Protein AF-A0A067PLL5-F1 (afdb_monomer)

Organism: NCBI:txid933084

Nearest PDB structures (foldseek):
  6jk1-assembly1_A  TM=4.654E-01  e=4.427E-05  Mus musculus
  5dws-assembly1_C  TM=9.209E-01  e=2.562E-02  Homo sapiens
  6jk0-assembly1_A  TM=4.316E-01  e=2.003E-04  Mus musculus
  1o6w-assembly1_A  TM=4.089E-01  e=2.034E-03  Saccharomyces cerevisiae
  8pxx-assembly1_A  TM=3.459E-01  e=2.146E-03  Homo sapiens

Radius of gyration: 30.71 Å; Cα contacts (8 Å, |Δi|>4): 1045; chains: 1; bounding box: 67×106×79 Å

Secondary structure (DSSP, 8-state):
---------------------------------SS--PPPTTEEEEE-TTS-EEEEETTTTEEESS-TTT-GGGGGPPPPPTTEEEEE-TT--EEEEETTT--EESS-TTT-GGGGGPPPPPTTEEEEE-TTS-EEEEETTTTEEESS-TTT-GGGGSPPPTTEEEEE-TTS-EEEEETTTTEEESS-TTT-GGGTTPPPPPTTEEEEE-TTS-EEEEETTTTEEESS-GGG-HHHHTPPPPPTTEEEEE-TTS-EEEEETTT--EESS-TTT-GGGGGPPPPPTTEEEEE-TT--EEEEETTTTEEESS-TTT-GGGGGPPPPPTTEEEEE-TTS-EEEEETTTTEEESS-TTT-GGGTTPPPPPTTEEEEE-TTS-EEEEETTTTEEESS-TTT-GGGGGPPPPPTTEEEEE-TTS-EEEEETTT--EESS-TTT-GGGGGPPPPPTTEEEEE-TTS-EEEEETTT--EESS-TTT-GGGTTPPPPPTTEEEEE-TTS-EEEEETTT--EESS-TTT--S-S--SPPPTT-EEEE-TTS-EEEEETTTTEEESS-TTT-GGGSSPPPPPTTEEEEE-TTS-EEEEETTTTEEESS-TTS-------------

Foldseek 3Di:
DDDDDDDDDDDDDDDDDDDDDDDDDDDDPDDDDPPFDPAPPQKDWDADPVRQIWIARNVQRDIGSDRCRVVVVVVVDHRQPPQKDWDADPVRQIWIARNFQLEIGSDRCSVVVVVVPDHRAPPQKHWDADPVGQIWIARNVLRAIGRDRCVVVVLSVDHAPPQKDWDAFPVRQIWIARNQQLDIDSDRCSVVVVVVPDDHADPQKHWHAALVRQIWIARFQARQIDSDRCVVPVVSVPHDGAPPQKHWDADNVRQIWIAGRPLLDIGSDRCVVVVVVVPDHRADPQWHWDAANVRQIWIARNVQLDIDSDRCVVVVVVVPDHHADPQWHWDAALVGQTWIARNVQQDIDSDGCVVVVVVVPDDHADPQKHWHADNVRLIWIAGNVLLDIGSDRCVVVVVVVPDHRADPQKHWDAALVRQIWIAGNPLLDIGSDRCVVVVVVVPDHRAPPQWHWDAANVRQIKIAGNPLLDIDSDRCVVVVVSVPDHRAPPQWHWDAANQRQIWIARNVQLDIGNDRCVVPVDDDCSPRQPPQWHWDAALVRQIWIAGPVLLDIGSDRCVVPVVPVDDDRQPPQWHWDADNVRQIWIARNVPRDIDSDRPVDDPDDPDDDDDDDD

Mean predicted aligned error: 19.71 Å

InterPro domains:
  IPR001202 WW domain [PF00397] (160-189)
  IPR001202 WW domain [PF00397] (488-517)
  IPR001202 WW domain [PS01159] (492-517)
  IPR001202 WW domain [PS50020] (37-70)
  IPR001202 WW domain [PS50020] (78-111)
  IPR001202 WW domain [PS50020] (119-152)
  IPR001202 WW domain [PS50020] (158-191)
  IPR001202 WW domain [PS50020] (199-232)
  IPR001202 WW domain [PS50020] (240-273)
  IPR001202 WW domain [PS50020] (281-314)
  IPR001202 WW domain [PS50020] (322-355)
  IPR001202 WW domain [PS50020] (363-396)
  IPR001202 WW domain [PS50020] (404-437)
  IPR001202 WW domain [PS50020] (445-478)
  IPR001202 WW domain [PS50020] (486-519)
  IPR001202 WW domain [PS50020] (527-560)
  IPR001202 WW domain [PS50020] (568-601)
  IPR001202 WW domain [SM00456] (38-70)
  IPR001202 WW domain [SM00456] (79-111)
  IPR001202 WW domain [SM00456] (120-152)

Solvent-accessible surface area (backbone atoms only — not comparable to full-atom values): 37943 Å² total; per-residue (Å²): 141,86,80,88,82,87,86,81,90,83,86,87,82,94,79,82,91,76,90,79,94,82,90,81,90,82,86,92,82,72,76,93,77,89,81,72,74,79,70,59,92,54,47,43,81,47,64,48,101,81,70,50,68,30,35,36,28,73,79,53,66,34,78,44,71,65,56,60,87,85,36,65,72,56,77,74,53,73,49,66,57,93,50,47,44,83,49,66,44,101,82,66,50,65,30,36,34,26,76,76,32,32,44,58,38,75,63,56,62,84,84,35,65,72,61,76,71,56,76,56,47,52,95,52,43,34,47,47,63,48,96,81,66,45,72,32,32,36,25,76,79,72,74,33,70,42,76,63,57,59,77,82,42,58,81,69,69,56,65,68,61,96,52,49,46,75,50,65,44,96,80,56,48,68,31,35,35,28,72,75,33,50,42,68,38,77,66,56,61,86,85,35,62,76,64,72,76,55,72,56,55,59,91,59,47,44,52,47,69,39,75,74,60,44,69,29,35,38,21,82,63,33,52,41,76,39,76,55,66,62,88,83,34,67,77,66,72,73,51,66,59,51,60,92,59,47,47,62,46,69,35,68,73,54,47,67,31,36,36,30,72,85,36,53,47,72,39,75,65,56,63,88,82,36,67,72,65,79,72,59,76,54,56,61,93,50,48,44,70,47,65,44,86,76,58,48,67,30,34,34,28,75,78,34,58,44,75,37,78,62,57,59,87,84,38,62,74,62,76,74,58,76,56,60,61,92,58,48,46,65,46,72,44,83,75,59,47,74,27,38,34,30,70,81,41,50,40,74,37,80,64,56,61,88,85,36,63,75,62,78,72,57,76,55,56,60,91,57,48,42,54,50,64,41,78,78,53,50,65,29,33,34,26,77,79,36,32,45,57,41,77,63,57,61,88,82,37,67,73,65,78,73,55,84,55,54,60,89,58,39,37,41,48,62,39,74,76,70,47,67,32,32,35,25,75,77,36,52,46,72,42,74,64,58,63,90,84,35,65,75,63,77,75,53,75,54,61,61,89,56,48,48,66,46,68,41,81,74,67,45,65,32,35,35,26,77,78,40,37,46,62,42,74,64,60,58,88,86,36,60,76,61,71,74,55,75,59,53,60,92,52,44,36,50,47,67,48,89,74,74,48,69,32,36,35,26,76,79,46,58,48,69,41,78,66,60,65,86,83,54,83,69,90,75,78,83,66,56,55,60,100,59,53,42,72,47,65,40,70,77,66,51,63,30,35,33,20,83,86,52,36,46,65,40,71,65,61,56,90,81,36,69,90,58,72,76,65,82,62,58,56,94,58,39,37,48,46,72,39,75,86,74,42,72,31,37,36,27,74,86,74,77,45,74,38,78,62,63,87,84,59,74,84,73,82,84,74,87,80,94,79,84,89,133

Sequence (614 aa):
MVGNAVFAYGCPGILRFEDSSLHIQGSSHTPQLLDLQPLPVGWEMQFSPKDIPYFFNSEARVRTFEDPRTHPELLDMQPLPIGWEMHFSPKDSPHFFNSTTRVRTFKDPRAHRELLNTTPLPTGWEMKFSPKDSPYFFNSKARVLTFEDPCTHPEQSEPLPAGWEMQFSPKDSPYFFNHKTRVCTFEDPRTHPELLDMEPLPAGWEMEFSPRDSPCFFDYRTGAYTFEDPRTHPDLLDMQPLPAGWQMLLSPRDTPAFFESKTRVRTFEDPRTHPELLNMQPLPAGWEMRYSLTDVLVFFDSKTGVYAFEDPRTHPELLDVQPLPTGWEIQFSPTDALVFFDSATRVYTFEDPRTHPELLDRQPLPAGWEMDFSSRDTPYFFDFRSRVCTFEDPRTHPELLNGPPLPSGWEMDFSSRDTPYFFDSRSRVCTFEDPRTHPELLDVQPLPAGWGMRFSPNDVLVFYNSETRVQTLEDPRTHPEILDVRALPAGWEMRISDNDVLYFFNSKTRVSTFEDPRIDPAPLKTEPLPTMWEMCFSAKGTPYFIDPKTRFAIFEDPRTHPDVLDPVPPPAGWEMRVSPDDTLYFFNIATNVSTSQDPRVRPEVLDSQSTPAE

pLDDT: mean 71.4, std 14.82, range [20.95, 89.31]

Structure (mmCIF, N/CA/C/O backbone):
data_AF-A0A067PLL5-F1
#
_entry.id   AF-A0A067PLL5-F1
#
loop_
_atom_site.group_PDB
_atom_site.id
_atom_site.type_symbol
_atom_site.label_atom_id
_atom_site.label_alt_id
_atom_site.label_comp_id
_atom_site.label_asym_id
_atom_site.label_entity_id
_atom_site.label_seq_id
_atom_site.pdbx_PDB_ins_code
_atom_site.Cartn_x
_atom_site.Cartn_y
_atom_site.Cartn_z
_atom_site.occupancy
_atom_site.B_iso_or_equiv
_atom_site.auth_seq_id
_atom_site.auth_comp_id
_atom_site.auth_asym_id
_atom_site.auth_atom_id
_atom_site.pdbx_PDB_model_num
ATOM 1 N N . MET A 1 1 ? -34.688 9.498 -16.458 1.00 28.92 1 MET A N 1
ATOM 2 C CA . MET A 1 1 ? -34.452 10.522 -17.498 1.00 28.92 1 MET A CA 1
ATOM 3 C C . MET A 1 1 ? -33.468 11.524 -16.928 1.00 28.92 1 MET A C 1
ATOM 5 O O . MET A 1 1 ? -33.866 12.446 -16.232 1.00 28.92 1 MET A O 1
ATOM 9 N N . VAL A 1 2 ? -32.183 11.234 -17.115 1.00 22.11 2 VAL A N 1
ATOM 10 C CA . VAL A 1 2 ? -31.056 12.047 -16.648 1.00 22.11 2 VAL A CA 1
ATOM 11 C C . VAL A 1 2 ? -30.727 13.021 -17.775 1.00 22.11 2 VAL A C 1
ATOM 13 O O . VAL A 1 2 ? -30.507 12.593 -18.907 1.00 22.11 2 VAL A O 1
ATOM 16 N N . GLY A 1 3 ? -30.809 14.317 -17.485 1.00 21.47 3 GLY A N 1
ATOM 17 C CA . GLY A 1 3 ? -30.566 15.400 -18.431 1.00 21.47 3 GLY A CA 1
ATOM 18 C C . GLY A 1 3 ? -29.207 16.042 -18.186 1.00 21.47 3 GLY A C 1
ATOM 19 O O . GLY A 1 3 ? -28.975 16.611 -17.125 1.00 21.47 3 GLY A O 1
ATOM 20 N N . ASN A 1 4 ? -28.349 15.939 -19.199 1.00 23.92 4 ASN A N 1
ATOM 21 C CA . ASN A 1 4 ? -27.120 16.701 -19.397 1.00 23.92 4 ASN A CA 1
ATOM 22 C C . ASN A 1 4 ? -27.354 18.218 -19.322 1.00 23.92 4 ASN A C 1
ATOM 24 O O . ASN A 1 4 ? -28.342 18.709 -19.869 1.00 23.92 4 ASN A O 1
ATOM 28 N N . ALA A 1 5 ? -26.375 18.966 -18.808 1.00 22.61 5 ALA A N 1
ATOM 29 C CA . ALA A 1 5 ? -26.185 20.365 -19.184 1.00 22.61 5 ALA A CA 1
ATOM 30 C C . ALA A 1 5 ? -24.695 20.747 -19.168 1.00 22.61 5 ALA A C 1
ATOM 32 O O . ALA A 1 5 ? -24.062 20.890 -18.128 1.00 22.61 5 ALA A O 1
ATOM 33 N N . VAL A 1 6 ? -24.181 20.890 -20.386 1.00 23.20 6 VAL A N 1
ATOM 34 C CA . VAL A 1 6 ? -22.951 21.567 -20.809 1.00 23.20 6 VAL A CA 1
ATOM 35 C C . VAL A 1 6 ? -23.078 23.066 -20.539 1.00 23.20 6 VAL A C 1
ATOM 37 O O . VAL A 1 6 ? -24.123 23.608 -20.875 1.00 23.20 6 VAL A O 1
ATOM 40 N N . PHE A 1 7 ? -22.017 23.755 -20.103 1.00 22.14 7 PHE A N 1
ATOM 41 C CA . PHE A 1 7 ? -21.807 25.157 -20.494 1.00 22.14 7 PHE A CA 1
ATOM 42 C C . PHE A 1 7 ? -20.329 25.487 -20.717 1.00 22.14 7 PHE A C 1
ATOM 44 O O . PHE A 1 7 ? -19.462 25.222 -19.889 1.00 22.14 7 PHE A O 1
ATOM 51 N N . ALA A 1 8 ? -20.092 26.062 -21.892 1.00 20.95 8 ALA A N 1
ATOM 52 C CA . ALA A 1 8 ? -18.836 26.535 -22.439 1.00 20.95 8 ALA A CA 1
ATOM 53 C C . ALA A 1 8 ? -18.747 28.071 -22.332 1.00 20.95 8 ALA A C 1
ATOM 55 O O . ALA A 1 8 ? -19.758 28.753 -22.468 1.00 20.95 8 ALA A O 1
ATOM 56 N N . TYR A 1 9 ? -17.516 28.549 -22.123 1.00 23.75 9 TYR A N 1
ATOM 57 C CA . TYR A 1 9 ? -16.878 29.831 -22.474 1.00 23.75 9 TYR A CA 1
ATOM 58 C C . TYR A 1 9 ? -17.688 31.137 -22.621 1.00 23.75 9 TYR A C 1
ATOM 60 O O . TYR A 1 9 ? -18.574 31.270 -23.461 1.00 23.75 9 TYR A O 1
ATOM 68 N N . GLY A 1 10 ? -17.171 32.185 -21.964 1.00 20.98 10 GLY A N 1
ATOM 69 C CA . GLY A 1 10 ? -17.375 33.584 -22.345 1.00 20.98 10 GLY A CA 1
ATOM 70 C C . GLY A 1 10 ? -16.384 34.542 -21.666 1.00 20.98 10 GLY A C 1
ATOM 71 O O . GLY A 1 10 ? -16.587 34.926 -20.522 1.00 20.98 10 GLY A O 1
ATOM 72 N N . CYS A 1 11 ? -15.334 34.961 -22.381 1.00 23.22 11 CYS A N 1
ATOM 73 C CA . CYS A 1 11 ? -14.667 36.263 -22.181 1.00 23.22 11 CYS A CA 1
ATOM 74 C C . CYS A 1 11 ? -15.438 37.312 -23.015 1.00 23.22 11 CYS A C 1
ATOM 76 O O . CYS A 1 11 ? -15.954 36.923 -24.068 1.00 23.22 11 CYS A O 1
ATOM 78 N N . PRO A 1 12 ? -15.532 38.609 -22.631 1.00 30.09 12 PRO A N 1
ATOM 79 C CA . PRO A 1 12 ? -14.391 39.542 -22.730 1.00 30.09 12 PRO A CA 1
ATOM 80 C C . PRO A 1 12 ? -14.381 40.708 -21.707 1.00 30.09 12 PRO A C 1
ATOM 82 O O . PRO A 1 12 ? -15.409 41.075 -21.147 1.00 30.09 12 PRO A O 1
ATOM 85 N N . GLY A 1 13 ? -13.233 41.376 -21.532 1.00 22.42 13 GLY A N 1
ATOM 86 C CA . GLY A 1 13 ? -13.194 42.680 -20.854 1.00 22.42 13 GLY A CA 1
ATOM 87 C C . GLY A 1 13 ? -11.801 43.170 -20.466 1.00 22.42 13 GLY A C 1
ATOM 88 O O . GLY A 1 13 ? -11.324 42.891 -19.376 1.00 22.42 13 GLY A O 1
ATOM 89 N N . ILE A 1 14 ? -11.167 43.930 -21.359 1.00 30.00 14 ILE A N 1
ATOM 90 C CA . ILE A 1 14 ? -9.974 44.746 -21.095 1.00 30.00 14 ILE A CA 1
ATOM 91 C C . ILE A 1 14 ? -10.364 45.896 -20.157 1.00 30.00 14 ILE A C 1
ATOM 93 O O . ILE A 1 14 ? -11.217 46.693 -20.543 1.00 30.00 14 ILE A O 1
ATOM 97 N N . LEU A 1 15 ? -9.696 46.059 -19.009 1.00 22.27 15 LEU A N 1
ATOM 98 C CA . LEU A 1 15 ? -9.624 47.344 -18.303 1.00 22.27 15 LEU A CA 1
ATOM 99 C C . LEU A 1 15 ? -8.213 47.590 -17.757 1.00 22.27 15 LEU A C 1
ATOM 101 O O . LEU A 1 15 ? -7.611 46.750 -17.096 1.00 22.27 15 LEU A O 1
ATOM 105 N N . ARG A 1 16 ? -7.697 48.765 -18.123 1.00 23.09 16 ARG A N 1
ATOM 106 C CA . ARG A 1 16 ? -6.432 49.356 -17.686 1.00 23.09 16 ARG A CA 1
ATOM 107 C C . ARG A 1 16 ? -6.515 49.730 -16.206 1.00 23.09 16 ARG A C 1
ATOM 109 O O . ARG A 1 16 ? -7.548 50.223 -15.764 1.00 23.09 16 ARG A O 1
ATOM 116 N N . PHE A 1 17 ? -5.405 49.561 -15.496 1.00 23.39 17 PHE A N 1
ATOM 117 C CA . PHE A 1 17 ? -5.206 50.107 -14.159 1.00 23.39 17 PHE A CA 1
ATOM 118 C C . PHE A 1 17 ? -5.090 51.633 -14.229 1.00 23.39 17 PHE A C 1
ATOM 120 O O . PHE A 1 17 ? -4.200 52.152 -14.904 1.00 23.39 17 PHE A O 1
ATOM 127 N N . GLU A 1 18 ? -5.961 52.333 -13.508 1.00 23.05 18 GLU A N 1
ATOM 128 C CA . GLU A 1 18 ? -5.620 53.621 -12.913 1.00 23.05 18 GLU A CA 1
ATOM 129 C C . GLU A 1 18 ? -5.701 53.503 -11.391 1.00 23.05 18 GLU A C 1
ATOM 131 O O . GLU A 1 18 ? -6.513 52.773 -10.825 1.00 23.05 18 GLU A O 1
ATOM 136 N N . ASP A 1 19 ? -4.745 54.201 -10.800 1.00 31.09 19 ASP A N 1
ATOM 137 C CA . ASP A 1 19 ? -4.314 54.296 -9.416 1.00 31.09 19 ASP A CA 1
ATOM 138 C C . ASP A 1 19 ? -5.454 54.559 -8.416 1.00 31.09 19 ASP A C 1
ATOM 140 O O . ASP A 1 19 ? -6.342 55.360 -8.712 1.00 31.09 19 ASP A O 1
ATOM 144 N N . SER A 1 20 ? -5.402 53.927 -7.233 1.00 25.72 20 SER A N 1
ATOM 145 C CA . SER A 1 20 ? -5.813 54.459 -5.913 1.00 25.72 20 SER A CA 1
ATOM 146 C C . SER A 1 20 ? -6.083 53.339 -4.901 1.00 25.72 20 SER A C 1
ATOM 148 O O . SER A 1 20 ? -7.004 52.537 -5.041 1.00 25.72 20 SER A O 1
ATOM 150 N N . SER A 1 21 ? -5.293 53.354 -3.832 1.00 34.84 21 SER A N 1
ATOM 151 C CA . SER A 1 21 ? -5.393 52.578 -2.596 1.00 34.84 21 SER A CA 1
ATOM 152 C C . SER A 1 21 ? -6.818 52.333 -2.084 1.00 34.84 21 SER A C 1
ATOM 154 O O . SER A 1 21 ? -7.544 53.291 -1.837 1.00 34.84 21 SER A O 1
ATOM 156 N N . LEU A 1 22 ? -7.153 51.076 -1.762 1.00 24.78 22 LEU A N 1
ATOM 157 C CA . LEU A 1 22 ? -8.165 50.728 -0.757 1.00 24.78 22 LEU A CA 1
ATOM 158 C C . LEU A 1 22 ? -7.856 49.361 -0.121 1.00 24.78 22 LEU A C 1
ATOM 160 O O . LEU A 1 22 ? -7.631 48.361 -0.793 1.00 24.78 22 LEU A O 1
ATOM 164 N N . HIS A 1 23 ? -7.827 49.370 1.207 1.00 35.62 23 HIS A N 1
ATOM 165 C CA . HIS A 1 23 ? -7.572 48.259 2.118 1.00 35.62 23 HIS A CA 1
ATOM 166 C C . HIS A 1 23 ? -8.883 47.490 2.360 1.00 35.62 23 HIS A C 1
ATOM 168 O O . HIS A 1 23 ? -9.831 48.120 2.826 1.00 35.62 23 HIS A O 1
ATOM 174 N N . ILE A 1 24 ? -8.944 46.171 2.118 1.00 25.80 24 ILE A N 1
ATOM 175 C CA . ILE A 1 24 ? -9.959 45.269 2.705 1.00 25.80 24 ILE A CA 1
ATOM 176 C C . ILE A 1 24 ? -9.326 43.899 3.018 1.00 25.80 24 ILE A C 1
ATOM 178 O O . ILE A 1 24 ? -8.632 43.315 2.193 1.00 25.80 24 ILE A O 1
ATOM 182 N N . GLN A 1 25 ? -9.582 43.426 4.242 1.00 33.75 25 GLN A N 1
ATOM 183 C CA . GLN A 1 25 ? -9.213 42.133 4.826 1.00 33.75 25 GLN A CA 1
ATOM 184 C C . GLN A 1 25 ? -9.933 40.943 4.160 1.00 33.75 25 GLN A C 1
ATOM 186 O O . GLN A 1 25 ? -11.130 41.030 3.892 1.00 33.75 25 GLN A O 1
ATOM 191 N N . GLY A 1 26 ? -9.251 39.795 4.030 1.00 25.58 26 GLY A N 1
ATOM 192 C CA . GLY A 1 26 ? -9.896 38.493 3.807 1.00 25.58 26 GLY A CA 1
ATOM 193 C C . GLY A 1 26 ? -8.966 37.385 3.293 1.00 25.58 26 GLY A C 1
ATOM 194 O O . GLY A 1 26 ? -8.416 37.511 2.209 1.00 25.58 26 GLY A O 1
ATOM 195 N N . SER A 1 27 ? -8.891 36.280 4.049 1.00 25.14 27 SER A N 1
ATOM 196 C CA . SER A 1 27 ? -8.262 34.976 3.746 1.00 25.14 27 SER A CA 1
ATOM 197 C C . SER A 1 27 ? -6.726 34.891 3.780 1.00 25.14 27 SER A C 1
ATOM 199 O O . SER A 1 27 ? -6.021 35.205 2.826 1.00 25.14 27 SER A O 1
ATOM 201 N N . SER A 1 28 ? -6.209 34.398 4.907 1.00 33.03 28 SER A N 1
ATOM 202 C CA . SER A 1 28 ? -4.801 34.084 5.144 1.00 33.03 28 SER A CA 1
ATOM 203 C C . SER A 1 28 ? -4.491 32.625 4.789 1.00 33.03 28 SER A C 1
ATOM 205 O O . SER A 1 28 ? -4.515 31.754 5.654 1.00 33.03 28 SER A O 1
ATOM 207 N N . HIS A 1 29 ? -4.141 32.378 3.530 1.00 31.94 29 HIS A N 1
ATOM 208 C CA . HIS A 1 29 ? -3.253 31.276 3.144 1.00 31.94 29 HIS A CA 1
ATOM 209 C C . HIS A 1 29 ? -2.156 31.836 2.237 1.00 31.94 29 HIS A C 1
ATOM 211 O O . HIS A 1 29 ? -2.025 31.496 1.069 1.00 31.94 29 HIS A O 1
ATOM 217 N N . THR A 1 30 ? -1.375 32.759 2.789 1.00 29.19 30 THR A N 1
ATOM 218 C CA . THR A 1 30 ? -0.052 33.100 2.269 1.00 29.19 30 THR A CA 1
ATOM 219 C C . THR A 1 30 ? 0.954 32.158 2.929 1.00 29.19 30 THR A C 1
ATOM 221 O O . THR A 1 30 ? 1.076 32.216 4.159 1.00 29.19 30 THR A O 1
ATOM 224 N N . PRO A 1 31 ? 1.668 31.293 2.188 1.00 33.75 31 PRO A N 1
ATOM 225 C CA . PRO A 1 31 ? 2.820 30.604 2.753 1.00 33.75 31 PRO A CA 1
ATOM 226 C C . PRO A 1 31 ? 3.842 31.656 3.208 1.00 33.75 31 PRO A C 1
ATOM 228 O O . PRO A 1 31 ? 3.947 32.731 2.616 1.00 33.75 31 PRO A O 1
ATOM 231 N N . GLN A 1 32 ? 4.525 31.370 4.316 1.00 38.69 32 GLN A N 1
ATOM 232 C CA . GLN A 1 32 ? 5.515 32.232 4.963 1.00 38.69 32 GLN A CA 1
ATOM 233 C C . GLN A 1 32 ? 6.484 32.852 3.942 1.00 38.69 32 GLN A C 1
ATOM 235 O O . GLN A 1 32 ? 7.368 32.180 3.428 1.00 38.69 32 GLN A O 1
ATOM 240 N N . LEU A 1 33 ? 6.330 34.146 3.659 1.00 40.75 33 LEU A N 1
ATOM 241 C CA . LEU A 1 33 ? 7.215 34.891 2.757 1.00 40.75 33 LEU A CA 1
ATOM 242 C C . LEU A 1 33 ? 7.581 36.246 3.377 1.00 40.75 33 LEU A C 1
ATOM 244 O O . LEU A 1 33 ? 7.526 37.296 2.746 1.00 40.75 33 LEU A O 1
ATOM 248 N N . LEU A 1 34 ? 7.929 36.210 4.663 1.00 35.62 34 LEU A N 1
ATOM 249 C CA . LEU A 1 34 ? 8.436 37.339 5.442 1.00 35.62 34 LEU A CA 1
ATOM 250 C C . LEU A 1 34 ? 9.905 37.078 5.799 1.00 35.62 34 LEU A C 1
ATOM 252 O O . LEU A 1 34 ? 10.196 36.832 6.959 1.00 35.62 34 LEU A O 1
ATOM 256 N N . ASP A 1 35 ? 10.782 37.050 4.783 1.00 43.38 35 ASP A N 1
ATOM 257 C CA . ASP A 1 35 ? 12.156 37.614 4.854 1.00 43.38 35 ASP A CA 1
ATOM 258 C C . ASP A 1 35 ? 12.991 37.503 3.556 1.00 43.38 35 ASP A C 1
ATOM 260 O O . ASP A 1 35 ? 14.214 37.648 3.562 1.00 43.38 35 ASP A O 1
ATOM 264 N N . LEU A 1 36 ? 12.377 37.254 2.397 1.00 45.31 36 LEU A N 1
ATOM 265 C CA . LEU A 1 36 ? 13.142 37.124 1.158 1.00 45.31 36 LEU A CA 1
ATOM 266 C C . LEU A 1 36 ? 13.369 38.498 0.512 1.00 45.31 36 LEU A C 1
ATOM 268 O O . LEU A 1 36 ? 12.428 39.265 0.301 1.00 45.31 36 LEU A O 1
ATOM 272 N N . GLN A 1 37 ? 14.628 38.788 0.170 1.00 58.62 37 GLN A N 1
ATOM 273 C CA . GLN A 1 37 ? 15.018 39.902 -0.700 1.00 58.62 37 GLN A CA 1
ATOM 274 C C . GLN A 1 37 ? 14.112 39.976 -1.952 1.00 58.62 37 GLN A C 1
ATOM 276 O O . GLN A 1 37 ? 13.529 38.956 -2.349 1.00 58.62 37 GLN A O 1
ATOM 281 N N . PRO A 1 38 ? 13.949 41.162 -2.580 1.00 67.25 38 PRO A N 1
ATOM 282 C CA . PRO A 1 38 ? 13.160 41.280 -3.806 1.00 67.25 38 PRO A CA 1
ATOM 283 C C . PRO A 1 38 ? 13.634 40.264 -4.851 1.00 67.25 38 PRO A C 1
ATOM 285 O O . PRO A 1 38 ? 14.827 39.961 -4.923 1.00 67.25 38 PRO A O 1
ATOM 288 N N . LEU A 1 39 ? 12.693 39.725 -5.638 1.00 72.25 39 LEU A N 1
ATOM 289 C CA . LEU A 1 39 ? 13.031 38.773 -6.696 1.00 72.25 39 LEU A CA 1
ATOM 290 C C . LEU A 1 39 ? 14.112 39.368 -7.615 1.00 72.25 39 LEU A C 1
ATOM 292 O O . LEU A 1 39 ? 14.071 40.572 -7.899 1.00 72.25 39 LEU A O 1
ATOM 296 N N . PRO A 1 40 ? 15.077 38.550 -8.070 1.00 77.75 40 PRO A N 1
ATOM 297 C CA . PRO A 1 40 ? 16.110 39.001 -8.990 1.00 77.75 40 PRO A CA 1
ATOM 298 C C . PRO A 1 40 ? 15.501 39.641 -10.244 1.00 77.75 40 PRO A C 1
ATOM 300 O O . PRO A 1 40 ? 14.412 39.272 -10.685 1.00 77.75 40 PRO A O 1
ATOM 303 N N . VAL A 1 41 ? 16.201 40.614 -10.829 1.00 73.81 41 VAL A N 1
ATOM 304 C CA . VAL A 1 41 ? 15.717 41.339 -12.014 1.00 73.81 41 VAL A CA 1
ATOM 305 C C . VAL A 1 41 ? 15.359 40.349 -13.130 1.00 73.81 41 VAL A C 1
ATOM 307 O O . VAL A 1 41 ? 16.090 39.394 -13.384 1.00 73.81 41 VAL A O 1
ATOM 310 N N . GLY A 1 42 ? 14.197 40.554 -13.751 1.00 73.44 42 GLY A N 1
ATOM 311 C CA . GLY A 1 42 ? 13.665 39.681 -14.797 1.00 73.44 42 GLY A CA 1
ATOM 312 C C . GLY A 1 42 ? 12.788 38.534 -14.287 1.00 73.44 42 GLY A C 1
ATOM 313 O O . GLY A 1 42 ? 12.039 37.987 -15.096 1.00 73.44 42 GLY A O 1
ATOM 314 N N . TRP A 1 43 ? 12.809 38.213 -12.986 1.00 75.88 43 TRP A N 1
ATOM 315 C CA . TRP A 1 43 ? 11.989 37.166 -12.369 1.00 75.88 43 TRP A CA 1
ATOM 316 C C . TRP A 1 43 ? 10.679 37.698 -11.781 1.00 75.88 43 TRP A C 1
ATOM 318 O O . TRP A 1 43 ? 10.658 38.674 -11.035 1.00 75.88 43 TRP A O 1
ATOM 328 N N . GLU A 1 44 ? 9.584 37.001 -12.061 1.00 79.75 44 GLU A N 1
ATOM 329 C CA . GLU A 1 44 ? 8.261 37.237 -11.495 1.00 79.75 44 GLU A CA 1
ATOM 330 C C . GLU A 1 44 ? 7.679 35.944 -10.923 1.00 79.75 44 GLU A C 1
ATOM 332 O O . GLU A 1 44 ? 7.887 34.859 -11.458 1.00 79.75 44 GLU A O 1
ATOM 337 N N . MET A 1 45 ? 6.946 36.057 -9.819 1.00 77.69 45 MET A N 1
ATOM 338 C CA . MET A 1 45 ? 6.181 34.951 -9.251 1.00 77.69 45 MET A CA 1
ATOM 339 C C . MET A 1 45 ? 4.779 34.970 -9.861 1.00 77.69 45 MET A C 1
ATOM 341 O O . MET A 1 45 ? 4.092 35.991 -9.826 1.00 77.69 45 MET A O 1
ATOM 345 N N . GLN A 1 46 ? 4.365 33.845 -10.425 1.00 76.56 46 GLN A N 1
ATOM 346 C CA . GLN A 1 46 ? 3.045 33.616 -10.994 1.00 76.56 46 GLN A CA 1
ATOM 347 C C . GLN A 1 46 ? 2.367 32.443 -10.278 1.00 76.56 46 GLN A C 1
ATOM 349 O O . GLN A 1 46 ? 3.004 31.685 -9.549 1.00 76.56 46 GLN A O 1
ATOM 354 N N . PHE A 1 47 ? 1.063 32.289 -10.493 1.00 64.56 47 PHE A N 1
ATOM 355 C CA . PHE A 1 47 ? 0.273 31.204 -9.917 1.00 64.56 47 PHE A CA 1
ATOM 356 C C . PHE A 1 47 ? -0.342 30.353 -11.025 1.00 64.56 47 PHE A C 1
ATOM 358 O O . PHE A 1 47 ? -0.756 30.862 -12.072 1.00 64.56 47 PHE A O 1
ATOM 365 N N . SER A 1 48 ? -0.351 29.039 -10.815 1.00 64.12 48 SER A N 1
ATOM 366 C CA . SER A 1 48 ? -1.081 28.094 -11.665 1.00 64.12 48 SER A CA 1
ATOM 367 C C . SER A 1 48 ? -2.602 28.244 -11.467 1.00 64.12 48 SER A C 1
ATOM 369 O O . SER A 1 48 ? -3.036 28.900 -10.520 1.00 64.12 48 SER A O 1
ATOM 371 N N . PRO A 1 49 ? -3.447 27.624 -12.316 1.00 58.09 49 PRO A N 1
ATOM 372 C CA . PRO A 1 49 ? -4.904 27.643 -12.148 1.00 58.09 49 PRO A CA 1
ATOM 373 C C . PRO A 1 49 ? -5.430 27.069 -10.818 1.00 58.09 49 PRO A C 1
ATOM 375 O O . PRO A 1 49 ? -6.593 27.305 -10.498 1.00 58.09 49 PRO A O 1
ATOM 378 N N . LYS A 1 50 ? -4.612 26.321 -10.062 1.00 56.91 50 LYS A N 1
ATOM 379 C CA . LYS A 1 50 ? -4.916 25.837 -8.701 1.00 56.91 50 LYS A CA 1
ATOM 380 C C . LYS A 1 50 ? -4.051 26.501 -7.620 1.00 56.91 50 LYS A C 1
ATOM 382 O O . LYS A 1 50 ? -3.725 25.873 -6.618 1.00 56.91 50 LYS A O 1
ATOM 387 N N . ASP A 1 51 ? -3.649 27.752 -7.838 1.00 63.56 51 ASP A N 1
ATOM 388 C CA . ASP A 1 51 ? -2.931 28.597 -6.872 1.00 63.56 51 ASP A CA 1
ATOM 389 C C . ASP A 1 51 ? -1.555 28.069 -6.412 1.00 63.56 51 ASP A C 1
ATOM 391 O O . ASP A 1 51 ? -0.995 28.544 -5.425 1.00 63.56 51 ASP A O 1
ATOM 395 N N . ILE A 1 52 ? -0.947 27.132 -7.151 1.00 61.59 52 ILE A N 1
ATOM 396 C CA . ILE A 1 52 ? 0.444 26.712 -6.901 1.00 61.59 52 ILE A CA 1
ATOM 397 C C . ILE A 1 52 ? 1.394 27.798 -7.430 1.00 61.59 52 ILE A C 1
ATOM 399 O O . ILE A 1 52 ? 1.300 28.126 -8.622 1.00 61.59 52 ILE A O 1
ATOM 403 N N . PRO A 1 53 ? 2.296 28.346 -6.595 1.00 61.66 53 PRO A N 1
ATOM 404 C CA . PRO A 1 53 ? 3.243 29.365 -7.019 1.00 61.66 53 PRO A CA 1
ATOM 405 C C . PRO A 1 53 ? 4.366 28.785 -7.883 1.00 61.66 53 PRO A C 1
ATOM 407 O O . PRO A 1 53 ? 4.897 27.715 -7.599 1.00 61.66 53 PRO A O 1
ATOM 410 N N . TYR A 1 54 ? 4.758 29.523 -8.916 1.00 71.19 54 TYR A N 1
ATOM 411 C CA . TYR A 1 54 ? 5.936 29.246 -9.734 1.00 71.19 54 TYR A CA 1
ATOM 412 C C . TYR A 1 54 ? 6.606 30.555 -10.158 1.00 71.19 54 TYR A C 1
ATOM 414 O O . TYR A 1 54 ? 6.002 31.625 -10.122 1.00 71.19 54 TYR A O 1
ATOM 422 N N . PHE A 1 55 ? 7.862 30.486 -10.577 1.00 77.31 55 PHE A N 1
ATOM 423 C CA . PHE A 1 55 ? 8.671 31.633 -10.960 1.00 77.31 55 PHE A CA 1
ATOM 424 C C . PHE A 1 55 ? 8.922 31.631 -12.469 1.00 77.31 55 PHE A C 1
ATOM 426 O O . PHE A 1 55 ? 9.300 30.621 -13.070 1.00 77.31 55 PHE A O 1
ATOM 433 N N . PHE A 1 56 ? 8.701 32.779 -13.100 1.00 79.38 56 PHE A N 1
ATOM 434 C CA . PHE A 1 56 ? 8.937 33.017 -14.515 1.00 79.38 56 PHE A CA 1
ATOM 435 C C . PHE A 1 56 ? 10.001 34.092 -14.695 1.00 79.38 56 PHE A C 1
ATOM 437 O O . PHE A 1 56 ? 9.900 35.174 -14.130 1.00 79.38 56 PHE A O 1
ATOM 444 N N . ASN A 1 57 ? 11.003 33.819 -15.521 1.00 78.62 57 ASN A N 1
ATOM 445 C CA . ASN A 1 57 ? 11.949 34.824 -15.966 1.00 78.62 57 ASN A CA 1
ATOM 446 C C . ASN A 1 57 ? 11.524 35.358 -17.341 1.00 78.62 57 ASN A C 1
ATOM 448 O O . ASN A 1 57 ? 11.507 34.618 -18.325 1.00 78.62 57 ASN A O 1
ATOM 452 N N . SER A 1 58 ? 11.204 36.648 -17.411 1.00 71.81 58 SER A N 1
ATOM 453 C CA . SER A 1 58 ? 10.766 37.346 -18.624 1.00 71.81 58 SER A CA 1
ATOM 454 C C . SER A 1 58 ? 11.884 37.584 -19.648 1.00 71.81 58 SER A C 1
ATOM 456 O O . SER A 1 58 ? 11.611 37.589 -20.850 1.00 71.81 58 SER A O 1
ATOM 458 N N . GLU A 1 59 ? 13.135 37.709 -19.196 1.00 70.44 59 GLU A N 1
ATOM 459 C CA . GLU A 1 59 ? 14.317 37.933 -20.037 1.00 70.44 59 GLU A CA 1
ATOM 460 C C . GLU A 1 59 ? 14.820 36.621 -20.662 1.00 70.44 59 GLU A C 1
ATOM 462 O O . GLU A 1 59 ? 15.032 36.542 -21.872 1.00 70.44 59 GLU A O 1
ATOM 467 N N . ALA A 1 60 ? 14.926 35.561 -19.857 1.00 66.50 60 ALA A N 1
ATOM 468 C CA . ALA A 1 60 ? 15.333 34.220 -20.279 1.00 66.50 60 ALA A CA 1
ATOM 469 C C . ALA A 1 60 ? 14.167 33.370 -20.825 1.00 66.50 60 ALA A C 1
ATOM 471 O O . ALA A 1 60 ? 14.389 32.299 -21.388 1.00 66.50 60 ALA A O 1
ATOM 472 N N . ARG A 1 61 ? 12.916 33.832 -20.674 1.00 67.44 61 ARG A N 1
ATOM 473 C CA . ARG A 1 61 ? 11.671 33.103 -21.007 1.00 67.44 61 ARG A CA 1
ATOM 474 C C . ARG A 1 61 ? 11.607 31.707 -20.371 1.00 67.44 61 ARG A C 1
ATOM 476 O O . ARG A 1 61 ? 11.152 30.748 -20.994 1.00 67.44 61 ARG A O 1
ATOM 483 N N . VAL A 1 62 ? 12.064 31.601 -19.126 1.00 65.94 62 VAL A N 1
ATOM 484 C CA . VAL A 1 62 ? 12.145 30.354 -18.348 1.00 65.94 62 VAL A CA 1
ATOM 485 C C . VAL A 1 62 ? 11.020 30.296 -17.318 1.00 65.94 62 VAL A C 1
ATOM 487 O O . VAL A 1 62 ? 10.680 31.314 -16.733 1.00 65.94 62 VAL A O 1
ATOM 490 N N . ARG A 1 63 ? 10.464 29.104 -17.068 1.00 71.62 63 ARG A N 1
ATOM 491 C CA . ARG A 1 63 ? 9.545 28.806 -15.953 1.00 71.62 63 ARG A CA 1
ATOM 492 C C . ARG A 1 63 ? 10.179 27.754 -15.033 1.00 71.62 63 ARG A C 1
ATOM 494 O O . ARG A 1 63 ? 10.881 26.874 -15.537 1.00 71.62 63 ARG A O 1
ATOM 501 N N . THR A 1 64 ? 9.963 27.852 -13.723 1.00 64.25 64 THR A N 1
ATOM 502 C CA . THR A 1 64 ? 10.426 26.895 -12.694 1.00 64.25 64 THR A CA 1
ATOM 503 C C . THR A 1 64 ? 9.585 27.029 -11.418 1.00 64.25 64 THR A C 1
ATOM 505 O O . THR A 1 64 ? 8.953 28.058 -11.219 1.00 64.25 64 THR A O 1
ATOM 508 N N . PHE A 1 65 ? 9.564 26.008 -10.563 1.00 67.75 65 PHE A N 1
ATOM 509 C CA . PHE A 1 65 ? 8.904 26.039 -9.244 1.00 67.75 65 PHE A CA 1
ATOM 510 C C . PHE A 1 65 ? 9.878 26.375 -8.120 1.00 67.75 65 PHE A C 1
ATOM 512 O O . PHE A 1 65 ? 9.460 26.753 -7.031 1.00 67.75 65 PHE A O 1
ATOM 519 N N . GLU A 1 66 ? 11.167 26.278 -8.420 1.00 65.75 66 GLU A N 1
ATOM 520 C CA . GLU A 1 66 ? 12.243 26.606 -7.506 1.00 65.75 66 GLU A CA 1
ATOM 521 C C . GLU A 1 66 ? 12.398 28.126 -7.403 1.00 65.75 66 GLU A C 1
ATOM 523 O O . GLU A 1 66 ? 12.388 28.837 -8.414 1.00 65.75 66 GLU A O 1
ATOM 528 N N . ASP A 1 67 ? 12.529 28.629 -6.177 1.00 72.06 67 ASP A N 1
ATOM 529 C CA . ASP A 1 67 ? 12.664 30.060 -5.927 1.00 72.06 67 ASP A CA 1
ATOM 530 C C . ASP A 1 67 ? 14.074 30.543 -6.318 1.00 72.06 67 ASP A C 1
ATOM 532 O O . ASP A 1 67 ? 15.059 30.106 -5.718 1.00 72.06 67 ASP A O 1
ATOM 536 N N . PRO A 1 68 ? 14.216 31.486 -7.272 1.00 68.19 68 PRO A N 1
ATOM 537 C CA . PRO A 1 68 ? 15.516 32.019 -7.707 1.00 68.19 68 PRO A CA 1
ATOM 538 C C . PRO A 1 68 ? 16.304 32.721 -6.596 1.00 68.19 68 PRO A C 1
ATOM 540 O O . PRO A 1 68 ? 17.474 33.049 -6.787 1.00 68.19 68 PRO A O 1
ATOM 543 N N . ARG A 1 69 ? 15.687 32.969 -5.436 1.00 70.75 69 ARG A N 1
ATOM 544 C CA . ARG A 1 69 ? 16.345 33.541 -4.256 1.00 70.75 69 ARG A CA 1
ATOM 545 C C . ARG A 1 69 ? 17.017 32.485 -3.387 1.00 70.75 69 ARG A C 1
ATOM 547 O O . ARG A 1 69 ? 18.020 32.796 -2.753 1.00 70.75 69 ARG A O 1
ATOM 554 N N . THR A 1 70 ? 16.476 31.270 -3.343 1.00 63.53 70 THR A N 1
ATOM 555 C CA . THR A 1 70 ? 17.058 30.144 -2.594 1.00 63.53 70 THR A CA 1
ATOM 556 C C . THR A 1 70 ? 17.912 29.241 -3.483 1.00 63.53 70 THR A C 1
ATOM 558 O O . THR A 1 70 ? 18.719 28.476 -2.966 1.00 63.53 70 THR A O 1
ATOM 561 N N . HIS A 1 71 ? 17.786 29.401 -4.803 1.00 59.56 71 HIS A N 1
ATOM 562 C CA . HIS A 1 71 ? 18.483 28.641 -5.836 1.00 59.56 71 HIS A CA 1
ATOM 563 C C . HIS A 1 71 ? 19.206 29.587 -6.815 1.00 59.56 71 HIS A C 1
ATOM 565 O O . HIS A 1 71 ? 18.699 29.863 -7.908 1.00 59.56 71 HIS A O 1
ATOM 571 N N . PRO A 1 72 ? 20.372 30.148 -6.436 1.00 64.44 72 PRO A N 1
ATOM 572 C CA . PRO A 1 72 ? 21.126 31.087 -7.271 1.00 64.44 72 PRO A CA 1
ATOM 573 C C . PRO A 1 72 ? 21.603 30.488 -8.606 1.00 64.44 72 PRO A C 1
ATOM 575 O O . PRO A 1 72 ? 21.836 31.234 -9.553 1.00 64.44 72 PRO A O 1
ATOM 578 N N . GLU A 1 73 ? 21.671 29.161 -8.732 1.00 60.66 73 GLU A N 1
ATOM 579 C CA . GLU A 1 73 ? 21.875 28.441 -9.995 1.00 60.66 73 GLU A CA 1
ATOM 580 C C . GLU A 1 73 ? 20.788 28.734 -11.042 1.00 60.66 73 GLU A C 1
ATOM 582 O O . GLU A 1 73 ? 21.024 28.598 -12.243 1.00 60.66 73 GLU A O 1
ATOM 587 N N . LEU A 1 74 ? 19.606 29.189 -10.612 1.00 62.28 74 LEU A N 1
ATOM 588 C CA . LEU A 1 74 ? 18.528 29.569 -11.519 1.00 62.28 74 LEU A CA 1
ATOM 589 C C . LEU A 1 74 ? 18.840 30.859 -12.278 1.00 62.28 74 LEU A C 1
ATOM 591 O O . LEU A 1 74 ? 18.309 31.059 -13.367 1.00 62.28 74 LEU A O 1
ATOM 595 N N . LEU A 1 75 ? 19.723 31.714 -11.753 1.00 65.88 75 LEU A N 1
ATOM 596 C CA . LEU A 1 75 ? 20.104 32.977 -12.393 1.00 65.88 75 LEU A CA 1
ATOM 597 C C . LEU A 1 75 ? 20.855 32.768 -13.717 1.00 65.88 75 LEU A C 1
ATOM 599 O O . LEU A 1 75 ? 20.734 33.605 -14.609 1.00 65.88 75 LEU A O 1
ATOM 603 N N . ASP A 1 76 ? 21.544 31.633 -13.868 1.00 63.12 76 ASP A N 1
ATOM 604 C CA . ASP A 1 76 ? 22.303 31.254 -15.069 1.00 63.12 76 ASP A CA 1
ATOM 605 C C . ASP A 1 76 ? 21.540 30.267 -15.981 1.00 63.12 76 ASP A C 1
ATOM 607 O O . ASP A 1 76 ? 22.099 29.707 -16.932 1.00 63.12 76 ASP A O 1
ATOM 611 N N . MET A 1 77 ? 20.247 30.037 -15.718 1.00 59.62 77 MET A N 1
ATOM 612 C CA . MET A 1 77 ? 19.430 29.098 -16.489 1.00 59.62 77 MET A CA 1
ATOM 613 C C . MET A 1 77 ? 19.297 29.522 -17.951 1.00 59.62 77 MET A C 1
ATOM 615 O O . MET A 1 77 ? 18.743 30.571 -18.285 1.00 59.62 77 MET A O 1
ATOM 619 N N . GLN A 1 78 ? 19.727 28.636 -18.849 1.00 66.00 78 GLN A N 1
ATOM 620 C CA . GLN A 1 78 ? 19.483 28.803 -20.276 1.00 66.00 78 GLN A CA 1
ATOM 621 C C . GLN A 1 78 ? 17.985 28.638 -20.603 1.00 66.00 78 GLN A C 1
ATOM 623 O O . GLN A 1 78 ? 17.275 27.885 -19.916 1.00 66.00 78 GLN A O 1
ATOM 628 N N . PRO A 1 79 ? 17.485 29.327 -21.651 1.00 68.44 79 PRO A N 1
ATOM 629 C CA . PRO A 1 79 ? 16.129 29.119 -22.151 1.00 68.44 79 PRO A CA 1
ATOM 630 C C . PRO A 1 79 ? 15.894 27.642 -22.474 1.00 68.44 79 PRO A C 1
ATOM 632 O O . PRO A 1 79 ? 16.835 26.902 -22.777 1.00 68.44 79 PRO A O 1
ATOM 635 N N . LEU A 1 80 ? 14.626 27.216 -22.439 1.00 71.62 80 LEU A N 1
ATOM 636 C CA . LEU A 1 80 ? 14.287 25.862 -22.865 1.00 71.62 80 LEU A CA 1
ATOM 637 C C . LEU A 1 80 ? 14.828 25.606 -24.285 1.00 71.62 80 LEU A C 1
ATOM 639 O O . LEU A 1 80 ? 14.730 26.490 -25.145 1.00 71.62 80 LEU A O 1
ATOM 643 N N . PRO A 1 81 ? 15.408 24.419 -24.540 1.00 78.44 81 PRO A N 1
ATOM 644 C CA . PRO A 1 81 ? 15.936 24.075 -25.853 1.00 78.44 81 PRO A CA 1
ATOM 645 C C . PRO A 1 81 ? 14.863 24.216 -26.940 1.00 78.44 81 PRO A C 1
ATOM 647 O O . PRO A 1 81 ? 13.674 24.024 -26.686 1.00 78.44 81 PRO A O 1
ATOM 650 N N . ILE A 1 82 ? 15.271 24.538 -28.170 1.00 76.44 82 ILE A N 1
ATOM 651 C CA . ILE A 1 82 ? 14.336 24.796 -29.277 1.00 76.44 82 ILE A CA 1
ATOM 652 C C . ILE A 1 82 ? 13.373 23.613 -29.451 1.00 76.44 82 ILE A C 1
ATOM 654 O O . ILE A 1 82 ? 13.793 22.467 -29.595 1.00 76.44 82 ILE A O 1
ATOM 658 N N . GLY A 1 83 ? 12.075 23.916 -29.457 1.00 76.56 83 GLY A N 1
ATOM 659 C CA . GLY A 1 83 ? 11.002 22.931 -29.569 1.00 76.56 83 GLY A CA 1
ATOM 660 C C . GLY A 1 83 ? 10.432 22.469 -28.227 1.00 76.56 83 GLY A C 1
ATOM 661 O O . GLY A 1 83 ? 9.328 21.936 -28.237 1.00 76.56 83 GLY A O 1
ATOM 662 N N . TRP A 1 84 ? 11.100 22.711 -27.096 1.00 77.75 84 TRP A N 1
ATOM 663 C CA . TRP A 1 84 ? 10.600 22.367 -25.763 1.00 77.75 84 TRP A CA 1
ATOM 664 C C . TRP A 1 84 ? 9.772 23.489 -25.132 1.00 77.75 84 TRP A C 1
ATOM 666 O O . TRP A 1 84 ? 10.144 24.659 -25.149 1.00 77.75 84 TRP A O 1
ATOM 676 N N . GLU A 1 85 ? 8.661 23.108 -24.514 1.00 78.12 85 GLU A N 1
ATOM 677 C CA . GLU A 1 85 ? 7.714 23.983 -23.831 1.00 78.12 85 GLU A CA 1
ATOM 678 C C . GLU A 1 85 ? 7.351 23.390 -22.468 1.00 78.12 85 GLU A C 1
ATOM 680 O O . GLU A 1 85 ? 7.211 22.179 -22.343 1.00 78.12 85 GLU A O 1
ATOM 685 N N . MET A 1 86 ? 7.141 24.224 -21.450 1.00 72.56 86 MET A N 1
ATOM 686 C CA . MET A 1 86 ? 6.599 23.777 -20.162 1.00 72.56 86 MET A CA 1
ATOM 687 C C . MET A 1 86 ? 5.076 23.935 -20.142 1.00 72.56 86 MET A C 1
ATOM 689 O O . MET A 1 86 ? 4.549 25.000 -20.478 1.00 72.56 86 MET A O 1
ATOM 693 N N . HIS A 1 87 ? 4.398 22.875 -19.716 1.00 73.44 87 HIS A N 1
ATOM 694 C CA . HIS A 1 87 ? 2.952 22.737 -19.574 1.00 73.44 87 HIS A CA 1
ATOM 695 C C . HIS A 1 87 ? 2.627 22.185 -18.175 1.00 73.44 87 HIS A C 1
ATOM 697 O O . HIS A 1 87 ? 3.523 21.774 -17.442 1.00 73.44 87 HIS A O 1
ATOM 703 N N . PHE A 1 88 ? 1.345 22.171 -17.815 1.00 64.12 88 PHE A N 1
ATOM 704 C CA . PHE A 1 88 ? 0.859 21.640 -16.538 1.00 64.12 88 PHE A CA 1
ATOM 705 C C . PHE A 1 88 ? -0.054 20.441 -16.788 1.00 64.12 88 PHE A C 1
ATOM 707 O O . PHE A 1 88 ? -0.861 20.456 -17.728 1.00 64.12 88 PHE A O 1
ATOM 714 N N . SER A 1 89 ? 0.090 19.394 -15.979 1.00 66.50 89 SER A N 1
ATOM 715 C CA . SER A 1 89 ? -0.789 18.228 -16.006 1.00 66.50 89 SER A CA 1
ATOM 716 C C . SER A 1 89 ? -2.159 18.557 -15.387 1.00 66.50 89 SER A C 1
ATOM 718 O O . SER A 1 89 ? -2.321 19.598 -14.748 1.00 66.50 89 SER A O 1
ATOM 720 N N . PRO A 1 90 ? -3.175 17.683 -15.519 1.00 60.56 90 PRO A N 1
ATOM 721 C CA . PRO A 1 90 ? -4.458 17.850 -14.828 1.00 60.56 90 PRO A CA 1
ATOM 722 C C . PRO A 1 90 ? -4.349 17.933 -13.292 1.00 60.56 90 PRO A C 1
ATOM 724 O O . PRO A 1 90 ? -5.261 18.454 -12.643 1.00 60.56 90 PRO A O 1
ATOM 727 N N . LYS A 1 91 ? -3.248 17.447 -12.701 1.00 62.59 91 LYS A N 1
ATOM 728 C CA . LYS A 1 91 ? -2.913 17.582 -11.273 1.00 62.59 91 LYS A CA 1
ATOM 729 C C . LYS A 1 91 ? -2.063 18.824 -10.952 1.00 62.59 91 LYS A C 1
ATOM 731 O O . LYS A 1 91 ? -1.681 18.994 -9.805 1.00 62.59 91 LYS A O 1
ATOM 736 N N . ASP A 1 92 ? -1.829 19.695 -11.935 1.00 64.62 92 ASP A N 1
ATOM 737 C CA . ASP A 1 92 ? -0.893 20.831 -11.894 1.00 64.62 92 ASP A CA 1
ATOM 738 C C . ASP A 1 92 ? 0.574 20.434 -11.673 1.00 64.62 92 ASP A C 1
ATOM 740 O O . ASP A 1 92 ? 1.407 21.275 -11.338 1.00 64.62 92 ASP A O 1
ATOM 744 N N . SER A 1 93 ? 0.914 19.171 -11.950 1.00 63.91 93 SER A N 1
ATOM 745 C CA . SER A 1 93 ? 2.300 18.711 -12.021 1.00 63.91 93 SER A CA 1
ATOM 746 C C . SER A 1 93 ? 2.955 19.308 -13.274 1.00 63.91 93 SER A C 1
ATOM 748 O O . SER A 1 93 ? 2.409 19.158 -14.374 1.00 63.91 93 SER A O 1
ATOM 750 N N . PRO A 1 94 ? 4.101 19.995 -13.169 1.00 66.06 94 PRO A N 1
ATOM 751 C CA . PRO A 1 94 ? 4.747 20.580 -14.334 1.00 66.06 94 PRO A CA 1
ATOM 752 C C . PRO A 1 94 ? 5.432 19.535 -15.197 1.00 66.06 94 PRO A C 1
ATOM 754 O O . PRO A 1 94 ? 6.216 18.726 -14.713 1.00 66.06 94 PRO A O 1
ATOM 757 N N . HIS A 1 95 ? 5.201 19.601 -16.503 1.00 74.81 95 HIS A N 1
ATOM 758 C CA . HIS A 1 95 ? 5.852 18.724 -17.465 1.00 74.81 95 HIS A CA 1
ATOM 759 C C . HIS A 1 95 ? 6.346 19.498 -18.681 1.00 74.81 95 HIS A C 1
ATOM 761 O O . HIS A 1 95 ? 5.803 20.526 -19.085 1.00 74.81 95 HIS A O 1
ATOM 767 N N . PHE A 1 96 ? 7.377 18.965 -19.313 1.00 81.25 96 PHE A N 1
ATOM 768 C CA . PHE A 1 96 ? 7.978 19.494 -20.521 1.00 81.25 96 PHE A CA 1
ATOM 769 C C . PHE A 1 96 ? 7.433 18.740 -21.729 1.00 81.25 96 PHE A C 1
ATOM 771 O O . PHE A 1 96 ? 7.343 17.516 -21.729 1.00 81.25 96 PHE A O 1
ATOM 778 N N . PHE A 1 97 ? 7.047 19.473 -22.763 1.00 82.12 97 PHE A N 1
ATOM 779 C CA . PHE A 1 97 ? 6.544 18.961 -24.027 1.00 82.12 97 PHE A CA 1
ATOM 780 C C . PHE A 1 97 ? 7.444 19.434 -25.158 1.00 82.12 97 PHE A C 1
ATOM 782 O O . PHE A 1 97 ? 7.691 20.628 -25.304 1.00 82.12 97 PHE A O 1
ATOM 789 N N . ASN A 1 98 ? 7.897 18.509 -25.992 1.00 83.19 98 ASN A N 1
ATOM 790 C CA . ASN A 1 98 ? 8.627 18.837 -27.202 1.00 83.19 98 ASN A CA 1
ATOM 791 C C . ASN A 1 98 ? 7.660 18.894 -28.395 1.00 83.19 98 ASN A C 1
ATOM 793 O O . ASN A 1 98 ? 7.115 17.883 -28.829 1.00 83.19 98 ASN A O 1
ATOM 797 N N . SER A 1 99 ? 7.458 20.083 -28.957 1.00 79.38 99 SER A N 1
ATOM 798 C CA . SER A 1 99 ? 6.610 20.340 -30.128 1.00 79.38 99 SER A CA 1
ATOM 799 C C . SER A 1 99 ? 7.115 19.682 -31.421 1.00 79.38 99 SER A C 1
ATOM 801 O O . SER A 1 99 ? 6.302 19.375 -32.300 1.00 79.38 99 SER A O 1
ATOM 803 N N . THR A 1 100 ? 8.422 19.416 -31.520 1.00 79.44 100 THR A N 1
ATOM 804 C CA . THR A 1 100 ? 9.073 18.769 -32.669 1.00 79.44 100 THR A CA 1
ATOM 805 C C . THR A 1 100 ? 8.984 17.246 -32.581 1.00 79.44 100 THR A C 1
ATOM 807 O O . THR A 1 100 ? 8.589 16.609 -33.554 1.00 79.44 100 THR A O 1
ATOM 810 N N . THR A 1 101 ? 9.316 16.654 -31.427 1.00 76.38 101 THR A N 1
ATOM 811 C CA . THR A 1 101 ? 9.325 15.187 -31.240 1.00 76.38 101 THR A CA 1
ATOM 812 C C . THR A 1 101 ? 8.013 14.626 -30.694 1.00 76.38 101 THR A C 1
ATOM 814 O O . THR A 1 101 ? 7.823 13.416 -30.709 1.00 76.38 101 THR A O 1
ATOM 817 N N . ARG A 1 102 ? 7.088 15.489 -30.248 1.00 78.31 102 ARG A N 1
ATOM 818 C CA . ARG A 1 102 ? 5.799 15.157 -29.603 1.00 78.31 102 ARG A CA 1
ATOM 819 C C . ARG A 1 102 ? 5.917 14.376 -28.285 1.00 78.31 102 ARG A C 1
ATOM 821 O O . ARG A 1 102 ? 4.911 13.864 -27.790 1.00 78.31 102 ARG A O 1
ATOM 828 N N . VAL A 1 103 ? 7.113 14.333 -27.701 1.00 76.69 103 VAL A N 1
ATOM 829 C CA . VAL A 1 103 ? 7.407 13.707 -26.404 1.00 76.69 103 VAL A CA 1
ATOM 830 C C . VAL A 1 103 ? 6.975 14.623 -25.253 1.00 76.69 103 VAL A C 1
ATOM 832 O O . VAL A 1 103 ? 7.078 15.847 -25.357 1.00 76.69 103 VAL A O 1
ATOM 835 N N . ARG A 1 104 ? 6.504 14.034 -24.147 1.00 78.31 104 ARG A N 1
ATOM 836 C CA . ARG A 1 104 ? 6.249 14.715 -22.869 1.00 78.31 104 ARG A CA 1
ATOM 837 C C . ARG A 1 104 ? 7.123 14.104 -21.774 1.00 78.31 104 ARG A C 1
ATOM 839 O O . ARG A 1 104 ? 7.496 12.948 -21.868 1.00 78.31 104 ARG A O 1
ATOM 846 N N . THR A 1 105 ? 7.488 14.850 -20.741 1.00 73.19 105 THR A N 1
ATOM 847 C CA . THR A 1 105 ? 8.274 14.303 -19.622 1.00 73.19 105 THR A CA 1
ATOM 848 C C . THR A 1 105 ? 8.210 15.220 -18.409 1.00 73.19 105 THR A C 1
ATOM 850 O O . THR A 1 105 ? 8.101 16.432 -18.561 1.00 73.19 105 THR A O 1
ATOM 853 N N . PHE A 1 106 ? 8.301 14.659 -17.206 1.00 70.94 106 PHE A N 1
ATOM 854 C CA . PHE A 1 106 ? 8.475 15.439 -15.974 1.00 70.94 106 PHE A CA 1
ATOM 855 C C . PHE A 1 106 ? 9.928 15.881 -15.757 1.00 70.94 106 PHE A C 1
ATOM 857 O O . PHE A 1 106 ? 10.204 16.718 -14.905 1.00 70.94 106 PHE A O 1
ATOM 864 N N . LYS A 1 107 ? 10.868 15.345 -16.544 1.00 71.00 107 LYS A N 1
ATOM 865 C CA . LYS A 1 107 ? 12.291 15.680 -16.468 1.00 71.00 107 LYS A CA 1
ATOM 866 C C . LYS A 1 107 ? 12.601 16.946 -17.259 1.00 71.00 107 LYS A C 1
ATOM 868 O O . LYS A 1 107 ? 12.199 17.073 -18.415 1.00 71.00 107 LYS A O 1
ATOM 873 N N . ASP A 1 108 ? 13.369 17.851 -16.662 1.00 70.25 108 ASP A N 1
ATOM 874 C CA . ASP A 1 108 ? 13.779 19.087 -17.325 1.00 70.25 108 ASP A CA 1
ATOM 875 C C . ASP A 1 108 ? 14.808 18.810 -18.441 1.00 70.25 108 ASP A C 1
ATOM 877 O O . ASP A 1 108 ? 15.909 18.337 -18.145 1.00 70.25 108 ASP A O 1
ATOM 881 N N . PRO A 1 109 ? 14.521 19.141 -19.716 1.00 70.88 109 PRO A N 1
ATOM 882 C CA . PRO A 1 109 ? 15.433 18.911 -20.842 1.00 70.88 109 PRO A CA 1
ATOM 883 C C . PRO A 1 109 ? 16.753 19.693 -20.756 1.00 70.88 109 PRO A C 1
ATOM 885 O O . PRO A 1 109 ? 17.669 19.437 -21.538 1.00 70.88 109 PRO A O 1
ATOM 888 N N . ARG A 1 110 ? 16.874 20.646 -19.826 1.00 71.19 110 ARG A N 1
ATOM 889 C CA . ARG A 1 110 ? 18.118 21.378 -19.549 1.00 71.19 110 ARG A CA 1
ATOM 890 C C . ARG A 1 110 ? 19.053 20.597 -18.631 1.00 71.19 110 ARG A C 1
ATOM 892 O O . ARG A 1 110 ? 20.262 20.627 -18.842 1.00 71.19 110 ARG A O 1
ATOM 899 N N . ALA A 1 111 ? 18.492 19.889 -17.652 1.00 62.97 111 ALA A N 1
ATOM 900 C CA . ALA A 1 111 ? 19.232 19.020 -16.738 1.00 62.97 111 ALA A CA 1
ATOM 901 C C . ALA A 1 111 ? 19.498 17.633 -17.352 1.00 62.97 111 ALA A C 1
ATOM 903 O O . ALA A 1 111 ? 20.481 16.978 -17.020 1.00 62.97 111 ALA A O 1
ATOM 904 N N . HIS A 1 112 ? 18.651 17.222 -18.297 1.00 62.66 112 HIS A N 1
ATOM 905 C CA . HIS A 1 112 ? 18.637 15.894 -18.901 1.00 62.66 112 HIS A CA 1
ATOM 906 C C . HIS A 1 112 ? 18.957 15.969 -20.398 1.00 62.66 112 HIS A C 1
ATOM 908 O O . HIS A 1 112 ? 18.069 15.997 -21.256 1.00 62.66 112 HIS A O 1
ATOM 914 N N . ARG A 1 113 ? 20.256 16.035 -20.724 1.00 66.19 113 ARG A N 1
ATOM 915 C CA . ARG A 1 113 ? 20.754 16.202 -22.106 1.00 66.19 113 ARG A CA 1
ATOM 916 C C . ARG A 1 113 ? 20.363 15.047 -23.031 1.00 66.19 113 ARG A C 1
ATOM 918 O O . ARG A 1 113 ? 20.292 15.245 -24.241 1.00 66.19 113 ARG A O 1
ATOM 925 N N . GLU A 1 114 ? 20.083 13.870 -22.485 1.00 67.50 114 GLU A N 1
ATOM 926 C CA . GLU A 1 114 ? 19.559 12.706 -23.199 1.00 67.50 114 GLU A CA 1
ATOM 927 C C . GLU A 1 114 ? 18.221 12.994 -23.901 1.00 67.50 114 GLU A C 1
ATOM 929 O O . GLU A 1 114 ? 17.965 12.470 -24.984 1.00 67.50 114 GLU A O 1
ATOM 934 N N . LEU A 1 115 ? 17.407 13.910 -23.362 1.00 68.06 115 LEU A N 1
ATOM 935 C CA . LEU A 1 115 ? 16.111 14.278 -23.938 1.00 68.06 115 LEU A CA 1
ATOM 936 C C . LEU A 1 115 ? 16.244 15.069 -25.249 1.00 68.06 115 LEU A C 1
ATOM 938 O O . LEU A 1 115 ? 15.329 15.076 -26.077 1.00 68.06 115 LEU A O 1
ATOM 942 N N . LEU A 1 116 ? 17.394 15.711 -25.472 1.00 68.75 116 LEU A N 1
ATOM 943 C CA . LEU A 1 116 ? 17.681 16.489 -26.681 1.00 68.75 116 LEU A CA 1
ATOM 944 C C . LEU A 1 116 ? 17.881 15.608 -27.919 1.00 68.75 116 LEU A C 1
ATOM 946 O O . LEU A 1 116 ? 17.697 16.085 -29.035 1.00 68.75 116 LEU A O 1
ATOM 950 N N . ASN A 1 117 ? 18.223 14.335 -27.714 1.00 66.19 117 ASN A N 1
ATOM 951 C CA . ASN A 1 117 ? 18.480 13.360 -28.773 1.00 66.19 117 ASN A CA 1
ATOM 952 C C . ASN A 1 117 ? 17.302 12.394 -28.980 1.00 66.19 117 ASN A C 1
ATOM 954 O O . ASN A 1 117 ? 17.477 11.328 -29.566 1.00 66.19 117 ASN A O 1
ATOM 958 N N . THR A 1 118 ? 16.107 12.746 -28.494 1.00 64.19 118 THR A N 1
ATOM 959 C CA . THR A 1 118 ? 14.915 11.903 -28.649 1.00 64.19 118 THR A CA 1
ATOM 960 C C . THR A 1 118 ? 14.529 11.768 -30.119 1.00 64.19 118 THR A C 1
ATOM 962 O O . THR A 1 118 ? 14.432 12.754 -30.856 1.00 64.19 118 THR A O 1
ATOM 965 N N . THR A 1 119 ? 14.304 10.531 -30.562 1.00 71.75 119 THR A N 1
ATOM 966 C CA . THR A 1 119 ? 13.745 10.264 -31.885 1.00 71.75 119 THR A CA 1
ATOM 967 C C . THR A 1 119 ? 12.335 10.853 -31.964 1.00 71.75 119 THR A C 1
ATOM 969 O O . THR A 1 119 ? 11.545 10.672 -31.037 1.00 71.75 119 THR A O 1
ATOM 972 N N . PRO A 1 120 ? 11.997 11.599 -33.031 1.00 76.94 120 PRO A N 1
ATOM 973 C CA . PRO A 1 120 ? 10.661 12.157 -33.176 1.00 76.94 120 PRO A CA 1
ATOM 974 C C . PRO A 1 120 ? 9.627 11.041 -33.313 1.00 76.94 120 PRO A C 1
ATOM 976 O O . PRO A 1 120 ? 9.812 10.131 -34.123 1.00 76.94 120 PRO A O 1
ATOM 979 N N . LEU A 1 121 ? 8.527 11.144 -32.558 1.00 79.06 121 LEU A N 1
ATOM 980 C CA . LEU A 1 121 ? 7.454 10.155 -32.612 1.00 79.06 121 LEU A CA 1
ATOM 981 C C . LEU A 1 121 ? 6.871 10.046 -34.032 1.00 79.06 121 LEU A C 1
ATOM 983 O O . LEU A 1 121 ? 6.784 11.058 -34.746 1.00 79.06 121 LEU A O 1
ATOM 987 N N . PRO A 1 122 ? 6.431 8.846 -34.465 1.00 80.88 122 PRO A N 1
ATOM 988 C CA . PRO A 1 122 ? 5.908 8.665 -35.810 1.00 80.88 122 PRO A CA 1
ATOM 989 C C . PRO A 1 122 ? 4.659 9.521 -36.051 1.00 80.88 122 PRO A C 1
ATOM 991 O O . PRO A 1 122 ? 3.934 9.911 -35.135 1.00 80.88 122 PRO A O 1
ATOM 994 N N . THR A 1 123 ? 4.369 9.824 -37.318 1.00 78.12 123 THR A N 1
ATOM 995 C CA . THR A 1 123 ? 3.309 10.786 -37.661 1.00 78.12 123 THR A CA 1
ATOM 996 C C . THR A 1 123 ? 1.946 10.372 -37.091 1.00 78.12 123 THR A C 1
ATOM 998 O O . THR A 1 123 ? 1.361 9.378 -37.511 1.00 78.12 123 THR A O 1
ATOM 1001 N N . GLY A 1 124 ? 1.388 11.208 -36.213 1.00 76.50 124 GLY A N 1
ATOM 1002 C CA . GLY A 1 124 ? 0.086 10.985 -35.575 1.00 76.50 124 GLY A CA 1
ATOM 1003 C C . GLY A 1 124 ? 0.171 10.466 -34.141 1.00 76.50 124 GLY A C 1
ATOM 1004 O O . GLY A 1 124 ? -0.854 10.501 -33.465 1.00 76.50 124 GLY A O 1
ATOM 1005 N N . TRP A 1 125 ? 1.359 10.060 -33.684 1.00 80.25 125 TRP A N 1
ATOM 1006 C CA . TRP A 1 125 ? 1.646 9.720 -32.294 1.00 80.25 125 TRP A CA 1
ATOM 1007 C C . TRP A 1 125 ? 1.980 10.959 -31.467 1.00 80.25 125 TRP A C 1
ATOM 1009 O O . TRP A 1 125 ? 2.682 11.867 -31.913 1.00 80.25 125 TRP A O 1
ATOM 1019 N N . GLU A 1 126 ? 1.476 10.982 -30.243 1.00 82.62 126 GLU A N 1
ATOM 1020 C CA . GLU A 1 126 ? 1.809 11.962 -29.219 1.00 82.62 126 GLU A CA 1
ATOM 1021 C C . GLU A 1 126 ? 1.906 11.266 -27.866 1.00 82.62 126 GLU A C 1
ATOM 1023 O O . GLU A 1 126 ? 1.103 10.385 -27.568 1.00 82.62 126 GLU A O 1
ATOM 1028 N N . MET A 1 127 ? 2.861 11.665 -27.030 1.00 80.31 127 MET A N 1
ATOM 1029 C CA . MET A 1 127 ? 2.864 11.225 -25.640 1.00 80.31 127 MET A CA 1
ATOM 1030 C C . MET A 1 127 ? 1.850 12.052 -24.835 1.00 80.31 127 MET A C 1
ATOM 1032 O O . MET A 1 127 ? 1.700 13.263 -25.040 1.00 80.31 127 MET A O 1
ATOM 1036 N N . LYS A 1 128 ? 1.145 11.398 -23.920 1.00 80.25 128 LYS A N 1
ATOM 1037 C CA . LYS A 1 128 ? 0.133 11.931 -23.008 1.00 80.25 128 LYS A CA 1
ATOM 1038 C C . LYS A 1 128 ? 0.361 11.396 -21.600 1.00 80.25 128 LYS A C 1
ATOM 1040 O O . LYS A 1 128 ? 1.167 10.498 -21.398 1.00 80.25 128 LYS A O 1
ATOM 1045 N N . PHE A 1 129 ? -0.367 11.972 -20.651 1.00 73.94 129 PHE A N 1
ATOM 1046 C CA . PHE A 1 129 ? -0.394 11.526 -19.266 1.00 73.94 129 PHE A CA 1
ATOM 1047 C C . PHE A 1 129 ? -1.794 11.065 -18.887 1.00 73.94 129 PHE A C 1
ATOM 1049 O O . PHE A 1 129 ? -2.794 11.625 -19.354 1.00 73.94 129 PHE A O 1
ATOM 1056 N N . SER A 1 130 ? -1.853 10.009 -18.090 1.00 74.44 130 SER A N 1
ATOM 1057 C CA . SER A 1 130 ? -3.065 9.494 -17.464 1.00 74.44 130 SER A CA 1
ATOM 1058 C C . SER A 1 130 ? -3.576 10.463 -16.376 1.00 74.44 130 SER A C 1
ATOM 1060 O O . SER A 1 130 ? -2.900 11.441 -16.035 1.00 74.44 130 SER A O 1
ATOM 1062 N N . PRO A 1 131 ? -4.750 10.208 -15.768 1.00 69.62 131 PRO A N 1
ATOM 1063 C CA . PRO A 1 131 ? -5.230 10.996 -14.635 1.00 69.62 131 PRO A CA 1
ATOM 1064 C C . PRO A 1 131 ? -4.302 10.992 -13.411 1.00 69.62 131 PRO A C 1
ATOM 1066 O O . PRO A 1 131 ? -4.404 11.914 -12.599 1.00 69.62 131 PRO A O 1
ATOM 1069 N N . LYS A 1 132 ? -3.419 9.990 -13.244 1.00 69.19 132 LYS A N 1
ATOM 1070 C CA . LYS A 1 132 ? -2.399 9.987 -12.180 1.00 69.19 132 LYS A CA 1
ATOM 1071 C C . LYS A 1 132 ? -0.973 10.247 -12.668 1.00 69.19 132 LYS A C 1
ATOM 1073 O O . LYS A 1 132 ? -0.046 9.941 -11.931 1.00 69.19 132 LYS A O 1
ATOM 1078 N N . ASP A 1 133 ? -0.826 10.922 -13.807 1.00 69.56 133 ASP A N 1
ATOM 1079 C CA . ASP A 1 133 ? 0.452 11.384 -14.358 1.00 69.56 133 ASP A CA 1
ATOM 1080 C C . ASP A 1 133 ? 1.376 10.269 -14.907 1.00 69.56 133 ASP A C 1
ATOM 1082 O O . ASP A 1 133 ? 2.547 10.517 -15.182 1.00 69.56 133 ASP A O 1
ATOM 1086 N N . SER A 1 134 ? 0.872 9.062 -15.179 1.00 72.00 134 SER A N 1
ATOM 1087 C CA . SER A 1 134 ? 1.639 8.024 -15.890 1.00 72.00 134 SER A CA 1
ATOM 1088 C C . SER A 1 134 ? 1.705 8.311 -17.398 1.00 72.00 134 SER A C 1
ATOM 1090 O O . SER A 1 134 ? 0.671 8.613 -18.010 1.00 72.00 134 SER A O 1
ATOM 1092 N N . PRO A 1 135 ? 2.894 8.243 -18.032 1.00 72.44 135 PRO A N 1
ATOM 1093 C CA . PRO A 1 135 ? 3.045 8.497 -19.461 1.00 72.44 135 PRO A CA 1
ATOM 1094 C C . PRO A 1 135 ? 2.464 7.355 -20.305 1.00 72.44 135 PRO A C 1
ATOM 1096 O O . PRO A 1 135 ? 2.649 6.182 -20.000 1.00 72.44 135 PRO A O 1
ATOM 1099 N N . TYR A 1 136 ? 1.807 7.704 -21.408 1.00 77.31 136 TYR A N 1
ATOM 1100 C CA . TYR A 1 136 ? 1.403 6.771 -22.462 1.00 77.31 136 TYR A CA 1
ATOM 1101 C C . TYR A 1 136 ? 1.459 7.456 -23.829 1.00 77.31 136 TYR A C 1
ATOM 1103 O O . TYR A 1 136 ? 1.375 8.679 -23.935 1.00 77.31 136 TYR A O 1
ATOM 1111 N N . PHE A 1 137 ? 1.567 6.688 -24.903 1.00 82.56 137 PHE A N 1
ATOM 1112 C CA . PHE A 1 137 ? 1.541 7.176 -26.275 1.00 82.56 137 PHE A CA 1
ATOM 1113 C C . PHE A 1 137 ? 0.155 6.991 -26.880 1.00 82.56 137 PHE A C 1
ATOM 1115 O O . PHE A 1 137 ? -0.481 5.951 -26.737 1.00 82.56 137 PHE A O 1
ATOM 1122 N N . PHE A 1 138 ? -0.326 8.006 -27.586 1.00 82.81 138 PHE A N 1
ATOM 1123 C CA . PHE A 1 138 ? -1.627 8.010 -28.235 1.00 82.81 138 PHE A CA 1
ATOM 1124 C C . PHE A 1 138 ? -1.489 8.397 -29.699 1.00 82.81 138 PHE A C 1
ATOM 1126 O O . PHE A 1 138 ? -0.940 9.446 -30.033 1.00 82.81 138 PHE A O 1
ATOM 1133 N N . ASN A 1 139 ? -2.045 7.581 -30.584 1.00 82.38 139 ASN A N 1
ATOM 1134 C CA . ASN A 1 139 ? -2.180 7.907 -31.987 1.00 82.38 139 ASN A CA 1
ATOM 1135 C C . ASN A 1 139 ? -3.540 8.557 -32.259 1.00 82.38 139 ASN A C 1
ATOM 1137 O O . ASN A 1 139 ? -4.573 7.887 -32.294 1.00 82.38 139 ASN A O 1
ATOM 1141 N N . SER A 1 140 ? -3.541 9.858 -32.545 1.00 74.75 140 SER A N 1
ATOM 1142 C CA . SER A 1 140 ? -4.767 10.617 -32.823 1.00 74.75 140 SER A CA 1
ATOM 1143 C C . SER A 1 140 ? -5.490 10.197 -34.110 1.00 74.75 140 SER A C 1
ATOM 1145 O O . SER A 1 140 ? -6.693 10.421 -34.231 1.00 74.75 140 SER A O 1
ATOM 1147 N N . LYS A 1 141 ? -4.787 9.595 -35.078 1.00 71.19 141 LYS A N 1
ATOM 1148 C CA . LYS A 1 141 ? -5.369 9.173 -36.365 1.00 71.19 141 LYS A CA 1
ATOM 1149 C C . LYS A 1 141 ? -5.960 7.769 -36.299 1.00 71.19 141 LYS A C 1
ATOM 1151 O O . LYS A 1 141 ? -7.056 7.551 -36.801 1.00 71.19 141 LYS A O 1
ATOM 1156 N N . ALA A 1 142 ? -5.236 6.839 -35.684 1.00 69.00 142 ALA A N 1
ATOM 1157 C CA . ALA A 1 142 ? -5.663 5.452 -35.534 1.00 69.00 142 ALA A CA 1
ATOM 1158 C C . ALA A 1 142 ? -6.563 5.242 -34.299 1.00 69.00 142 ALA A C 1
ATOM 1160 O O . ALA A 1 142 ? -7.209 4.206 -34.189 1.00 69.00 142 ALA A O 1
ATOM 1161 N N . ARG A 1 143 ? -6.632 6.231 -33.391 1.00 67.31 143 ARG A N 1
ATOM 1162 C CA . ARG A 1 143 ? -7.271 6.138 -32.062 1.00 67.31 143 ARG A CA 1
ATOM 1163 C C . ARG A 1 143 ? -6.749 4.948 -31.252 1.00 67.31 143 ARG A C 1
ATOM 1165 O O . ARG A 1 143 ? -7.509 4.272 -30.569 1.00 67.31 143 ARG A O 1
ATOM 1172 N N . VAL A 1 144 ? -5.444 4.724 -31.346 1.00 68.94 144 VAL A N 1
ATOM 1173 C CA . VAL A 1 144 ? -4.713 3.655 -30.657 1.00 68.94 144 VAL A CA 1
ATOM 1174 C C . VAL A 1 144 ? -3.907 4.271 -29.532 1.00 68.94 144 VAL A C 1
ATOM 1176 O O . VAL A 1 144 ? -3.468 5.414 -29.645 1.00 68.94 144 VAL A O 1
ATOM 1179 N N . LEU A 1 145 ? -3.712 3.526 -28.457 1.00 75.31 145 LEU A N 1
ATOM 1180 C CA . LEU A 1 145 ? -2.881 3.915 -27.330 1.00 75.31 145 LEU A CA 1
ATOM 1181 C C . LEU A 1 145 ? -1.926 2.760 -27.000 1.00 75.31 145 LEU A C 1
ATOM 1183 O O . LEU A 1 145 ? -2.261 1.600 -27.232 1.00 75.31 145 LEU A O 1
ATOM 1187 N N . THR A 1 146 ? -0.716 3.092 -26.561 1.00 70.62 146 THR A N 1
ATOM 1188 C CA . THR A 1 146 ? 0.318 2.140 -26.127 1.00 70.62 146 THR A CA 1
ATOM 1189 C C . THR A 1 146 ? 1.162 2.757 -25.008 1.00 70.62 146 THR A C 1
ATOM 1191 O O . THR A 1 146 ? 1.200 3.977 -24.857 1.00 70.62 146 THR A O 1
ATOM 1194 N N . PHE A 1 147 ? 1.814 1.921 -24.209 1.00 70.00 147 PHE A N 1
ATOM 1195 C CA . PHE A 1 147 ? 2.787 2.307 -23.187 1.00 70.00 147 PHE A CA 1
ATOM 1196 C C . PHE A 1 147 ? 4.229 2.281 -23.710 1.00 70.00 147 PHE A C 1
ATOM 1198 O O . PHE A 1 147 ? 5.070 3.007 -23.184 1.00 70.00 147 PHE A O 1
ATOM 1205 N N . GLU A 1 148 ? 4.515 1.503 -24.754 1.00 70.50 148 GLU A N 1
ATOM 1206 C CA . GLU A 1 148 ? 5.863 1.409 -25.315 1.00 70.50 148 GLU A CA 1
ATOM 1207 C C . GLU A 1 148 ? 6.103 2.494 -26.360 1.00 70.50 148 GLU A C 1
ATOM 1209 O O . GLU A 1 148 ? 5.176 2.970 -27.019 1.00 70.50 148 GLU A O 1
ATOM 1214 N N . ASP A 1 149 ? 7.360 2.910 -26.513 1.00 74.38 149 ASP A N 1
ATOM 1215 C CA . ASP A 1 149 ? 7.696 3.932 -27.495 1.00 74.38 149 ASP A CA 1
ATOM 1216 C C . ASP A 1 149 ? 7.404 3.401 -28.912 1.00 74.38 149 ASP A C 1
ATOM 1218 O O . ASP A 1 149 ? 8.043 2.444 -29.362 1.00 74.38 149 ASP A O 1
ATOM 1222 N N . PRO A 1 150 ? 6.476 4.018 -29.669 1.00 75.44 150 PRO A N 1
ATOM 1223 C CA . PRO A 1 150 ? 6.152 3.584 -31.025 1.00 75.44 150 PRO A CA 1
ATOM 1224 C C . PRO A 1 150 ? 7.336 3.725 -31.999 1.00 75.44 150 PRO A C 1
ATOM 1226 O O . PRO A 1 150 ? 7.258 3.232 -33.125 1.00 75.44 150 PRO A O 1
ATOM 1229 N N . CYS A 1 151 ? 8.421 4.407 -31.611 1.00 73.06 151 CYS A N 1
ATOM 1230 C CA . CYS A 1 151 ? 9.677 4.423 -32.360 1.00 73.06 151 CYS A CA 1
ATOM 1231 C C . CYS A 1 151 ? 10.445 3.101 -32.250 1.00 73.06 151 CYS A C 1
ATOM 1233 O O . CYS A 1 151 ? 11.113 2.719 -33.212 1.00 73.06 151 CYS A O 1
ATOM 1235 N N . THR A 1 152 ? 10.385 2.429 -31.097 1.00 67.88 152 THR A N 1
ATOM 1236 C CA . THR A 1 152 ? 11.105 1.173 -30.835 1.00 67.88 152 THR A CA 1
ATOM 1237 C C . THR A 1 152 ? 10.218 -0.057 -31.011 1.00 67.88 152 THR A C 1
ATOM 1239 O O . THR A 1 152 ? 10.750 -1.118 -31.322 1.00 67.88 152 THR A O 1
ATOM 1242 N N . HIS A 1 153 ? 8.894 0.112 -30.913 1.00 67.62 153 HIS A N 1
ATOM 1243 C CA . HIS A 1 153 ? 7.883 -0.945 -31.050 1.00 67.62 153 HIS A CA 1
ATOM 1244 C C . HIS A 1 153 ? 6.834 -0.609 -32.125 1.00 67.62 153 HIS A C 1
ATOM 1246 O O . HIS A 1 153 ? 5.661 -0.349 -31.827 1.00 67.62 153 HIS A O 1
ATOM 1252 N N . PRO A 1 154 ? 7.230 -0.559 -33.413 1.00 68.44 154 PRO A N 1
ATOM 1253 C CA . PRO A 1 154 ? 6.325 -0.208 -34.506 1.00 68.44 154 PRO A CA 1
ATOM 1254 C C . PRO A 1 154 ? 5.177 -1.213 -34.695 1.00 68.44 154 PRO A C 1
ATOM 1256 O O . PRO A 1 154 ? 4.140 -0.847 -35.245 1.00 68.44 154 PRO A O 1
ATOM 1259 N N . GLU A 1 155 ? 5.311 -2.456 -34.239 1.00 65.69 155 GLU A N 1
ATOM 1260 C CA . GLU A 1 155 ? 4.267 -3.489 -34.256 1.00 65.69 155 GLU A CA 1
ATOM 1261 C C . GLU A 1 155 ? 3.017 -3.098 -33.449 1.00 65.69 155 GLU A C 1
ATOM 1263 O O . GLU A 1 155 ? 1.897 -3.439 -33.825 1.00 65.69 155 GLU A O 1
ATOM 1268 N N . GLN A 1 156 ? 3.167 -2.268 -32.413 1.00 64.19 156 GLN A N 1
ATOM 1269 C CA . GLN A 1 156 ? 2.051 -1.723 -31.631 1.00 64.19 156 GLN A CA 1
ATOM 1270 C C . GLN A 1 156 ? 1.433 -0.474 -32.270 1.00 64.19 156 GLN A C 1
ATOM 1272 O O . GLN A 1 156 ? 0.586 0.200 -31.669 1.00 64.19 156 GLN A O 1
ATOM 1277 N N . SER A 1 157 ? 1.831 -0.157 -33.507 1.00 66.31 157 SER A N 1
ATOM 1278 C CA . SER A 1 157 ? 1.182 0.887 -34.291 1.00 66.31 157 SER A CA 1
ATOM 1279 C C . SER A 1 157 ? -0.120 0.448 -34.955 1.00 66.31 157 SER A C 1
ATOM 1281 O O . SER A 1 157 ? -0.905 1.296 -35.394 1.00 66.31 157 SER A O 1
ATOM 1283 N N . GLU A 1 158 ? -0.376 -0.861 -34.972 1.00 72.19 158 GLU A N 1
ATOM 1284 C CA . GLU A 1 158 ? -1.623 -1.433 -35.456 1.00 72.19 158 GLU A CA 1
ATOM 1285 C C . GLU A 1 158 ? -2.783 -1.200 -34.471 1.00 72.19 158 GLU A C 1
ATOM 1287 O O . GLU A 1 158 ? -2.583 -1.183 -33.246 1.00 72.19 158 GLU A O 1
ATOM 1292 N N . PRO A 1 159 ? -4.014 -0.997 -34.986 1.00 75.62 159 PRO A N 1
ATOM 1293 C CA . PRO A 1 159 ? -5.192 -0.838 -34.149 1.00 75.62 159 PRO A CA 1
ATOM 1294 C C . PRO A 1 159 ? -5.467 -2.075 -33.304 1.00 75.62 159 PRO A C 1
ATOM 1296 O O . PRO A 1 159 ? -5.237 -3.200 -33.744 1.00 75.62 159 PRO A O 1
ATOM 1299 N N . LEU A 1 160 ? -5.997 -1.854 -32.095 1.00 81.06 160 LEU A N 1
ATOM 1300 C CA . LEU A 1 160 ? -6.391 -2.954 -31.223 1.00 81.06 160 LEU A CA 1
ATOM 1301 C C . LEU A 1 160 ? -7.398 -3.873 -31.938 1.00 81.06 160 LEU A C 1
ATOM 1303 O O . LEU A 1 160 ? -8.276 -3.378 -32.660 1.00 81.06 160 LEU A O 1
ATOM 1307 N N . PRO A 1 161 ? -7.298 -5.200 -31.742 1.00 86.06 161 PRO A N 1
ATOM 1308 C CA . PRO A 1 161 ? -8.218 -6.150 -32.350 1.00 86.06 161 PRO A CA 1
ATOM 1309 C C . PRO A 1 161 ? -9.678 -5.844 -31.991 1.00 86.06 161 PRO A C 1
ATOM 1311 O O . PRO A 1 161 ? -9.994 -5.323 -30.922 1.00 86.06 161 PRO A O 1
ATOM 1314 N N . ALA A 1 162 ? -10.609 -6.178 -32.886 1.00 84.19 162 ALA A N 1
ATOM 1315 C CA . ALA A 1 162 ? -12.009 -5.793 -32.730 1.00 84.19 162 ALA A CA 1
ATOM 1316 C C . ALA A 1 162 ? -12.644 -6.357 -31.443 1.00 84.19 162 ALA A C 1
ATOM 1318 O O . ALA A 1 162 ? -12.851 -7.569 -31.315 1.00 84.19 162 ALA A O 1
ATOM 1319 N N . GLY A 1 163 ? -13.051 -5.457 -30.546 1.00 83.81 163 GLY A N 1
ATOM 1320 C CA . GLY A 1 163 ? -13.606 -5.786 -29.230 1.00 83.81 163 GLY A CA 1
ATOM 1321 C C . GLY A 1 163 ? -12.637 -5.526 -28.080 1.00 83.81 163 GLY A C 1
ATOM 1322 O O . GLY A 1 163 ? -13.071 -5.580 -26.940 1.00 83.81 163 GLY A O 1
ATOM 1323 N N . TRP A 1 164 ? -11.376 -5.199 -28.356 1.00 85.06 164 TRP A N 1
ATOM 1324 C CA . TRP A 1 164 ? -10.412 -4.786 -27.346 1.00 85.06 164 TRP A CA 1
ATOM 1325 C C . TRP A 1 164 ? -10.376 -3.269 -27.196 1.00 85.06 164 TRP A C 1
ATOM 1327 O O . TRP A 1 164 ? -10.429 -2.518 -28.169 1.00 85.06 164 TRP A O 1
ATOM 1337 N N . GLU A 1 165 ? -10.264 -2.827 -25.957 1.00 85.31 165 GLU A N 1
ATOM 1338 C CA . GLU A 1 165 ? -10.030 -1.448 -25.557 1.00 85.31 165 GLU A CA 1
ATOM 1339 C C . GLU A 1 165 ? -8.900 -1.451 -24.531 1.00 85.31 165 GLU A C 1
ATOM 1341 O O . GLU A 1 165 ? -8.762 -2.418 -23.795 1.00 85.31 165 GLU A O 1
ATOM 1346 N N . MET A 1 166 ? -8.096 -0.396 -24.455 1.00 79.81 166 MET A N 1
ATOM 1347 C CA . MET A 1 166 ? -7.177 -0.224 -23.330 1.00 79.81 166 MET A CA 1
ATOM 1348 C C . MET A 1 166 ? -7.703 0.858 -22.391 1.00 79.81 166 MET A C 1
ATOM 1350 O O . MET A 1 166 ? -8.246 1.878 -22.822 1.00 79.81 166 MET A O 1
ATOM 1354 N N . GLN A 1 167 ? -7.531 0.608 -21.100 1.00 83.56 167 GLN A N 1
ATOM 1355 C CA . GLN A 1 167 ? -7.984 1.438 -19.994 1.00 83.56 167 GLN A CA 1
ATOM 1356 C C . GLN A 1 167 ? -6.876 1.533 -18.928 1.00 83.56 167 GLN A C 1
ATOM 1358 O O . GLN A 1 167 ? -5.804 0.948 -19.081 1.00 83.56 167 GLN A O 1
ATOM 1363 N N . PHE A 1 168 ? -7.122 2.299 -17.863 1.00 76.94 168 PHE A N 1
ATOM 1364 C CA . PHE A 1 168 ? -6.210 2.441 -16.723 1.00 76.94 168 PHE A CA 1
ATOM 1365 C C . PHE A 1 168 ? -6.844 1.849 -15.472 1.00 76.94 168 PHE A C 1
ATOM 1367 O O . PHE A 1 168 ? -8.028 2.074 -15.204 1.00 76.94 168 PHE A O 1
ATOM 1374 N N . SER A 1 169 ? -6.061 1.078 -14.729 1.00 79.56 169 SER A N 1
ATOM 1375 C CA . SER A 1 169 ? -6.466 0.441 -13.485 1.00 79.56 169 SER A CA 1
ATOM 1376 C C . SER A 1 169 ? -6.624 1.477 -12.359 1.00 79.56 169 SER A C 1
ATOM 1378 O O . SER A 1 169 ? -6.201 2.633 -12.503 1.00 79.56 169 SER A O 1
ATOM 1380 N N . PRO A 1 170 ? -7.200 1.106 -11.202 1.00 76.69 170 PRO A N 1
ATOM 1381 C CA . PRO A 1 170 ? -7.234 1.973 -10.031 1.00 76.69 170 PRO A CA 1
ATOM 1382 C C . PRO A 1 170 ? -5.863 2.504 -9.604 1.00 76.69 170 PRO A C 1
ATOM 1384 O O . PRO A 1 170 ? -5.806 3.639 -9.133 1.00 76.69 170 PRO A O 1
ATOM 1387 N N . LYS A 1 171 ? -4.760 1.760 -9.771 1.00 72.69 171 LYS A N 1
ATOM 1388 C CA . LYS A 1 171 ? -3.396 2.274 -9.511 1.00 72.69 171 LYS A CA 1
ATOM 1389 C C . LYS A 1 171 ? -2.729 2.936 -10.715 1.00 72.69 171 LYS A C 1
ATOM 1391 O O . LYS A 1 171 ? -1.567 3.304 -10.609 1.00 72.69 171 LYS A O 1
ATOM 1396 N N . ASP A 1 172 ? -3.491 3.207 -11.773 1.00 76.38 172 ASP A N 1
ATOM 1397 C CA . ASP A 1 172 ? -3.038 3.881 -12.993 1.00 76.38 172 ASP A CA 1
ATOM 1398 C C . ASP A 1 172 ? -2.094 3.040 -13.866 1.00 76.38 172 ASP A C 1
ATOM 1400 O O . ASP A 1 172 ? -1.408 3.557 -14.746 1.00 76.38 172 ASP A O 1
ATOM 1404 N N . SER A 1 173 ? -2.131 1.721 -13.668 1.00 75.75 173 SER A N 1
ATOM 1405 C CA . SER A 1 173 ? -1.487 0.735 -14.531 1.00 75.75 173 SER A CA 1
ATOM 1406 C C . SER A 1 173 ? -2.327 0.553 -15.806 1.00 75.75 173 SER A C 1
ATOM 1408 O O . SER A 1 173 ? -3.542 0.342 -15.715 1.00 75.75 173 SER A O 1
ATOM 1410 N N . PRO A 1 174 ? -1.744 0.637 -17.012 1.00 72.12 174 PRO A N 1
ATOM 1411 C CA . PRO A 1 174 ? -2.487 0.406 -18.247 1.00 72.12 174 PRO A CA 1
ATOM 1412 C C . PRO A 1 174 ? -2.864 -1.073 -18.379 1.00 72.12 174 PRO A C 1
ATOM 1414 O O . PRO A 1 174 ? -2.050 -1.942 -18.092 1.00 72.12 174 PRO A O 1
ATOM 1417 N N . TYR A 1 175 ? -4.075 -1.363 -18.848 1.00 80.50 175 TYR A N 1
ATOM 1418 C CA . TYR A 1 175 ? -4.538 -2.727 -19.109 1.00 80.50 175 TYR A CA 1
ATOM 1419 C C . TYR A 1 175 ? -5.440 -2.785 -20.346 1.00 80.50 175 TYR A C 1
ATOM 1421 O O . TYR A 1 175 ? -6.024 -1.780 -20.758 1.00 80.50 175 TYR A O 1
ATOM 1429 N N . PHE A 1 176 ? -5.597 -3.972 -20.923 1.00 84.44 176 PHE A N 1
ATOM 1430 C CA . PHE A 1 176 ? -6.457 -4.250 -22.068 1.00 84.44 176 PHE A CA 1
ATOM 1431 C C . PHE A 1 176 ? -7.726 -4.973 -21.622 1.00 84.44 176 PHE A C 1
ATOM 1433 O O . PHE A 1 176 ? -7.663 -6.001 -20.958 1.00 84.44 176 PHE A O 1
ATOM 1440 N N . PHE A 1 177 ? -8.883 -4.443 -22.001 1.00 86.19 177 PHE A N 1
ATOM 1441 C CA . PHE A 1 177 ? -10.208 -4.988 -21.750 1.00 86.19 177 PHE A CA 1
ATOM 1442 C C . PHE A 1 177 ? -10.833 -5.508 -23.041 1.00 86.19 177 PHE A C 1
ATOM 1444 O O . PHE A 1 177 ? -10.989 -4.772 -24.018 1.00 86.19 177 PHE A O 1
ATOM 1451 N N . ASN A 1 178 ? -11.258 -6.764 -23.036 1.00 87.12 178 ASN A N 1
ATOM 1452 C CA . ASN A 1 178 ? -12.008 -7.354 -24.129 1.00 87.12 178 ASN A CA 1
ATOM 1453 C C . ASN A 1 178 ? -13.515 -7.261 -23.847 1.00 87.12 178 ASN A C 1
ATOM 1455 O O . ASN A 1 178 ? -14.065 -7.982 -23.018 1.00 87.12 178 ASN A O 1
ATOM 1459 N N . HIS A 1 179 ? -14.215 -6.414 -24.600 1.00 82.12 179 HIS A N 1
ATOM 1460 C CA . HIS A 1 179 ? -15.664 -6.202 -24.520 1.00 82.12 179 HIS A CA 1
ATOM 1461 C C . HIS A 1 179 ? -16.498 -7.440 -24.865 1.00 82.12 179 HIS A C 1
ATOM 1463 O O . HIS A 1 179 ? -17.656 -7.516 -24.456 1.00 82.12 179 HIS A O 1
ATOM 1469 N N . LYS A 1 180 ? -15.949 -8.400 -25.621 1.00 82.62 180 LYS A N 1
ATOM 1470 C CA . LYS A 1 180 ? -16.651 -9.645 -25.978 1.00 82.62 180 LYS A CA 1
ATOM 1471 C C . LYS A 1 180 ? -16.535 -10.689 -24.878 1.00 82.62 180 LYS A C 1
ATOM 1473 O O . LYS A 1 180 ? -17.529 -11.334 -24.563 1.00 82.62 180 LYS A O 1
ATOM 1478 N N . THR A 1 181 ? -15.339 -10.864 -24.319 1.00 81.31 181 THR A N 1
ATOM 1479 C CA . THR A 1 181 ? -15.090 -11.900 -23.308 1.00 81.31 181 THR A CA 1
ATOM 1480 C C . THR A 1 181 ? -15.249 -11.404 -21.876 1.00 81.31 181 THR A C 1
ATOM 1482 O O . THR A 1 181 ? -15.359 -12.228 -20.975 1.00 81.31 181 THR A O 1
ATOM 1485 N N . ARG A 1 182 ? -15.326 -10.077 -21.683 1.00 81.06 182 ARG A N 1
ATOM 1486 C CA . ARG A 1 182 ? -15.383 -9.377 -20.385 1.00 81.06 182 ARG A CA 1
ATOM 1487 C C . ARG A 1 182 ? -14.148 -9.641 -19.513 1.00 81.06 182 ARG A C 1
ATOM 1489 O O . ARG A 1 182 ? -14.230 -9.579 -18.293 1.00 81.06 182 ARG A O 1
ATOM 1496 N N . VAL A 1 183 ? -13.011 -9.915 -20.152 1.00 79.75 183 VAL A N 1
ATOM 1497 C CA . VAL A 1 183 ? -11.714 -10.166 -19.510 1.00 79.75 183 VAL A CA 1
ATOM 1498 C C . VAL A 1 183 ? -10.828 -8.927 -19.631 1.00 79.75 183 VAL A C 1
ATOM 1500 O O . VAL A 1 183 ? -10.766 -8.324 -20.706 1.00 79.75 183 VAL A O 1
ATOM 1503 N N . CYS A 1 184 ? -10.131 -8.564 -18.554 1.00 82.06 184 CYS A N 1
ATOM 1504 C CA . CYS A 1 184 ? -8.997 -7.648 -18.578 1.00 82.06 184 CYS A CA 1
ATOM 1505 C C . CYS A 1 184 ? -7.649 -8.379 -18.454 1.00 82.06 184 CYS A C 1
ATOM 1507 O O . CYS A 1 184 ? -7.553 -9.495 -17.952 1.00 82.06 184 CYS A O 1
ATOM 1509 N N . THR A 1 185 ? -6.587 -7.775 -18.972 1.00 78.62 185 THR A N 1
ATOM 1510 C CA . THR A 1 185 ? -5.226 -8.315 -18.891 1.00 78.62 185 THR A CA 1
ATOM 1511 C C . THR A 1 185 ? -4.211 -7.191 -19.037 1.00 78.62 185 THR A C 1
ATOM 1513 O O . THR A 1 185 ? -4.492 -6.174 -19.669 1.00 78.62 185 THR A O 1
ATOM 1516 N N . PHE A 1 186 ? -3.030 -7.365 -18.453 1.00 78.56 186 PHE A N 1
ATOM 1517 C CA . PHE A 1 186 ? -1.896 -6.468 -18.677 1.00 78.56 186 PHE A CA 1
ATOM 1518 C C . PHE A 1 186 ? -1.135 -6.791 -19.971 1.00 78.56 186 PHE A C 1
ATOM 1520 O O . PHE A 1 186 ? -0.351 -5.973 -20.438 1.00 78.56 186 PHE A O 1
ATOM 1527 N N . GLU A 1 187 ? -1.400 -7.955 -20.565 1.00 80.50 187 GLU A N 1
ATOM 1528 C CA . GLU A 1 187 ? -0.758 -8.420 -21.793 1.00 80.50 187 GLU A CA 1
ATOM 1529 C C . GLU A 1 187 ? -1.456 -7.846 -23.034 1.00 80.50 187 GLU A C 1
ATOM 1531 O O . GLU A 1 187 ? -2.687 -7.853 -23.135 1.00 80.50 187 GLU A O 1
ATOM 1536 N N . ASP A 1 188 ? -0.676 -7.366 -24.002 1.00 79.44 188 ASP A N 1
ATOM 1537 C CA . ASP A 1 188 ? -1.213 -6.759 -25.220 1.00 79.44 188 ASP A CA 1
ATOM 1538 C C . ASP A 1 188 ? -1.762 -7.822 -26.192 1.00 79.44 188 ASP A C 1
ATOM 1540 O O . ASP A 1 188 ? -1.005 -8.668 -26.676 1.00 79.44 188 ASP A O 1
ATOM 1544 N N . PRO A 1 189 ? -3.054 -7.776 -26.573 1.00 81.75 189 PRO A N 1
ATOM 1545 C CA . PRO A 1 189 ? -3.655 -8.753 -27.487 1.00 81.75 189 PRO A CA 1
ATOM 1546 C C . PRO A 1 189 ? -3.038 -8.770 -28.894 1.00 81.75 189 PRO A C 1
ATOM 1548 O O . PRO A 1 189 ? -3.326 -9.674 -29.677 1.00 81.75 189 PRO A O 1
ATOM 1551 N N . ARG A 1 190 ? -2.218 -7.775 -29.253 1.00 80.44 190 ARG A N 1
ATOM 1552 C CA . ARG A 1 190 ? -1.492 -7.719 -30.531 1.00 80.44 190 ARG A CA 1
ATOM 1553 C C . ARG A 1 190 ? -0.230 -8.576 -30.515 1.00 80.44 190 ARG A C 1
ATOM 1555 O O . ARG A 1 190 ? 0.116 -9.157 -31.540 1.00 80.44 190 ARG A O 1
ATOM 1562 N N . THR A 1 191 ? 0.444 -8.662 -29.371 1.00 76.31 191 THR A N 1
ATOM 1563 C CA . THR A 1 191 ? 1.652 -9.482 -29.187 1.00 76.31 191 THR A CA 1
ATOM 1564 C C . THR A 1 191 ? 1.336 -10.859 -28.604 1.00 76.31 191 THR A C 1
ATOM 1566 O O . THR A 1 191 ? 2.179 -11.750 -28.681 1.00 76.31 191 THR A O 1
ATOM 1569 N N . HIS A 1 192 ? 0.109 -11.045 -28.106 1.00 76.56 192 HIS A N 1
ATOM 1570 C CA . HIS A 1 192 ? -0.404 -12.273 -27.497 1.00 76.56 192 HIS A CA 1
ATOM 1571 C C . HIS A 1 192 ? -1.652 -12.797 -28.233 1.00 76.56 192 HIS A C 1
ATOM 1573 O O . HIS A 1 192 ? -2.781 -12.610 -27.763 1.00 76.56 192 HIS A O 1
ATOM 1579 N N . PRO A 1 193 ? -1.487 -13.448 -29.405 1.00 78.12 193 PRO A N 1
ATOM 1580 C CA . PRO A 1 193 ? -2.600 -13.967 -30.203 1.00 78.12 193 PRO A CA 1
ATOM 1581 C C . PRO A 1 193 ? -3.502 -14.951 -29.447 1.00 78.12 193 PRO A C 1
ATOM 1583 O O . PRO A 1 193 ? -4.685 -15.055 -29.760 1.00 78.12 193 PRO A O 1
ATOM 1586 N N . GLU A 1 194 ? -2.976 -15.638 -28.431 1.00 79.19 194 GLU A N 1
ATOM 1587 C CA . GLU A 1 194 ? -3.722 -16.536 -27.547 1.00 79.19 194 GLU A CA 1
ATOM 1588 C C . GLU A 1 194 ? -4.908 -15.854 -26.846 1.00 79.19 194 GLU A C 1
ATOM 1590 O O . GLU A 1 194 ? -5.888 -16.512 -26.503 1.00 79.19 194 GLU A O 1
ATOM 1595 N N . LEU A 1 195 ? -4.865 -14.528 -26.683 1.00 80.00 195 LEU A N 1
ATOM 1596 C CA . LEU A 1 195 ? -5.948 -13.755 -26.081 1.00 80.00 195 LEU A CA 1
ATOM 1597 C C . LEU A 1 195 ? -7.141 -13.563 -27.032 1.00 80.00 195 LEU A C 1
ATOM 1599 O O . LEU A 1 195 ? -8.250 -13.260 -26.582 1.00 80.00 195 LEU A O 1
ATOM 1603 N N . LEU A 1 196 ? -6.938 -13.720 -28.344 1.00 81.75 196 LEU A N 1
ATOM 1604 C CA . LEU A 1 196 ? -7.960 -13.463 -29.366 1.00 81.75 196 LEU A CA 1
ATOM 1605 C C . LEU A 1 196 ? -9.006 -14.575 -29.456 1.00 81.75 196 LEU A C 1
ATOM 1607 O O . LEU A 1 196 ? -10.169 -14.282 -29.738 1.00 81.75 196 LEU A O 1
ATOM 1611 N N . ASP A 1 197 ? -8.598 -15.812 -29.177 1.00 79.06 197 ASP A N 1
ATOM 1612 C CA . ASP A 1 197 ? -9.437 -17.012 -29.280 1.00 79.06 197 ASP A CA 1
ATOM 1613 C C . ASP A 1 197 ? -10.125 -17.377 -27.955 1.00 79.06 197 ASP A C 1
ATOM 1615 O O . ASP A 1 197 ? -10.703 -18.455 -27.815 1.00 79.06 197 ASP A O 1
ATOM 1619 N N . MET A 1 198 ? -10.090 -16.481 -26.963 1.00 75.88 198 MET A N 1
ATOM 1620 C CA . MET A 1 198 ? -10.736 -16.737 -25.683 1.00 75.88 198 MET A CA 1
ATOM 1621 C C . MET A 1 198 ? -12.258 -16.781 -25.809 1.00 75.88 198 MET A C 1
ATOM 1623 O O . MET A 1 198 ? -12.901 -15.888 -26.366 1.00 75.88 198 MET A O 1
ATOM 1627 N N . GLU A 1 199 ? -12.847 -17.804 -25.197 1.00 81.50 199 GLU A N 1
ATOM 1628 C CA . GLU A 1 199 ? -14.290 -17.879 -25.002 1.00 81.50 199 GLU A CA 1
ATOM 1629 C C . GLU A 1 199 ? -14.769 -16.773 -24.039 1.00 81.50 199 GLU A C 1
ATOM 1631 O O . GLU A 1 199 ? -13.977 -16.237 -23.254 1.00 81.50 199 GLU A O 1
ATOM 1636 N N . PRO A 1 200 ? -16.049 -16.376 -24.082 1.00 84.56 200 PRO A N 1
ATOM 1637 C CA . PRO A 1 200 ? -16.585 -15.464 -23.084 1.00 84.56 200 PRO A CA 1
ATOM 1638 C C . PRO A 1 200 ? -16.593 -16.097 -21.693 1.00 84.56 200 PRO A C 1
ATOM 1640 O O . PRO A 1 200 ? -16.691 -17.319 -21.555 1.00 84.56 200 PRO A O 1
ATOM 1643 N N . LEU A 1 201 ? -16.515 -15.257 -20.659 1.00 85.88 201 LEU A N 1
ATOM 1644 C CA . LEU A 1 201 ? -16.683 -15.730 -19.291 1.00 85.88 201 LEU A CA 1
ATOM 1645 C C . LEU A 1 201 ? -18.045 -16.416 -19.105 1.00 85.88 201 LEU A C 1
ATOM 1647 O O . LEU A 1 201 ? -19.033 -16.006 -19.732 1.00 85.88 201 LEU A O 1
ATOM 1651 N N . PRO A 1 202 ? -18.122 -17.454 -18.248 1.00 86.69 202 PRO A N 1
ATOM 1652 C CA . PRO A 1 202 ? -19.391 -18.083 -17.923 1.00 86.69 202 PRO A CA 1
ATOM 1653 C C . PRO A 1 202 ? -20.387 -17.032 -17.427 1.00 86.69 202 PRO A C 1
ATOM 1655 O O . PRO A 1 202 ? -20.016 -16.083 -16.738 1.00 86.69 202 PRO A O 1
ATOM 1658 N N . ALA A 1 203 ? -21.669 -17.192 -17.765 1.00 84.44 203 ALA A N 1
ATOM 1659 C CA . ALA A 1 203 ? -22.699 -16.261 -17.307 1.00 84.44 203 ALA A CA 1
ATOM 1660 C C . ALA A 1 203 ? -22.601 -16.097 -15.786 1.00 84.44 203 ALA A C 1
ATOM 1662 O O . ALA A 1 203 ? -22.473 -17.109 -15.109 1.00 84.44 203 ALA A O 1
ATOM 1663 N N . GLY A 1 204 ? -22.666 -14.869 -15.266 1.00 83.38 204 GLY A N 1
ATOM 1664 C CA . GLY A 1 204 ? -22.474 -14.591 -13.835 1.00 83.38 204 GLY A CA 1
ATOM 1665 C C . GLY A 1 204 ? -21.083 -14.099 -13.463 1.00 83.38 204 GLY A C 1
ATOM 1666 O O . GLY A 1 204 ? -20.962 -13.310 -12.536 1.00 83.38 204 GLY A O 1
ATOM 1667 N N . TRP A 1 205 ? -20.060 -14.523 -14.202 1.00 87.19 205 TRP A N 1
ATOM 1668 C CA . TRP A 1 205 ? -18.680 -14.148 -13.937 1.00 87.19 205 TRP A CA 1
ATOM 1669 C C . TRP A 1 205 ? -18.320 -12.835 -14.620 1.00 87.19 205 TRP A C 1
ATOM 1671 O O . TRP A 1 205 ? -18.582 -12.638 -15.807 1.00 87.19 205 TRP A O 1
ATOM 1681 N N . GLU A 1 206 ? -17.673 -11.961 -13.866 1.00 88.06 206 GLU A N 1
ATOM 1682 C CA . GLU A 1 206 ? -17.042 -10.743 -14.351 1.00 88.06 206 GLU A CA 1
ATOM 1683 C C . GLU A 1 206 ? -15.601 -10.688 -13.840 1.00 88.06 206 GLU A C 1
ATOM 1685 O O . GLU A 1 206 ? -15.255 -11.338 -12.853 1.00 88.06 206 GLU A O 1
ATOM 1690 N N . MET A 1 207 ? -14.748 -9.946 -14.542 1.00 86.44 207 MET A N 1
ATOM 1691 C CA . MET A 1 207 ? -13.393 -9.666 -14.087 1.00 86.44 207 MET A CA 1
ATOM 1692 C C . MET A 1 207 ? -13.302 -8.218 -13.611 1.00 86.44 207 MET A C 1
ATOM 1694 O O . MET A 1 207 ? -13.730 -7.302 -14.316 1.00 86.44 207 MET A O 1
ATOM 1698 N N . GLU A 1 208 ? -12.714 -8.019 -12.438 1.00 85.00 208 GLU A N 1
ATOM 1699 C CA . GLU A 1 208 ? -12.485 -6.716 -11.821 1.00 85.00 208 GLU A CA 1
ATOM 1700 C C . GLU A 1 208 ? -11.047 -6.608 -11.294 1.00 85.00 208 GLU A C 1
ATOM 1702 O O . GLU A 1 208 ? -10.316 -7.597 -11.204 1.00 85.00 208 GLU A O 1
ATOM 1707 N N . PHE A 1 209 ? -10.627 -5.390 -10.946 1.00 79.44 209 PHE A N 1
ATOM 1708 C CA . PHE A 1 209 ? -9.360 -5.169 -10.252 1.00 79.44 209 PHE A CA 1
ATOM 1709 C C . PHE A 1 209 ? -9.573 -5.230 -8.748 1.00 79.44 209 PHE A C 1
ATOM 1711 O O . PHE A 1 209 ? -10.429 -4.532 -8.201 1.00 79.44 209 PHE A O 1
ATOM 1718 N N . SER A 1 210 ? -8.750 -6.030 -8.084 1.00 82.00 210 SER A N 1
ATOM 1719 C CA . SER A 1 210 ? -8.673 -6.070 -6.635 1.00 82.00 210 SER A CA 1
ATOM 1720 C C . SER A 1 210 ? -8.184 -4.725 -6.066 1.00 82.00 210 SER A C 1
ATOM 1722 O O . SER A 1 210 ? -7.583 -3.921 -6.791 1.00 82.00 210 SER A O 1
ATOM 1724 N N . PRO A 1 211 ? -8.379 -4.452 -4.763 1.00 77.62 211 PRO A N 1
ATOM 1725 C CA . PRO A 1 211 ? -7.801 -3.281 -4.099 1.00 77.62 211 PRO A CA 1
ATOM 1726 C C . PRO A 1 211 ? -6.286 -3.119 -4.298 1.00 77.62 211 PRO A C 1
ATOM 1728 O O . PRO A 1 211 ? -5.781 -1.990 -4.332 1.00 77.62 211 PRO A O 1
ATOM 1731 N N . ARG A 1 212 ? -5.543 -4.218 -4.486 1.00 75.44 212 ARG A N 1
ATOM 1732 C CA . ARG A 1 212 ? -4.109 -4.166 -4.803 1.00 75.44 212 ARG A CA 1
ATOM 1733 C C . ARG A 1 212 ? -3.774 -4.064 -6.288 1.00 75.44 212 ARG A C 1
ATOM 1735 O O . ARG A 1 212 ? -2.581 -4.032 -6.588 1.00 75.44 212 ARG A O 1
ATOM 1742 N N . ASP A 1 213 ? -4.759 -3.855 -7.157 1.00 78.31 213 ASP A N 1
ATOM 1743 C CA . ASP A 1 213 ? -4.605 -3.713 -8.613 1.00 78.31 213 ASP A CA 1
ATOM 1744 C C . ASP A 1 213 ? -4.338 -5.032 -9.352 1.00 78.31 213 ASP A C 1
ATOM 1746 O O . ASP A 1 213 ? -3.798 -5.034 -10.455 1.00 78.31 213 ASP A O 1
ATOM 1750 N N . SER A 1 214 ? -4.734 -6.158 -8.759 1.00 81.38 214 SER A N 1
ATOM 1751 C CA . SER A 1 214 ? -4.608 -7.478 -9.379 1.00 81.38 214 SER A CA 1
ATOM 1752 C C . SER A 1 214 ? -5.910 -7.846 -10.106 1.00 81.38 214 SER A C 1
ATOM 1754 O O . SER A 1 214 ? -6.980 -7.735 -9.502 1.00 81.38 214 SER A O 1
ATOM 1756 N N . PRO A 1 215 ? -5.869 -8.301 -11.372 1.00 78.81 215 PRO A N 1
ATOM 1757 C CA . PRO A 1 215 ? -7.036 -8.845 -12.054 1.00 78.81 215 PRO A CA 1
ATOM 1758 C C . PRO A 1 215 ? -7.579 -10.045 -11.283 1.00 78.81 215 PRO A C 1
ATOM 1760 O O . PRO A 1 215 ? -6.828 -10.942 -10.900 1.00 78.81 215 PRO A O 1
ATOM 1763 N N . CYS A 1 216 ? -8.883 -10.061 -11.049 1.00 84.44 216 CYS A N 1
ATOM 1764 C CA . CYS A 1 216 ? -9.553 -11.134 -10.336 1.00 84.44 216 CYS A CA 1
ATOM 1765 C C . CYS A 1 216 ? -10.953 -11.365 -10.901 1.00 84.44 216 CYS A C 1
ATOM 1767 O O . CYS A 1 216 ? -11.574 -10.458 -11.454 1.00 84.44 216 CYS A O 1
ATOM 1769 N N . PHE A 1 217 ? -11.441 -12.594 -10.790 1.00 88.06 217 PHE A N 1
ATOM 1770 C CA . PHE A 1 217 ? -12.743 -13.003 -11.289 1.00 88.06 217 PHE A CA 1
ATOM 1771 C C . PHE A 1 217 ? -13.727 -13.164 -10.136 1.00 88.06 217 PHE A C 1
ATOM 1773 O O . PHE A 1 217 ? -13.407 -13.727 -9.085 1.00 88.06 217 PHE A O 1
ATOM 1780 N N . PHE A 1 218 ? -14.948 -12.700 -10.368 1.00 88.12 218 PHE A N 1
ATOM 1781 C CA . PHE A 1 218 ? -16.023 -12.690 -9.393 1.00 88.12 218 PHE A CA 1
ATOM 1782 C C . PHE A 1 218 ? -17.335 -13.130 -10.046 1.00 88.12 218 PHE A C 1
ATOM 1784 O O . PHE A 1 218 ? -17.714 -12.596 -11.088 1.00 88.12 218 PHE A O 1
ATOM 1791 N N . ASP A 1 219 ? -18.058 -14.073 -9.437 1.00 88.81 219 ASP A N 1
ATOM 1792 C CA . ASP A 1 219 ? -19.436 -14.389 -9.841 1.00 88.81 219 ASP A CA 1
ATOM 1793 C C . ASP A 1 219 ? -20.431 -13.618 -8.969 1.00 88.81 219 ASP A C 1
ATOM 1795 O O . ASP A 1 219 ? -20.579 -13.908 -7.781 1.00 88.81 219 ASP A O 1
ATOM 1799 N N . TYR A 1 220 ? -21.183 -12.680 -9.550 1.00 82.19 220 TYR A N 1
ATOM 1800 C CA . TYR A 1 220 ? -22.143 -11.857 -8.799 1.00 82.19 220 TYR A CA 1
ATOM 1801 C C . TYR A 1 220 ? -23.368 -12.615 -8.283 1.00 82.19 220 TYR A C 1
ATOM 1803 O O . TYR A 1 220 ? -24.113 -12.094 -7.451 1.00 82.19 220 TYR A O 1
ATOM 1811 N N . ARG A 1 221 ? -23.617 -13.832 -8.769 1.00 83.56 221 ARG A N 1
ATOM 1812 C CA . ARG A 1 221 ? -24.755 -14.657 -8.336 1.00 83.56 221 ARG A CA 1
ATOM 1813 C C . ARG A 1 221 ? -24.367 -15.547 -7.170 1.00 83.56 221 ARG A C 1
ATOM 1815 O O . ARG A 1 221 ? -25.171 -15.756 -6.263 1.00 83.56 221 ARG A O 1
ATOM 1822 N N . THR A 1 222 ? -23.158 -16.097 -7.220 1.00 85.25 222 THR A N 1
ATOM 1823 C CA . THR A 1 222 ? -22.663 -17.059 -6.231 1.00 85.25 222 THR A CA 1
ATOM 1824 C C . THR A 1 222 ? -21.704 -16.440 -5.233 1.00 85.25 222 THR A C 1
ATOM 1826 O O . THR A 1 222 ? -21.416 -17.069 -4.224 1.00 85.25 222 THR A O 1
ATOM 1829 N N . GLY A 1 223 ? -21.221 -15.220 -5.465 1.00 82.31 223 GLY A N 1
ATOM 1830 C CA . GLY A 1 223 ? -20.143 -14.634 -4.676 1.00 82.31 223 GLY A CA 1
ATOM 1831 C C . GLY A 1 223 ? -18.894 -15.514 -4.678 1.00 82.31 223 GLY A C 1
ATOM 1832 O O . GLY A 1 223 ? -18.210 -15.585 -3.661 1.00 82.31 223 GLY A O 1
ATOM 1833 N N . ALA A 1 224 ? -18.645 -16.258 -5.760 1.00 84.56 224 ALA A N 1
ATOM 1834 C CA . ALA A 1 224 ? -17.394 -16.979 -5.952 1.00 84.56 224 ALA A CA 1
ATOM 1835 C C . ALA A 1 224 ? -16.285 -15.990 -6.339 1.00 84.56 224 ALA A C 1
ATOM 1837 O O . ALA A 1 224 ? -16.545 -15.017 -7.048 1.00 84.56 224 ALA A O 1
ATOM 1838 N N . TYR A 1 225 ? -15.068 -16.247 -5.862 1.00 85.06 225 TYR A N 1
ATOM 1839 C CA . TYR A 1 225 ? -13.878 -15.432 -6.097 1.00 85.06 225 TYR A CA 1
ATOM 1840 C C . TYR A 1 225 ? -12.719 -16.300 -6.563 1.00 85.06 225 TYR A C 1
ATOM 1842 O O . TYR A 1 225 ? -12.526 -17.386 -6.018 1.00 85.06 225 TYR A O 1
ATOM 1850 N N . THR A 1 226 ? -11.906 -15.804 -7.490 1.00 82.62 226 THR A N 1
ATOM 1851 C CA . THR A 1 226 ? -10.609 -16.410 -7.811 1.00 82.62 226 THR A CA 1
ATOM 1852 C C . THR A 1 226 ? -9.698 -15.409 -8.526 1.00 82.62 226 THR A C 1
ATOM 1854 O O . THR A 1 226 ? -10.167 -14.528 -9.242 1.00 82.62 226 THR A O 1
ATOM 1857 N N . PHE A 1 227 ? -8.384 -15.540 -8.348 1.00 80.44 227 PHE A N 1
ATOM 1858 C CA . PHE A 1 227 ? -7.389 -14.819 -9.158 1.00 80.44 227 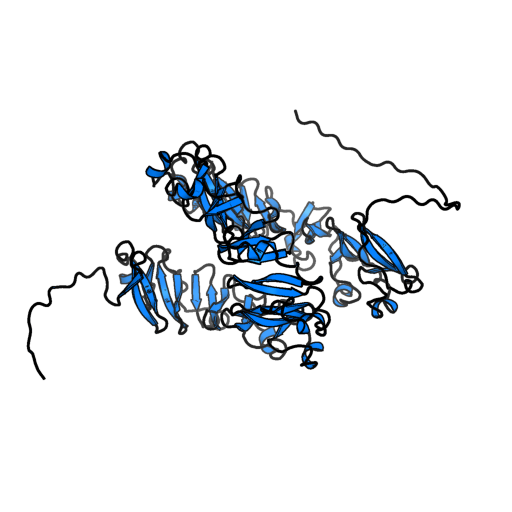PHE A CA 1
ATOM 1859 C C . PHE A 1 227 ? -7.064 -15.532 -10.473 1.00 80.44 227 PHE A C 1
ATOM 1861 O O . PHE A 1 227 ? -6.426 -14.966 -11.355 1.00 80.44 227 PHE A O 1
ATOM 1868 N N . GLU A 1 228 ? -7.488 -16.783 -10.598 1.00 82.19 228 GLU A N 1
ATOM 1869 C CA . GLU A 1 228 ? -7.289 -17.608 -11.779 1.00 82.19 228 GLU A CA 1
ATOM 1870 C C . GLU A 1 228 ? -8.570 -17.693 -12.599 1.00 82.19 228 GLU A C 1
ATOM 1872 O O . GLU A 1 228 ? -9.666 -17.479 -12.086 1.00 82.19 228 GLU A O 1
ATOM 1877 N N . ASP A 1 229 ? -8.443 -18.038 -13.875 1.00 81.25 229 ASP A N 1
ATOM 1878 C CA . ASP A 1 229 ? -9.586 -18.117 -14.774 1.00 81.25 229 ASP A CA 1
ATOM 1879 C C . ASP A 1 229 ? -10.637 -19.127 -14.275 1.00 81.25 229 ASP A C 1
ATOM 1881 O O . ASP A 1 229 ? -10.335 -20.311 -14.138 1.00 81.25 229 ASP A O 1
ATOM 1885 N N . PRO A 1 230 ? -11.898 -18.729 -14.036 1.00 83.19 230 PRO A N 1
ATOM 1886 C CA . PRO A 1 230 ? -12.913 -19.635 -13.503 1.00 83.19 230 PRO A CA 1
ATOM 1887 C C . PRO A 1 230 ? -13.209 -20.813 -14.436 1.00 83.19 230 PRO A C 1
ATOM 1889 O O . PRO A 1 230 ? -13.693 -21.850 -13.993 1.00 83.19 230 PRO A O 1
ATOM 1892 N N . ARG A 1 231 ? -12.889 -20.700 -15.730 1.00 82.62 231 ARG A N 1
ATOM 1893 C CA . ARG A 1 231 ? -13.057 -21.787 -16.705 1.00 82.62 231 ARG A CA 1
ATOM 1894 C C . ARG A 1 231 ? -12.074 -22.932 -16.480 1.00 82.62 231 ARG A C 1
ATOM 1896 O O . ARG A 1 231 ? -12.354 -24.051 -16.902 1.00 82.62 231 ARG A O 1
ATOM 1903 N N . THR A 1 232 ? -10.947 -22.677 -15.814 1.00 80.06 232 THR A N 1
ATOM 1904 C CA . THR A 1 232 ? -9.994 -23.724 -15.419 1.00 80.06 232 THR A CA 1
ATOM 1905 C C . THR A 1 232 ? -10.358 -24.370 -14.083 1.00 80.06 232 THR A C 1
ATOM 1907 O O . THR A 1 232 ? -9.721 -25.348 -13.702 1.00 80.06 232 THR A O 1
ATOM 1910 N N . HIS A 1 233 ? -11.398 -23.869 -13.404 1.00 76.44 233 HIS A N 1
ATOM 1911 C CA . HIS A 1 233 ? -11.831 -24.294 -12.071 1.00 76.44 233 HIS A CA 1
ATOM 1912 C C . HIS A 1 233 ? -13.310 -24.709 -12.067 1.00 76.44 233 HIS A C 1
ATOM 1914 O O . HIS A 1 233 ? -14.167 -23.934 -11.636 1.00 76.44 233 HIS A O 1
ATOM 1920 N N . PRO A 1 234 ? -13.637 -25.937 -12.519 1.00 80.25 234 PRO A N 1
ATOM 1921 C CA . PRO A 1 234 ? -15.020 -26.411 -12.618 1.00 80.25 234 PRO A CA 1
ATOM 1922 C C . PRO A 1 234 ? -15.790 -26.319 -11.296 1.00 80.25 234 PRO A C 1
ATOM 1924 O O . PRO A 1 234 ? -16.968 -25.972 -11.297 1.00 80.25 234 PRO A O 1
ATOM 1927 N N . ASP A 1 235 ? -15.106 -26.545 -10.171 1.00 81.12 235 ASP A N 1
ATOM 1928 C CA . ASP A 1 235 ? -15.696 -26.510 -8.829 1.00 81.12 235 ASP A CA 1
ATOM 1929 C C . ASP A 1 235 ? -16.310 -25.142 -8.484 1.00 81.12 235 ASP A C 1
ATOM 1931 O O . ASP A 1 235 ? -17.293 -25.066 -7.747 1.00 81.12 235 ASP A O 1
ATOM 1935 N N . LEU A 1 236 ? -15.775 -24.049 -9.043 1.00 81.19 236 LEU A N 1
ATOM 1936 C CA . LEU A 1 236 ? -16.292 -22.698 -8.815 1.00 81.19 236 LEU A CA 1
ATOM 1937 C C . LEU A 1 236 ? -17.557 -22.405 -9.633 1.00 81.19 236 LEU A C 1
ATOM 1939 O O . LEU A 1 236 ? -18.336 -21.524 -9.264 1.00 81.19 236 LEU A O 1
ATOM 1943 N N . LEU A 1 237 ? -17.779 -23.132 -10.731 1.00 83.12 237 LEU A N 1
ATOM 1944 C CA . LEU A 1 237 ? -18.918 -22.921 -11.628 1.00 83.12 237 LEU A CA 1
ATOM 1945 C C . LEU A 1 237 ? -20.225 -23.491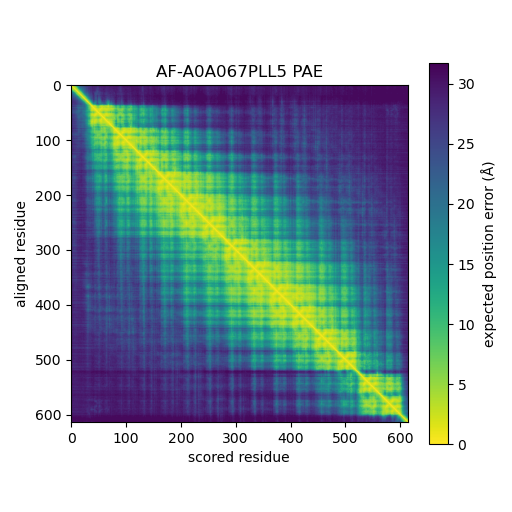 -11.062 1.00 83.12 237 LEU A C 1
ATOM 1947 O O . LEU A 1 237 ? -21.295 -22.956 -11.354 1.00 83.12 237 LEU A O 1
ATOM 1951 N N . ASP A 1 238 ? -20.133 -24.524 -10.221 1.00 82.00 238 ASP A N 1
ATOM 1952 C CA . ASP A 1 238 ? -21.277 -25.223 -9.617 1.00 82.00 238 ASP A CA 1
ATOM 1953 C C . ASP A 1 238 ? -21.616 -24.728 -8.194 1.00 82.00 238 ASP A C 1
ATOM 1955 O O . ASP A 1 238 ? -22.433 -25.318 -7.476 1.00 82.00 238 ASP A O 1
ATOM 1959 N N . MET A 1 239 ? -21.010 -23.614 -7.778 1.00 81.88 239 MET A N 1
ATOM 1960 C CA . MET A 1 239 ? -21.218 -23.015 -6.463 1.00 81.88 239 MET A CA 1
ATOM 1961 C C . MET A 1 239 ? -22.672 -22.582 -6.243 1.00 81.88 239 MET A C 1
ATOM 1963 O O . MET A 1 239 ? -23.33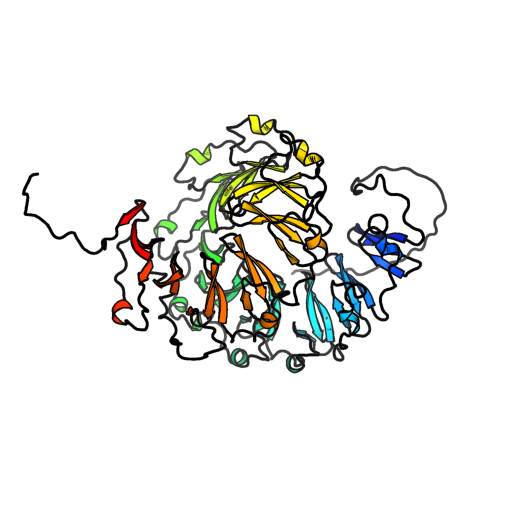1 -22.005 -7.109 1.00 81.88 239 MET A O 1
ATOM 1967 N N . GLN A 1 240 ? -23.176 -22.817 -5.031 1.00 85.81 240 GLN A N 1
ATOM 1968 C CA . GLN A 1 240 ? -24.499 -22.332 -4.645 1.00 85.81 240 GLN A CA 1
ATOM 1969 C C . GLN A 1 240 ? -24.485 -20.805 -4.434 1.00 85.81 240 GLN A C 1
ATOM 1971 O O . GLN A 1 240 ? -23.480 -20.264 -3.950 1.00 85.81 240 GLN A O 1
ATOM 1976 N N . PRO A 1 241 ? -25.600 -20.107 -4.745 1.00 88.88 241 PRO A N 1
ATOM 1977 C CA . PRO A 1 241 ? -25.785 -18.697 -4.423 1.00 88.88 241 PRO A CA 1
ATOM 1978 C C . PRO A 1 241 ? -25.508 -18.383 -2.954 1.00 88.88 241 PRO A C 1
ATOM 1980 O O . PRO A 1 241 ? -25.835 -19.186 -2.075 1.00 88.88 241 PRO A O 1
ATOM 1983 N N . LEU A 1 242 ? -24.959 -17.197 -2.679 1.00 88.31 242 LEU A N 1
ATOM 1984 C CA . LEU A 1 242 ? -24.838 -16.735 -1.298 1.00 88.31 242 LEU A CA 1
ATOM 1985 C C . LEU A 1 242 ? -26.227 -16.621 -0.645 1.00 88.31 242 LEU A C 1
ATOM 1987 O O . LEU A 1 242 ? -27.199 -16.246 -1.314 1.00 88.31 242 LEU A O 1
ATOM 1991 N N . PRO A 1 243 ? -26.346 -16.921 0.663 1.00 88.38 243 PRO A N 1
ATOM 1992 C CA . PRO A 1 243 ? -27.600 -16.751 1.385 1.00 88.38 243 PRO A CA 1
ATOM 1993 C C . PRO A 1 243 ? -28.123 -15.310 1.287 1.00 88.38 243 PRO A C 1
ATOM 1995 O O . PRO A 1 243 ? -27.363 -14.346 1.224 1.00 88.38 243 PRO A O 1
ATOM 1998 N N . ALA A 1 244 ? -29.446 -15.137 1.282 1.00 86.12 244 ALA A N 1
ATOM 1999 C CA . ALA A 1 244 ? -30.055 -13.831 1.036 1.00 86.12 244 ALA A CA 1
ATOM 2000 C C . ALA A 1 244 ? -29.600 -12.768 2.052 1.00 86.12 244 ALA A C 1
ATOM 2002 O O . ALA A 1 244 ? -29.806 -12.920 3.255 1.00 86.12 244 ALA A O 1
ATOM 2003 N N . GLY A 1 245 ? -29.061 -11.655 1.549 1.00 85.31 245 GLY A N 1
ATOM 2004 C CA . GLY A 1 245 ? -28.524 -10.566 2.368 1.00 85.31 245 GLY A CA 1
ATOM 2005 C C . GLY A 1 245 ? -27.009 -10.616 2.550 1.00 85.31 245 GLY A C 1
ATOM 2006 O O . GLY A 1 245 ? -26.461 -9.601 2.980 1.00 85.31 245 GLY A O 1
ATOM 2007 N N . TRP A 1 246 ? -26.358 -11.723 2.173 1.00 87.00 246 TRP A N 1
ATOM 2008 C CA . TRP A 1 246 ? -24.907 -11.872 2.128 1.00 87.00 246 TRP A CA 1
ATOM 2009 C C . TRP A 1 246 ? -24.337 -11.469 0.768 1.00 87.00 246 TRP A C 1
ATOM 2011 O O . TRP A 1 246 ? -24.917 -11.749 -0.279 1.00 87.00 246 TRP A O 1
ATOM 2021 N N . GLN A 1 247 ? -23.172 -10.839 0.797 1.00 88.75 247 GLN A N 1
ATOM 2022 C CA . GLN A 1 247 ? -22.364 -10.480 -0.361 1.00 88.75 247 GLN A CA 1
ATOM 2023 C C . GLN A 1 247 ? -20.896 -10.743 -0.033 1.00 88.75 247 GLN A C 1
ATOM 2025 O O . GLN A 1 247 ? -20.499 -10.620 1.122 1.00 88.75 247 GLN A O 1
ATOM 2030 N N . MET A 1 248 ? -20.086 -11.079 -1.027 1.00 86.00 248 MET A N 1
ATOM 2031 C CA . MET A 1 248 ? -18.640 -11.193 -0.852 1.00 86.00 248 MET A CA 1
ATOM 2032 C C . MET A 1 248 ? -17.963 -9.896 -1.303 1.00 86.00 248 MET A C 1
ATOM 2034 O O . MET A 1 248 ? -18.411 -9.248 -2.248 1.00 86.00 248 MET A O 1
ATOM 2038 N N . LEU A 1 249 ? -16.942 -9.484 -0.562 1.00 83.56 249 LEU A N 1
ATOM 2039 C CA . LEU A 1 249 ? -16.155 -8.275 -0.753 1.00 83.56 249 LEU A CA 1
ATOM 2040 C C . LEU A 1 249 ? -14.675 -8.622 -0.591 1.00 83.56 249 LEU A C 1
ATOM 2042 O O . LEU A 1 249 ? -14.332 -9.513 0.182 1.00 83.56 249 LEU A O 1
ATOM 2046 N N . LEU A 1 250 ? -13.803 -7.872 -1.258 1.00 78.00 250 LEU A N 1
ATOM 2047 C CA . LEU A 1 250 ? -12.363 -7.962 -1.035 1.00 78.00 250 LEU A CA 1
ATOM 2048 C C . LEU A 1 250 ? -11.920 -6.967 0.031 1.00 78.00 250 LEU A C 1
ATOM 2050 O O . LEU A 1 250 ? -12.336 -5.804 0.035 1.00 78.00 250 LEU A O 1
ATOM 2054 N N . SER A 1 251 ? -11.069 -7.437 0.932 1.00 74.12 251 SER A N 1
ATOM 2055 C CA . SER A 1 251 ? -10.322 -6.599 1.860 1.00 74.12 251 SER A CA 1
ATOM 2056 C C . SER A 1 251 ? -9.232 -5.788 1.128 1.00 74.12 251 SER A C 1
ATOM 2058 O O . SER A 1 251 ? -8.905 -6.088 -0.025 1.00 74.12 251 SER A O 1
ATOM 2060 N N . PRO A 1 252 ? -8.606 -4.787 1.776 1.00 73.31 252 PRO A N 1
ATOM 2061 C CA . PRO A 1 252 ? -7.469 -4.058 1.208 1.00 73.31 252 PRO A CA 1
ATOM 2062 C C . PRO A 1 252 ? -6.276 -4.932 0.793 1.00 73.31 252 PRO A C 1
ATOM 2064 O O . PRO A 1 252 ? -5.463 -4.484 -0.022 1.00 73.31 252 PRO A O 1
ATOM 2067 N N . ARG A 1 253 ? -6.137 -6.154 1.334 1.00 71.81 253 ARG A N 1
ATOM 2068 C CA . ARG A 1 253 ? -5.122 -7.118 0.876 1.00 71.81 253 ARG A CA 1
ATOM 2069 C C . ARG A 1 253 ? -5.615 -8.195 -0.076 1.00 71.81 253 ARG A C 1
ATOM 2071 O O . ARG A 1 253 ? -4.889 -9.156 -0.312 1.00 71.81 253 ARG A O 1
ATOM 2078 N N . ASP A 1 254 ? -6.779 -7.979 -0.673 1.00 77.25 254 ASP A N 1
ATOM 2079 C CA . ASP A 1 254 ? -7.438 -8.895 -1.599 1.00 77.25 254 ASP A CA 1
ATOM 2080 C C . ASP A 1 254 ? -7.867 -10.226 -0.952 1.00 77.25 254 ASP A C 1
ATOM 2082 O O . ASP A 1 254 ? -8.032 -11.243 -1.628 1.00 77.25 254 ASP A O 1
ATOM 2086 N N . THR A 1 255 ? -8.075 -10.228 0.364 1.00 79.44 255 THR A N 1
ATOM 2087 C CA . THR A 1 255 ? -8.637 -11.368 1.089 1.00 79.44 255 THR A CA 1
ATOM 2088 C C . THR A 1 255 ? -10.163 -11.343 0.951 1.00 79.44 255 THR A C 1
ATOM 2090 O O . THR A 1 255 ? -10.792 -10.325 1.266 1.00 79.44 255 THR A O 1
ATOM 2093 N N . PRO A 1 256 ? -10.799 -12.433 0.486 1.00 80.06 256 PRO A N 1
ATOM 2094 C CA . PRO A 1 256 ? -12.248 -12.495 0.358 1.00 80.06 256 PRO A CA 1
ATOM 2095 C C . PRO A 1 256 ? -12.915 -12.541 1.735 1.00 80.06 256 PRO A C 1
ATOM 2097 O O . PRO A 1 256 ? -12.586 -13.374 2.575 1.00 80.06 256 PRO A O 1
ATOM 2100 N N . ALA A 1 257 ? -13.891 -11.664 1.944 1.00 80.56 257 ALA A N 1
ATOM 2101 C CA . ALA A 1 257 ? -14.708 -11.592 3.145 1.00 80.56 257 ALA A CA 1
ATOM 2102 C C . ALA A 1 257 ? -16.196 -11.528 2.787 1.00 80.56 257 ALA A C 1
ATOM 2104 O O . ALA A 1 257 ? -16.603 -10.894 1.815 1.00 80.56 257 ALA A O 1
ATOM 2105 N N . PHE A 1 258 ? -17.037 -12.145 3.604 1.00 84.88 258 PHE A N 1
ATOM 2106 C CA . PHE A 1 258 ? -18.483 -12.171 3.439 1.00 84.88 258 PHE A CA 1
ATOM 2107 C C . PHE A 1 258 ? -19.136 -11.154 4.367 1.00 84.88 258 PHE A C 1
ATOM 2109 O O . PHE A 1 258 ? -18.875 -11.134 5.565 1.00 84.88 258 PHE A O 1
ATOM 2116 N N . PHE A 1 259 ? -20.002 -10.313 3.810 1.00 83.56 259 PHE A N 1
ATOM 2117 C CA . PHE A 1 259 ? -20.744 -9.274 4.508 1.00 83.56 259 PHE A CA 1
ATOM 2118 C C . PHE A 1 259 ? -22.247 -9.512 4.412 1.00 83.56 259 PHE A C 1
ATOM 2120 O O . PHE A 1 259 ? -22.787 -9.654 3.320 1.00 83.56 259 PHE A O 1
ATOM 2127 N N . GLU A 1 260 ? -22.937 -9.465 5.543 1.00 86.25 260 GLU A N 1
ATOM 2128 C CA . GLU A 1 260 ? -24.388 -9.511 5.632 1.00 86.25 260 GLU A CA 1
ATOM 2129 C C . GLU A 1 260 ? -24.938 -8.092 5.857 1.00 86.25 260 GLU A C 1
ATOM 2131 O O . GLU A 1 260 ? -24.572 -7.368 6.785 1.00 86.25 260 GLU A O 1
ATOM 2136 N N . SER A 1 261 ? -25.825 -7.669 4.963 1.00 80.81 261 SER A N 1
ATOM 2137 C CA . SER A 1 261 ? -26.305 -6.286 4.864 1.00 80.81 261 SER A CA 1
ATOM 2138 C C . SER A 1 261 ? -27.260 -5.838 5.982 1.00 80.81 261 SER A C 1
ATOM 2140 O O . SER A 1 261 ? -27.345 -4.636 6.249 1.00 80.81 261 SER A O 1
ATOM 2142 N N . LYS A 1 262 ? -27.984 -6.753 6.640 1.00 78.06 262 LYS A N 1
ATOM 2143 C CA . LYS A 1 262 ? -29.016 -6.444 7.653 1.00 78.06 262 LYS A CA 1
ATOM 2144 C C . LYS A 1 262 ? -28.442 -6.380 9.067 1.00 78.06 262 LYS A C 1
ATOM 2146 O O . LYS A 1 262 ? -28.672 -5.422 9.795 1.00 78.06 262 LYS A O 1
ATOM 2151 N N . THR A 1 263 ? -27.714 -7.417 9.443 1.00 74.06 263 THR A N 1
ATOM 2152 C CA . THR A 1 263 ? -26.982 -7.615 10.692 1.00 74.06 263 THR A CA 1
ATOM 2153 C C . THR A 1 263 ? -25.658 -6.865 10.721 1.00 74.06 263 THR A C 1
ATOM 2155 O O . THR A 1 263 ? -25.086 -6.691 11.796 1.00 74.06 263 THR A O 1
ATOM 2158 N N . ARG A 1 264 ? -25.197 -6.402 9.549 1.00 73.75 264 ARG A N 1
ATOM 2159 C CA . ARG A 1 264 ? -23.899 -5.764 9.326 1.00 73.75 264 ARG A CA 1
ATOM 2160 C C . ARG A 1 264 ? -22.713 -6.685 9.586 1.00 73.75 264 ARG A C 1
ATOM 2162 O O . ARG A 1 264 ? -21.613 -6.157 9.591 1.00 73.75 264 ARG A O 1
ATOM 2169 N N . VAL A 1 265 ? -22.913 -8.000 9.750 1.00 73.62 265 VAL A N 1
ATOM 2170 C CA . VAL A 1 265 ? -21.868 -9.008 10.025 1.00 73.62 265 VAL A CA 1
ATOM 2171 C C . VAL A 1 265 ? -20.869 -9.116 8.881 1.00 73.62 265 VAL A C 1
ATOM 2173 O O . VAL A 1 265 ? -21.273 -9.147 7.728 1.00 73.62 265 VAL A O 1
ATOM 2176 N N . ARG A 1 266 ? -19.573 -9.182 9.200 1.00 74.44 266 ARG A N 1
ATOM 2177 C CA . ARG A 1 266 ? -18.467 -9.430 8.274 1.00 74.44 266 ARG A CA 1
ATOM 2178 C C . ARG A 1 266 ? -17.635 -10.573 8.820 1.00 74.44 266 ARG A C 1
ATOM 2180 O O . ARG A 1 266 ? -17.380 -10.612 10.017 1.00 74.44 266 ARG A O 1
ATOM 2187 N N . THR A 1 267 ? -17.236 -11.494 7.961 1.00 73.44 267 THR A N 1
ATOM 2188 C CA . THR A 1 267 ? -16.439 -12.659 8.349 1.00 73.44 267 THR A CA 1
ATOM 2189 C C . THR A 1 267 ? -15.616 -13.153 7.167 1.00 73.44 267 THR A C 1
ATOM 2191 O O . THR A 1 267 ? -15.969 -12.909 6.016 1.00 73.44 267 THR A O 1
ATOM 2194 N N . PHE A 1 268 ? -14.513 -13.835 7.450 1.00 76.69 268 PHE A N 1
ATOM 2195 C CA . PHE A 1 268 ? -13.736 -14.564 6.446 1.00 76.69 268 PHE A CA 1
ATOM 2196 C C . PHE A 1 268 ? -14.267 -15.986 6.217 1.00 76.69 268 PHE A C 1
ATOM 2198 O O . PHE A 1 268 ? -13.859 -16.663 5.279 1.00 76.69 268 PHE A O 1
ATOM 2205 N N . GLU A 1 269 ? -15.195 -16.432 7.060 1.00 80.94 269 GLU A N 1
ATOM 2206 C CA . GLU A 1 269 ? -15.850 -17.728 6.946 1.00 80.94 269 GLU A CA 1
ATOM 2207 C C . GLU A 1 269 ? -17.006 -17.671 5.946 1.00 80.94 269 GLU A C 1
ATOM 2209 O O . GLU A 1 269 ? -17.827 -16.751 5.959 1.00 80.94 269 GLU A O 1
ATOM 2214 N N . ASP A 1 270 ? -17.091 -18.676 5.077 1.00 83.81 270 ASP A N 1
ATOM 2215 C CA . ASP A 1 270 ? -18.144 -18.743 4.072 1.00 83.81 270 ASP A CA 1
ATOM 2216 C C . ASP A 1 270 ? -19.499 -19.103 4.716 1.00 83.81 270 ASP A C 1
ATOM 2218 O O . ASP A 1 270 ? -19.655 -20.201 5.259 1.00 83.81 270 ASP A O 1
ATOM 2222 N N . PRO A 1 271 ? -20.533 -18.244 4.621 1.00 84.12 271 PRO A N 1
ATOM 2223 C CA . PRO A 1 271 ? -21.847 -18.505 5.216 1.00 84.12 271 PRO A CA 1
ATOM 2224 C C . PRO A 1 271 ? -22.560 -19.733 4.634 1.00 84.12 271 PRO A C 1
ATOM 2226 O O . PRO A 1 271 ? -23.554 -20.192 5.198 1.00 84.12 271 PRO A O 1
ATOM 2229 N N . ARG A 1 272 ? -22.083 -20.283 3.510 1.00 85.50 272 ARG A N 1
ATOM 2230 C CA . ARG A 1 272 ? -22.584 -21.540 2.938 1.00 85.50 272 ARG A CA 1
ATOM 2231 C C . ARG A 1 272 ? -22.072 -22.763 3.691 1.00 85.50 272 ARG A C 1
ATOM 2233 O O . ARG A 1 272 ? -22.789 -23.759 3.763 1.00 85.50 272 ARG A O 1
ATOM 2240 N N . THR A 1 273 ? -20.860 -22.699 4.240 1.00 84.19 273 THR A N 1
ATOM 2241 C CA . THR A 1 273 ? -20.244 -23.796 5.005 1.00 84.19 273 THR A CA 1
ATOM 2242 C C . THR A 1 273 ? -20.385 -23.615 6.515 1.00 84.19 273 THR A C 1
ATOM 2244 O O . THR A 1 273 ? -20.189 -24.582 7.247 1.00 84.19 273 THR A O 1
ATOM 2247 N N . HIS A 1 274 ? -20.798 -22.423 6.960 1.00 80.94 274 HIS A N 1
ATOM 2248 C CA . HIS A 1 274 ? -20.934 -22.019 8.364 1.00 80.94 274 HIS A CA 1
ATOM 2249 C C . HIS A 1 274 ? -22.368 -21.549 8.693 1.00 80.94 274 HIS A C 1
ATOM 2251 O O . HIS A 1 274 ? -22.655 -20.346 8.728 1.00 80.94 274 HIS A O 1
ATOM 2257 N N . PRO A 1 275 ? -23.323 -22.479 8.917 1.00 80.44 275 PRO A N 1
ATOM 2258 C CA . PRO A 1 275 ? -24.735 -22.155 9.152 1.00 80.44 275 PRO A CA 1
ATOM 2259 C C . PRO A 1 275 ? -24.994 -21.306 10.405 1.00 80.44 275 PRO A C 1
ATOM 2261 O O . PRO A 1 275 ? -26.026 -20.639 10.499 1.00 80.44 275 PRO A O 1
ATOM 2264 N N . GLU A 1 276 ? -24.085 -21.331 11.377 1.00 79.25 276 GLU A N 1
ATOM 2265 C CA . GLU A 1 276 ? -24.106 -20.507 12.586 1.00 79.25 276 GLU A CA 1
ATOM 2266 C C . GLU A 1 276 ? -24.167 -19.009 12.267 1.00 79.25 276 GLU A C 1
ATOM 2268 O O . GLU A 1 276 ? -24.866 -18.262 12.957 1.00 79.25 276 GLU A O 1
ATOM 2273 N N . LEU A 1 277 ? -23.548 -18.583 11.162 1.00 78.06 277 LEU A N 1
ATOM 2274 C CA . LEU A 1 277 ? -23.528 -17.190 10.723 1.00 78.06 277 LEU A CA 1
ATOM 2275 C C . LEU A 1 277 ? -24.916 -16.681 10.320 1.00 78.06 277 LEU A C 1
ATOM 2277 O O . LEU A 1 277 ? -25.207 -15.491 10.441 1.00 78.06 277 LEU A O 1
ATOM 2281 N N . LEU A 1 278 ? -25.808 -17.577 9.886 1.00 80.69 278 LEU A N 1
ATOM 2282 C CA . LEU A 1 278 ? -27.145 -17.223 9.401 1.00 80.69 278 LEU A CA 1
ATOM 2283 C C . LEU A 1 278 ? -28.094 -16.769 10.516 1.00 80.69 278 LEU A C 1
ATOM 2285 O O . LEU A 1 278 ? -29.112 -16.139 10.230 1.00 80.69 278 LEU A O 1
ATOM 2289 N N . ASN A 1 279 ? -27.774 -17.083 11.775 1.00 78.56 279 ASN A N 1
ATOM 2290 C CA . ASN A 1 279 ? -28.615 -16.787 12.937 1.00 78.56 279 ASN A CA 1
ATOM 2291 C C . ASN A 1 279 ? -28.023 -15.704 13.853 1.00 78.56 279 ASN A C 1
ATOM 2293 O O . ASN A 1 279 ? -28.494 -15.521 14.978 1.00 78.56 279 ASN A O 1
ATOM 2297 N N . MET A 1 280 ? -26.995 -14.988 13.394 1.00 72.25 280 MET A N 1
ATOM 2298 C CA . MET A 1 280 ? -26.331 -13.966 14.197 1.00 72.25 280 MET A CA 1
ATOM 2299 C C . MET A 1 280 ? -27.239 -12.758 14.442 1.00 72.25 280 MET A C 1
ATOM 2301 O O . MET A 1 280 ? -27.951 -12.285 13.554 1.00 72.25 280 MET A O 1
ATOM 2305 N N . GLN A 1 281 ? -27.190 -12.224 15.664 1.00 76.38 281 GLN A N 1
ATOM 2306 C CA . GLN A 1 281 ? -27.861 -10.965 15.972 1.00 76.38 281 GLN A CA 1
ATOM 2307 C C . GLN A 1 281 ? -27.150 -9.785 15.291 1.00 76.38 281 GLN A C 1
ATOM 2309 O O . GLN A 1 281 ? -25.922 -9.827 15.127 1.00 76.38 281 GLN A O 1
ATOM 2314 N N . PRO A 1 282 ? -27.900 -8.734 14.897 1.00 79.69 282 PRO A N 1
ATOM 2315 C CA . PRO A 1 282 ? -27.308 -7.520 14.352 1.00 79.69 282 PRO A CA 1
ATOM 2316 C C . PRO A 1 282 ? -26.319 -6.904 15.337 1.00 79.69 282 PRO A C 1
ATOM 2318 O O . PRO A 1 282 ? -26.495 -7.021 16.553 1.00 79.69 282 PRO A O 1
ATOM 2321 N N . LEU A 1 283 ? -25.301 -6.223 14.810 1.00 81.62 283 LEU A N 1
ATOM 2322 C CA . LEU A 1 283 ? -24.414 -5.436 15.657 1.00 81.62 283 LEU A CA 1
ATOM 2323 C C . LEU A 1 283 ? -25.201 -4.376 16.452 1.00 81.62 283 LEU A C 1
ATOM 2325 O O . LEU A 1 283 ? -26.187 -3.823 15.941 1.00 81.62 283 LEU A O 1
ATOM 2329 N N . PRO A 1 284 ? -24.781 -4.074 17.695 1.00 84.88 284 PRO A N 1
ATOM 2330 C CA . PRO A 1 284 ? -25.370 -3.005 18.491 1.00 84.88 284 PRO A CA 1
ATOM 2331 C C . PRO A 1 284 ? -25.354 -1.662 17.746 1.00 84.88 284 PRO A C 1
ATOM 2333 O O . PRO A 1 284 ? -24.458 -1.363 16.962 1.00 84.88 284 PRO A O 1
ATOM 2336 N N . ALA A 1 285 ? -26.362 -0.820 17.976 1.00 83.12 285 ALA A N 1
ATOM 2337 C CA . ALA A 1 285 ? -26.521 0.418 17.214 1.00 83.12 285 ALA A CA 1
ATOM 2338 C C . ALA A 1 285 ? -25.336 1.381 17.416 1.00 83.12 285 ALA A C 1
ATOM 2340 O O . ALA A 1 285 ? -25.143 1.890 18.521 1.00 83.12 285 ALA A O 1
ATOM 2341 N N . GLY A 1 286 ? -24.634 1.716 16.333 1.00 82.12 286 GLY A N 1
ATOM 2342 C CA . GLY A 1 286 ? -23.410 2.529 16.351 1.00 82.12 286 GLY A CA 1
ATOM 2343 C C . GLY A 1 286 ? -22.168 1.723 15.973 1.00 82.12 286 GLY A C 1
ATOM 2344 O O . GLY A 1 286 ? -21.255 2.294 15.385 1.00 82.12 286 GLY A O 1
ATOM 2345 N N . TRP A 1 287 ? -22.199 0.405 16.196 1.00 84.06 287 TRP A N 1
ATOM 2346 C CA . TRP A 1 287 ? -21.108 -0.511 15.890 1.00 84.06 287 TRP A CA 1
ATOM 2347 C C . TRP A 1 287 ? -21.128 -0.977 14.436 1.00 84.06 287 TRP A C 1
ATOM 2349 O O . TRP A 1 287 ? -22.163 -1.362 13.887 1.00 84.06 287 TRP A O 1
ATOM 2359 N N . GLU A 1 288 ? -19.953 -0.992 13.828 1.00 82.62 288 GLU A N 1
ATOM 2360 C CA . GLU A 1 288 ? -19.670 -1.541 12.510 1.00 82.62 288 GLU A CA 1
ATOM 2361 C C . GLU A 1 288 ? -18.364 -2.333 12.551 1.00 82.62 288 GLU A C 1
ATOM 2363 O O . GLU A 1 288 ? -17.543 -2.132 13.437 1.00 82.62 288 GLU A O 1
ATOM 2368 N N . MET A 1 289 ? -18.151 -3.239 11.600 1.00 75.69 289 MET A N 1
ATOM 2369 C CA . MET A 1 289 ? -16.838 -3.865 11.433 1.00 75.69 289 MET A CA 1
ATOM 2370 C C . MET A 1 289 ? -16.026 -3.133 10.382 1.00 75.69 289 MET A C 1
ATOM 2372 O O . MET A 1 289 ? -16.549 -2.750 9.330 1.00 75.69 289 MET A O 1
ATOM 2376 N N . ARG A 1 290 ? -14.732 -3.012 10.650 1.00 75.12 290 ARG A N 1
ATOM 2377 C CA . ARG A 1 290 ? -13.726 -2.477 9.740 1.00 75.12 290 ARG A CA 1
ATOM 2378 C C . ARG A 1 290 ? -12.604 -3.498 9.570 1.00 75.12 290 ARG A C 1
ATOM 2380 O O . ARG A 1 290 ? -12.485 -4.442 10.345 1.00 75.12 290 ARG A O 1
ATOM 2387 N N . TYR A 1 291 ? -11.814 -3.299 8.526 1.00 71.06 291 TYR A N 1
ATOM 2388 C CA . TYR A 1 291 ? -10.554 -4.002 8.346 1.00 71.06 291 TYR A CA 1
ATOM 2389 C C . TYR A 1 291 ? -9.433 -2.996 8.485 1.00 71.06 291 TYR A C 1
ATOM 2391 O O . TYR A 1 291 ? -9.535 -1.872 7.984 1.00 71.06 291 TYR A O 1
ATOM 2399 N N . SER A 1 292 ? -8.389 -3.418 9.171 1.00 70.75 292 SER A N 1
ATOM 2400 C CA . SER A 1 292 ? -7.117 -2.729 9.163 1.00 70.75 292 SER A CA 1
ATOM 2401 C C . SER A 1 292 ? -6.408 -2.874 7.803 1.00 70.75 292 SER A C 1
ATOM 2403 O O . SER A 1 292 ? -6.912 -3.518 6.875 1.00 70.75 292 SER A O 1
ATOM 2405 N N . LEU A 1 293 ? -5.216 -2.287 7.667 1.00 64.81 293 LEU A N 1
ATOM 2406 C CA . LEU A 1 293 ? -4.392 -2.429 6.462 1.00 64.81 293 LEU A CA 1
ATOM 2407 C C . LEU A 1 293 ? -3.796 -3.839 6.331 1.00 64.81 293 LEU A C 1
ATOM 2409 O O . LEU A 1 293 ? -3.409 -4.243 5.227 1.00 64.81 293 LEU A O 1
ATOM 2413 N N . THR A 1 294 ? -3.729 -4.586 7.438 1.00 68.00 294 THR A N 1
ATOM 2414 C CA . THR A 1 294 ? -3.316 -5.987 7.524 1.00 68.00 294 THR A CA 1
ATOM 2415 C C . THR A 1 294 ? -4.460 -6.999 7.510 1.00 68.00 294 THR A C 1
ATOM 2417 O O . THR A 1 294 ? -4.228 -8.177 7.777 1.00 68.00 294 THR A O 1
ATOM 2420 N N . ASP A 1 295 ? -5.662 -6.579 7.104 1.00 71.88 295 ASP A N 1
ATOM 2421 C CA . ASP A 1 295 ? -6.881 -7.403 7.062 1.00 71.88 295 ASP A CA 1
ATOM 2422 C C . ASP A 1 295 ? -7.313 -7.966 8.419 1.00 71.88 295 ASP A C 1
ATOM 2424 O O . ASP A 1 295 ? -8.087 -8.921 8.502 1.00 71.88 295 ASP A O 1
ATOM 2428 N N . VAL A 1 296 ? -6.864 -7.347 9.505 1.00 73.44 296 VAL A N 1
ATOM 2429 C CA . VAL A 1 296 ? -7.349 -7.679 10.837 1.00 73.44 296 VAL A CA 1
ATOM 2430 C C . VAL A 1 296 ? -8.747 -7.089 10.987 1.00 73.44 296 VAL A C 1
ATOM 2432 O O . VAL A 1 296 ? -8.980 -5.899 10.755 1.00 73.44 296 VAL A O 1
ATOM 2435 N N . LEU A 1 297 ? -9.705 -7.954 11.324 1.00 74.75 297 LEU A N 1
ATOM 2436 C CA . LEU A 1 297 ? -11.075 -7.551 11.611 1.00 74.75 297 LEU A CA 1
ATOM 2437 C C . LEU A 1 297 ? -11.110 -6.796 12.940 1.00 74.75 297 LEU A C 1
ATOM 2439 O O . LEU A 1 297 ? -10.616 -7.283 13.953 1.00 74.75 297 LEU A O 1
ATOM 2443 N N . VAL A 1 298 ? -11.760 -5.639 12.930 1.00 78.56 298 VAL A N 1
ATOM 2444 C CA . VAL A 1 298 ? -12.008 -4.822 14.119 1.00 78.56 298 VAL A CA 1
ATOM 2445 C C . VAL A 1 298 ? -13.459 -4.366 14.167 1.00 78.56 298 VAL A C 1
ATOM 2447 O O . VAL A 1 298 ? -14.114 -4.189 13.137 1.00 78.56 298 VAL A O 1
ATOM 2450 N N . PHE A 1 299 ? -13.957 -4.113 15.366 1.00 82.75 299 PHE A N 1
ATOM 2451 C CA . PHE A 1 299 ? -15.255 -3.514 15.624 1.00 82.75 299 PHE A CA 1
ATOM 2452 C C . PHE A 1 299 ? -15.059 -2.045 15.978 1.00 82.75 299 PHE A C 1
ATOM 2454 O O . PHE A 1 299 ? -14.276 -1.719 16.860 1.00 82.75 299 PHE A O 1
ATOM 2461 N N . PHE A 1 300 ? -15.760 -1.160 15.282 1.00 85.56 300 PHE A N 1
ATOM 2462 C CA . PHE A 1 300 ? -15.715 0.282 15.466 1.00 85.56 300 PHE A CA 1
ATOM 2463 C C . PHE A 1 300 ? -17.083 0.807 15.886 1.00 85.56 300 PHE A C 1
ATOM 2465 O O . PHE A 1 300 ? -18.076 0.556 15.204 1.00 85.56 300 PHE A O 1
ATOM 2472 N N . ASP A 1 301 ? -17.139 1.588 16.956 1.00 87.69 301 ASP A N 1
ATOM 2473 C CA . ASP A 1 301 ? -18.335 2.322 17.349 1.00 87.69 301 ASP A CA 1
ATOM 2474 C C . ASP A 1 301 ? -18.280 3.763 16.836 1.00 87.69 301 ASP A C 1
ATOM 2476 O O . ASP A 1 301 ? -17.560 4.613 17.355 1.00 87.69 301 ASP A O 1
ATOM 2480 N N . SER A 1 302 ? -19.122 4.069 15.854 1.00 82.38 302 SER A N 1
ATOM 2481 C CA . SER A 1 302 ? -19.277 5.410 15.278 1.00 82.38 302 SER A CA 1
ATOM 2482 C C . SER A 1 302 ? -19.752 6.483 16.258 1.00 82.38 302 SER A C 1
ATOM 2484 O O . SER A 1 302 ? -19.616 7.669 15.957 1.00 82.38 302 SER A O 1
ATOM 2486 N N . LYS A 1 303 ? -20.315 6.109 17.413 1.00 81.06 303 LYS A N 1
ATOM 2487 C CA . LYS A 1 303 ? -20.757 7.074 18.429 1.00 81.06 303 LYS A CA 1
ATOM 2488 C C . LYS A 1 303 ? -19.627 7.482 19.361 1.00 81.06 303 LYS A C 1
ATOM 2490 O O . LYS A 1 303 ? -19.554 8.649 19.737 1.00 81.06 303 LYS A O 1
ATOM 2495 N N . THR A 1 304 ? -18.795 6.526 19.761 1.00 79.31 304 THR A N 1
ATOM 2496 C CA . THR A 1 304 ? -17.725 6.744 20.745 1.00 79.31 304 THR A CA 1
ATOM 2497 C C . THR A 1 304 ? -16.346 6.895 20.104 1.00 79.31 304 THR A C 1
ATOM 2499 O O . THR A 1 304 ? -15.435 7.403 20.755 1.00 79.31 304 THR A O 1
ATOM 2502 N N . GLY A 1 305 ? -16.197 6.510 18.833 1.00 77.88 305 GLY A N 1
ATOM 2503 C CA . GLY A 1 305 ? -14.921 6.487 18.119 1.00 77.88 305 GLY A CA 1
ATOM 2504 C C . GLY A 1 305 ? -14.029 5.302 18.501 1.00 77.88 305 GLY A C 1
ATOM 2505 O O . GLY A 1 305 ? -12.860 5.286 18.130 1.00 77.88 305 GLY A O 1
ATOM 2506 N N . VAL A 1 306 ? -14.554 4.340 19.265 1.00 79.44 306 VAL A N 1
ATOM 2507 C CA . VAL A 1 306 ? -13.795 3.225 19.845 1.00 79.44 306 VAL A CA 1
ATOM 2508 C C . VAL A 1 306 ? -13.589 2.119 18.827 1.00 79.44 306 VAL A C 1
ATOM 2510 O O . VAL A 1 306 ? -14.517 1.779 18.099 1.00 79.44 306 VAL A O 1
ATOM 2513 N N . TYR A 1 307 ? -12.393 1.531 18.832 1.00 82.69 307 TYR A N 1
ATOM 2514 C CA . TYR A 1 307 ? -12.087 0.287 18.137 1.00 82.69 307 TYR A CA 1
ATOM 2515 C C . TYR A 1 307 ? -11.849 -0.832 19.153 1.00 82.69 307 TYR A C 1
ATOM 2517 O O . TYR A 1 307 ? -11.269 -0.590 20.211 1.00 82.69 307 TYR A O 1
ATOM 2525 N N . ALA A 1 308 ? -12.282 -2.043 18.822 1.00 79.94 308 ALA A N 1
ATOM 2526 C CA . ALA A 1 308 ? -12.059 -3.256 19.599 1.00 79.94 308 ALA A CA 1
ATOM 2527 C C . ALA A 1 308 ? -11.766 -4.431 18.660 1.00 79.94 308 ALA A C 1
ATOM 2529 O O . ALA A 1 308 ? -12.282 -4.480 17.542 1.00 79.94 308 ALA A O 1
ATOM 2530 N N . PHE A 1 309 ? -10.956 -5.385 19.112 1.00 79.56 309 PHE A N 1
ATOM 2531 C CA . PHE A 1 309 ? -10.761 -6.648 18.393 1.00 79.56 309 PHE A CA 1
ATOM 2532 C C . PHE A 1 309 ? -11.852 -7.661 18.758 1.00 79.56 309 PHE A C 1
ATOM 2534 O O . PHE A 1 309 ? -12.181 -8.555 17.979 1.00 79.56 309 PHE A O 1
ATOM 2541 N N . GLU A 1 310 ? -12.449 -7.491 19.933 1.00 81.88 310 GLU A N 1
ATOM 2542 C CA . GLU A 1 310 ? -13.504 -8.324 20.476 1.00 81.88 310 GLU A CA 1
ATOM 2543 C C . GLU A 1 310 ? -14.892 -7.921 19.959 1.00 81.88 310 GLU A C 1
ATOM 2545 O O . GLU A 1 310 ? -15.203 -6.746 19.759 1.00 81.88 310 GLU A O 1
ATOM 2550 N N . ASP A 1 311 ? -15.762 -8.916 19.776 1.00 80.00 311 ASP A N 1
ATOM 2551 C CA . ASP A 1 311 ? -17.125 -8.697 19.299 1.00 80.00 311 ASP A CA 1
ATOM 2552 C C . ASP A 1 311 ? -18.014 -8.096 20.408 1.00 80.00 311 ASP A C 1
ATOM 2554 O O . ASP A 1 311 ? -18.248 -8.753 21.429 1.00 80.00 311 ASP A O 1
ATOM 2558 N N . PRO A 1 312 ? -18.610 -6.902 20.215 1.00 83.06 312 PRO A N 1
ATOM 2559 C CA . PRO A 1 312 ? -19.451 -6.240 21.220 1.00 83.06 312 PRO A CA 1
ATOM 2560 C C . PRO A 1 312 ? -20.729 -7.019 21.572 1.00 83.06 312 PRO A C 1
ATOM 2562 O O . PRO A 1 312 ? -21.418 -6.688 22.537 1.00 83.06 312 PRO A O 1
ATOM 2565 N N . ARG A 1 313 ? -21.082 -8.056 20.803 1.00 81.62 313 ARG A N 1
ATOM 2566 C CA . ARG A 1 313 ? -22.210 -8.952 21.105 1.00 81.62 313 ARG A CA 1
ATOM 2567 C C . ARG A 1 313 ? -21.855 -9.993 22.162 1.00 81.62 313 ARG A C 1
ATOM 2569 O O . ARG A 1 313 ? -22.738 -10.407 22.910 1.00 81.62 313 ARG A O 1
ATOM 2576 N N . THR A 1 314 ? -20.597 -10.428 22.212 1.00 80.31 314 THR A N 1
ATOM 2577 C CA . THR A 1 314 ? -20.095 -11.374 23.222 1.00 80.31 314 THR A CA 1
ATOM 2578 C C . THR A 1 314 ? -19.371 -10.670 24.366 1.00 80.31 314 THR A C 1
ATOM 2580 O O . THR A 1 314 ? -19.203 -11.278 25.421 1.00 80.31 314 THR A O 1
ATOM 2583 N N . HIS A 1 315 ? -19.033 -9.391 24.178 1.00 79.44 315 HIS A N 1
ATOM 2584 C CA . HIS A 1 315 ? -18.336 -8.517 25.122 1.00 79.44 315 HIS A CA 1
ATOM 2585 C C . HIS A 1 315 ? -19.163 -7.256 25.437 1.00 79.44 315 HIS A C 1
ATOM 2587 O O . HIS A 1 315 ? -18.897 -6.177 24.896 1.00 79.44 315 HIS A O 1
ATOM 2593 N N . PRO A 1 316 ? -20.207 -7.363 26.288 1.00 82.50 316 PRO A N 1
ATOM 2594 C CA . PRO A 1 316 ? -21.102 -6.250 26.607 1.00 82.50 316 PRO A CA 1
ATOM 2595 C C . PRO A 1 316 ? -20.399 -5.053 27.257 1.00 82.50 316 PRO A C 1
ATOM 2597 O O . PRO A 1 316 ? -20.912 -3.941 27.184 1.00 82.50 316 PRO A O 1
ATOM 2600 N N . GLU A 1 317 ? -19.235 -5.261 27.875 1.00 83.00 317 GLU A N 1
ATOM 2601 C CA . GLU A 1 317 ? -18.395 -4.214 28.458 1.00 83.00 317 GLU A CA 1
ATOM 2602 C C . GLU A 1 317 ? -17.994 -3.133 27.448 1.00 83.00 317 GLU A C 1
ATOM 2604 O O . GLU A 1 317 ? -17.791 -1.981 27.830 1.00 83.00 317 GLU A O 1
ATOM 2609 N N . LEU A 1 318 ? -17.947 -3.473 26.156 1.00 83.00 318 LEU A N 1
ATOM 2610 C CA . LEU A 1 318 ? -17.636 -2.531 25.086 1.00 83.00 318 LEU A CA 1
ATOM 2611 C C . LEU A 1 318 ? -18.753 -1.497 24.876 1.00 83.00 318 LEU A C 1
ATOM 2613 O O . LEU A 1 318 ? -18.500 -0.402 24.384 1.00 83.00 318 LEU A O 1
ATOM 2617 N N . LEU A 1 319 ? -19.989 -1.805 25.280 1.00 83.62 319 LEU A N 1
ATOM 2618 C CA . LEU A 1 319 ? -21.152 -0.942 25.048 1.00 83.62 319 LEU A CA 1
ATOM 2619 C C . LEU A 1 319 ? -21.207 0.282 25.969 1.00 83.62 319 LEU A C 1
ATOM 2621 O O . LEU A 1 319 ? -21.885 1.254 25.635 1.00 83.62 319 LEU A O 1
ATOM 2625 N N . ASP A 1 320 ? -20.499 0.240 27.098 1.00 82.00 320 ASP A N 1
ATOM 2626 C CA . ASP A 1 320 ? -20.519 1.282 28.133 1.00 82.00 320 ASP A CA 1
ATOM 2627 C C . ASP A 1 320 ? -19.272 2.187 28.100 1.00 82.00 320 ASP A C 1
ATOM 2629 O O . ASP A 1 320 ? -19.025 2.980 29.018 1.00 82.00 320 ASP A O 1
ATOM 2633 N N . VAL A 1 321 ? -18.468 2.088 27.039 1.00 79.94 321 VAL A N 1
ATOM 2634 C CA . VAL A 1 321 ? -17.221 2.839 26.901 1.00 79.94 321 VAL A CA 1
ATOM 2635 C C . VAL A 1 321 ? -17.505 4.325 26.636 1.00 79.94 321 VAL A C 1
ATOM 2637 O O . VAL A 1 321 ? -18.333 4.695 25.805 1.00 79.94 321 VAL A O 1
ATOM 2640 N N . GLN A 1 322 ? -16.801 5.208 27.350 1.00 81.81 322 GLN A N 1
ATOM 2641 C CA . GLN A 1 322 ? -16.931 6.657 27.167 1.00 81.81 322 GLN A CA 1
ATOM 2642 C C . GLN A 1 322 ? -16.333 7.110 25.822 1.00 81.81 322 GLN A C 1
ATOM 2644 O O . GLN A 1 322 ? -15.305 6.565 25.404 1.00 81.81 322 GLN A O 1
ATOM 2649 N N . PRO A 1 323 ? -16.923 8.125 25.157 1.00 84.38 323 PRO A N 1
ATOM 2650 C CA . PRO A 1 323 ? -16.368 8.679 23.926 1.00 84.38 323 PRO A CA 1
ATOM 2651 C C . PRO A 1 323 ? -14.969 9.259 24.155 1.00 84.38 323 PRO A C 1
ATOM 2653 O O . PRO A 1 323 ? -14.643 9.703 25.260 1.00 84.38 323 PRO A O 1
ATOM 2656 N N . LEU A 1 324 ? -14.149 9.266 23.102 1.00 85.56 324 LEU A N 1
ATOM 2657 C CA . LEU A 1 324 ? -12.822 9.878 23.161 1.00 85.56 324 LEU A CA 1
ATOM 2658 C C . LEU A 1 324 ? -12.907 11.390 23.438 1.00 85.56 324 LEU A C 1
ATOM 2660 O O . LEU A 1 324 ? -13.865 12.045 23.010 1.00 85.56 324 LEU A O 1
ATOM 2664 N N . PRO A 1 325 ? -11.913 11.966 24.142 1.00 87.31 325 PRO A N 1
ATOM 2665 C CA . PRO A 1 325 ? -11.809 13.412 24.305 1.00 87.31 325 PRO A CA 1
ATOM 2666 C C . PRO A 1 325 ? -11.750 14.132 22.949 1.00 87.31 325 PRO A C 1
ATOM 2668 O O . PRO A 1 325 ? -11.255 13.596 21.961 1.00 87.31 325 PRO A O 1
ATOM 2671 N N . THR A 1 326 ? -12.242 15.371 22.885 1.00 85.62 326 THR A N 1
ATOM 2672 C CA . THR A 1 326 ? -12.256 16.152 21.637 1.00 85.62 326 THR A CA 1
ATOM 2673 C C . THR A 1 326 ? -10.856 16.266 21.033 1.00 85.62 326 THR A C 1
ATOM 2675 O O . THR A 1 326 ? -9.924 16.669 21.722 1.00 85.62 326 THR A O 1
ATOM 2678 N N . GLY A 1 327 ? -10.733 15.976 19.736 1.00 83.88 327 GLY A N 1
ATOM 2679 C CA . GLY A 1 327 ? -9.463 16.036 19.006 1.00 83.88 327 GLY A CA 1
ATOM 2680 C C . GLY A 1 327 ? -8.684 14.721 18.996 1.00 83.88 327 GLY A C 1
ATOM 2681 O O . GLY A 1 327 ? -7.748 14.610 18.208 1.00 83.88 327 GLY A O 1
ATOM 2682 N N . TRP A 1 328 ? -9.103 13.733 19.791 1.00 86.56 328 TRP A N 1
ATOM 2683 C CA . TRP A 1 328 ? -8.538 12.391 19.790 1.00 86.56 328 TRP A CA 1
ATOM 2684 C C . TRP A 1 328 ? -9.317 11.453 18.875 1.00 86.56 328 TRP A C 1
ATOM 2686 O O . TRP A 1 328 ? -10.549 11.425 18.882 1.00 86.56 328 TRP A O 1
ATOM 2696 N N . GLU A 1 329 ? -8.588 10.640 18.128 1.00 87.31 329 GLU A N 1
ATOM 2697 C CA . GLU A 1 329 ? -9.125 9.563 17.306 1.00 87.31 329 GLU A CA 1
ATOM 2698 C C . GLU A 1 329 ? -8.252 8.317 17.439 1.00 87.31 329 GLU A C 1
ATOM 2700 O O . GLU A 1 329 ? -7.106 8.401 17.866 1.00 87.31 329 GLU A O 1
ATOM 2705 N N . ILE A 1 330 ? -8.791 7.148 17.103 1.00 84.19 330 ILE A N 1
ATOM 2706 C CA . ILE A 1 330 ? -8.006 5.914 17.031 1.00 84.19 330 ILE A CA 1
ATOM 2707 C C . ILE A 1 330 ? -7.700 5.624 15.565 1.00 84.19 330 ILE A C 1
ATOM 2709 O O . ILE A 1 330 ? -8.594 5.666 14.712 1.00 84.19 330 ILE A O 1
ATOM 2713 N N . GLN A 1 331 ? -6.443 5.306 15.294 1.00 83.88 331 GLN A N 1
ATOM 2714 C CA . GLN A 1 331 ? -5.936 4.901 13.993 1.00 83.88 331 GLN A CA 1
ATOM 2715 C C . GLN A 1 331 ? -5.226 3.546 14.091 1.00 83.88 331 GLN A C 1
ATOM 2717 O O . GLN A 1 331 ? -5.007 3.017 15.182 1.00 83.88 331 GLN A O 1
ATOM 2722 N N . PHE A 1 332 ? -4.888 2.985 12.932 1.00 80.38 332 PHE A N 1
ATOM 2723 C CA . PHE A 1 332 ? -4.056 1.793 12.827 1.00 80.38 332 PHE A CA 1
ATOM 2724 C C . PHE A 1 332 ? -2.608 2.191 12.597 1.00 80.38 332 PHE A C 1
ATOM 2726 O O . PHE A 1 332 ? -2.321 2.994 11.709 1.00 80.38 332 PHE A O 1
ATOM 2733 N N . SER A 1 333 ? -1.712 1.594 13.369 1.00 81.44 333 SER A N 1
ATOM 2734 C CA . SER A 1 333 ? -0.287 1.593 13.073 1.00 81.44 333 SER A CA 1
ATOM 2735 C C . SER A 1 333 ? 0.023 0.711 11.846 1.00 81.44 333 SER A C 1
ATOM 2737 O O . SER A 1 333 ? -0.828 -0.082 11.416 1.00 81.44 333 SER A O 1
ATOM 2739 N N . PRO A 1 334 ? 1.240 0.800 11.279 1.00 74.69 334 PRO A N 1
ATOM 2740 C CA . PRO A 1 334 ? 1.690 -0.074 10.196 1.00 74.69 334 PRO A CA 1
ATOM 2741 C C . PRO A 1 334 ? 1.491 -1.587 10.414 1.00 74.69 334 PRO A C 1
ATOM 2743 O O . PRO A 1 334 ? 1.280 -2.298 9.426 1.00 74.69 334 PRO A O 1
ATOM 2746 N N . THR A 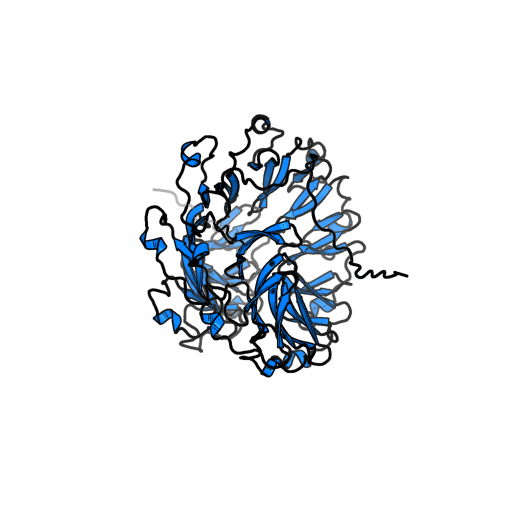1 335 ? 1.547 -2.094 11.655 1.00 75.62 335 THR A N 1
ATOM 2747 C CA . THR A 1 335 ? 1.398 -3.538 11.942 1.00 75.62 335 THR A CA 1
ATOM 2748 C C . THR A 1 335 ? 0.047 -3.977 12.507 1.00 75.62 335 THR A C 1
ATOM 2750 O O . THR A 1 335 ? -0.105 -5.148 12.850 1.00 75.62 335 THR A O 1
ATOM 2753 N N . ASP A 1 336 ? -0.964 -3.108 12.567 1.00 78.62 336 ASP A N 1
ATOM 2754 C CA . ASP A 1 336 ? -2.294 -3.522 13.045 1.00 78.62 336 ASP A CA 1
ATOM 2755 C C . ASP A 1 336 ? -2.637 -3.102 14.467 1.00 78.62 336 ASP A C 1
ATOM 2757 O O . ASP A 1 336 ? -3.741 -3.378 14.944 1.00 78.62 336 ASP A O 1
ATOM 2761 N N . ALA A 1 337 ? -1.714 -2.455 15.170 1.00 82.31 337 ALA A N 1
ATOM 2762 C CA . ALA A 1 337 ? -1.981 -1.980 16.512 1.00 82.31 337 ALA A CA 1
ATOM 2763 C C . ALA A 1 337 ? -2.920 -0.764 16.479 1.00 82.31 337 ALA A C 1
ATOM 2765 O O . ALA A 1 337 ? -2.824 0.119 15.623 1.00 82.31 337 ALA A O 1
ATOM 2766 N N . LEU A 1 338 ? -3.843 -0.719 17.440 1.00 83.75 338 LEU A N 1
ATOM 2767 C CA . LEU A 1 338 ? -4.684 0.451 17.663 1.00 83.75 338 LEU A CA 1
ATOM 2768 C C . LEU A 1 338 ? -3.867 1.517 18.393 1.00 83.75 338 LEU A C 1
ATOM 2770 O O . LEU A 1 338 ? -3.339 1.266 19.476 1.00 83.75 338 LEU A O 1
ATOM 2774 N N . VAL A 1 339 ? -3.792 2.707 17.803 1.00 87.12 339 VAL A N 1
ATOM 2775 C CA . VAL A 1 339 ? -3.075 3.863 18.353 1.00 87.12 339 VAL A CA 1
ATOM 2776 C C . VAL A 1 339 ? -4.011 5.054 18.477 1.00 87.12 339 VAL A C 1
ATOM 2778 O O . VAL A 1 339 ? -4.850 5.290 17.612 1.00 87.12 339 VAL A O 1
ATOM 2781 N N . PHE A 1 340 ? -3.867 5.825 19.546 1.00 88.44 340 PHE A N 1
ATOM 2782 C CA . PHE A 1 340 ? -4.596 7.066 19.762 1.00 88.44 340 PHE A CA 1
ATOM 2783 C C . PHE A 1 340 ? -3.810 8.225 19.152 1.00 88.44 340 PHE A C 1
ATOM 2785 O O . PHE A 1 340 ? -2.658 8.463 19.512 1.00 88.44 340 PHE A O 1
ATOM 2792 N N . PHE A 1 341 ? -4.435 8.947 18.233 1.00 89.31 341 PHE A N 1
ATOM 2793 C CA . PHE A 1 341 ? -3.900 10.133 17.584 1.00 89.31 341 PHE A CA 1
ATOM 2794 C C . PHE A 1 341 ? -4.578 11.384 18.132 1.00 89.31 341 PHE A C 1
ATOM 2796 O O . PHE A 1 341 ? -5.805 11.488 18.136 1.00 89.31 341 PHE A O 1
ATOM 2803 N N . ASP A 1 342 ? -3.772 12.351 18.555 1.00 88.12 342 ASP A N 1
ATOM 2804 C CA . ASP A 1 342 ? -4.233 13.684 18.921 1.00 88.12 342 ASP A CA 1
ATOM 2805 C C . ASP A 1 342 ? -4.029 14.653 17.752 1.00 88.12 342 ASP A C 1
ATOM 2807 O O . ASP A 1 342 ? -2.910 15.071 17.439 1.00 88.12 342 ASP A O 1
ATOM 2811 N N . SER A 1 343 ? -5.134 15.068 17.135 1.00 83.50 343 SER A N 1
ATOM 2812 C CA . SER A 1 343 ? -5.141 16.027 16.026 1.00 83.50 343 SER A CA 1
ATOM 2813 C C . SER A 1 343 ? -4.661 17.431 16.411 1.00 83.50 343 SER A C 1
ATOM 2815 O O . SER A 1 343 ? -4.203 18.174 15.537 1.00 83.50 343 SER A O 1
ATOM 2817 N N . ALA A 1 344 ? -4.737 17.813 17.691 1.00 81.06 344 ALA A N 1
ATOM 2818 C CA . ALA A 1 344 ? -4.294 19.122 18.160 1.00 81.06 344 ALA A CA 1
ATOM 2819 C C . ALA A 1 344 ? -2.768 19.192 18.295 1.00 81.06 344 ALA A C 1
ATOM 2821 O O . ALA A 1 344 ? -2.167 20.212 17.948 1.00 81.06 344 ALA A O 1
ATOM 2822 N N . THR A 1 345 ? -2.138 18.116 18.776 1.00 80.44 345 THR A N 1
ATOM 2823 C CA . THR A 1 345 ? -0.680 18.055 18.972 1.00 80.44 345 THR A CA 1
ATOM 2824 C C . THR A 1 345 ? 0.072 17.330 17.855 1.00 80.44 345 THR A C 1
ATOM 2826 O O . THR A 1 345 ? 1.294 17.473 17.788 1.00 80.44 345 THR A O 1
ATOM 2829 N N . ARG A 1 346 ? -0.645 16.630 16.960 1.00 78.38 346 ARG A N 1
ATOM 2830 C CA . ARG A 1 346 ? -0.120 15.745 15.901 1.00 78.38 346 ARG A CA 1
ATOM 2831 C C . ARG A 1 346 ? 0.778 14.631 16.444 1.00 78.38 346 ARG A C 1
ATOM 2833 O O . ARG A 1 346 ? 1.859 14.380 15.918 1.00 78.38 346 ARG A O 1
ATOM 2840 N N . VAL A 1 347 ? 0.343 13.992 17.526 1.00 82.19 347 VAL A N 1
ATOM 2841 C CA . VAL A 1 347 ? 1.101 12.945 18.224 1.00 82.19 347 VAL A CA 1
ATOM 2842 C C . VAL A 1 347 ? 0.278 11.665 18.299 1.00 82.19 347 VAL A C 1
ATOM 2844 O O . VAL A 1 347 ? -0.934 11.720 18.501 1.00 82.19 347 VAL A O 1
ATOM 2847 N N . TYR A 1 348 ? 0.957 10.524 18.190 1.00 87.00 348 TYR A N 1
ATOM 2848 C CA . TYR A 1 348 ? 0.394 9.201 18.435 1.00 87.00 348 TYR A CA 1
ATOM 2849 C C . TYR A 1 348 ? 0.796 8.656 19.812 1.00 87.00 348 TYR A C 1
ATOM 2851 O O . TYR A 1 348 ? 1.832 9.007 20.382 1.00 87.00 348 TYR A O 1
ATOM 2859 N N . THR A 1 349 ? -0.022 7.767 20.364 1.00 85.81 349 THR A N 1
ATOM 2860 C CA . THR A 1 349 ? 0.288 7.024 21.588 1.00 85.81 349 THR A CA 1
ATOM 2861 C C . THR A 1 349 ? -0.485 5.710 21.636 1.00 85.81 349 THR A C 1
ATOM 2863 O O . THR A 1 349 ? -1.567 5.593 21.070 1.00 85.81 349 THR A O 1
ATOM 2866 N N . PHE A 1 350 ? 0.068 4.716 22.323 1.00 86.25 350 PHE A N 1
ATOM 2867 C CA . PHE A 1 350 ? -0.628 3.462 22.619 1.00 86.25 350 PHE A CA 1
ATOM 2868 C C . PHE A 1 350 ? -1.509 3.560 23.872 1.00 86.25 350 PHE A C 1
ATOM 2870 O O . PHE A 1 350 ? -2.315 2.672 24.128 1.00 86.25 350 PHE A O 1
ATOM 2877 N N . GLU A 1 351 ? -1.358 4.634 24.648 1.00 87.94 351 GLU A N 1
ATOM 2878 C CA . GLU A 1 351 ? -2.049 4.818 25.919 1.00 87.94 351 GLU A CA 1
ATOM 2879 C C . GLU A 1 351 ? -3.397 5.516 25.717 1.00 87.94 351 GLU A C 1
ATOM 2881 O O . GLU A 1 351 ? -3.512 6.498 24.982 1.00 87.94 351 GLU A O 1
ATOM 2886 N N . ASP A 1 352 ? -4.430 5.029 26.399 1.00 86.12 352 ASP A N 1
ATOM 2887 C CA . ASP A 1 352 ? -5.780 5.566 26.259 1.00 86.12 352 ASP A CA 1
ATOM 2888 C C . ASP A 1 352 ? -5.919 6.927 26.978 1.00 86.12 352 ASP A C 1
ATOM 2890 O O . ASP A 1 352 ? -5.821 6.987 28.210 1.00 86.12 352 ASP A O 1
ATOM 2894 N N . PRO A 1 353 ? -6.232 8.032 26.269 1.00 86.31 353 PRO A N 1
ATOM 2895 C CA . PRO A 1 353 ? -6.360 9.367 26.864 1.00 86.31 353 PRO A CA 1
ATOM 2896 C C . PRO A 1 353 ? -7.489 9.482 27.899 1.00 86.31 353 PRO A C 1
ATOM 2898 O O . PRO A 1 353 ? -7.547 10.455 28.651 1.00 86.31 353 PRO A O 1
ATOM 2901 N N . ARG A 1 354 ? -8.396 8.501 27.969 1.00 85.56 354 ARG A N 1
ATOM 2902 C CA . ARG A 1 354 ? -9.467 8.444 28.975 1.00 85.56 354 ARG A CA 1
ATOM 2903 C C . ARG A 1 354 ? -8.967 7.925 30.320 1.00 85.56 354 ARG A C 1
ATOM 2905 O O . ARG A 1 354 ? -9.499 8.331 31.353 1.00 85.56 354 ARG A O 1
ATOM 2912 N N . THR A 1 355 ? -7.974 7.036 30.320 1.00 86.06 355 THR A N 1
ATOM 2913 C CA . THR A 1 355 ? -7.356 6.493 31.542 1.00 86.06 355 THR A CA 1
ATOM 2914 C C . THR A 1 355 ? -6.050 7.198 31.903 1.00 86.06 355 THR A C 1
ATOM 2916 O O . THR A 1 355 ? -5.614 7.079 33.047 1.00 86.06 355 THR A O 1
ATOM 2919 N N . HIS A 1 356 ? -5.495 7.981 30.971 1.00 85.38 356 HIS A N 1
ATOM 2920 C CA . HIS A 1 356 ? -4.248 8.739 31.096 1.00 85.38 356 HIS A CA 1
ATOM 2921 C C . HIS A 1 356 ? -4.467 10.251 30.894 1.00 85.38 356 HIS A C 1
ATOM 2923 O O . HIS A 1 356 ? -4.137 10.798 29.836 1.00 85.38 356 HIS A O 1
ATOM 2929 N N . PRO A 1 357 ? -5.031 10.968 31.890 1.00 84.19 357 PRO A N 1
ATOM 2930 C CA . PRO A 1 357 ? -5.325 12.398 31.778 1.00 84.19 357 PRO A CA 1
ATOM 2931 C C . PRO A 1 357 ? -4.096 13.268 31.488 1.00 84.19 357 PRO A C 1
ATOM 2933 O O . PRO A 1 357 ? -4.235 14.342 30.912 1.00 84.19 357 PRO A O 1
ATOM 2936 N N . GLU A 1 358 ? -2.894 12.810 31.848 1.00 84.81 358 GLU A N 1
ATOM 2937 C CA . GLU A 1 358 ? -1.624 13.477 31.551 1.00 84.81 358 GLU A CA 1
ATOM 2938 C C . GLU A 1 358 ? -1.383 13.690 30.049 1.00 84.81 358 GLU A C 1
ATOM 2940 O O . GLU A 1 358 ? -0.629 14.586 29.666 1.00 84.81 358 GLU A O 1
ATOM 2945 N N . LEU A 1 359 ? -2.034 12.899 29.190 1.00 84.38 359 LEU A N 1
ATOM 2946 C CA . LEU A 1 359 ? -1.955 13.050 27.741 1.00 84.38 359 LEU A CA 1
ATOM 2947 C C . LEU A 1 359 ? -2.689 14.299 27.245 1.00 84.38 359 LEU A C 1
ATOM 2949 O O . LEU A 1 359 ? -2.286 14.876 26.238 1.00 84.38 359 LEU A O 1
ATOM 2953 N N . LEU A 1 360 ? -3.724 14.741 27.966 1.00 83.25 360 LEU A N 1
ATOM 2954 C CA . LEU A 1 360 ? -4.553 15.890 27.591 1.00 83.25 360 LEU A CA 1
ATOM 2955 C C . LEU A 1 360 ? -3.828 17.228 27.773 1.00 83.25 360 LEU A C 1
ATOM 2957 O O . LEU A 1 360 ? -4.177 18.210 27.122 1.00 83.25 360 LEU A O 1
ATOM 2961 N N . ASP A 1 361 ? -2.809 17.256 28.633 1.00 82.00 361 ASP A N 1
ATOM 2962 C CA . ASP A 1 361 ? -2.012 18.447 28.935 1.00 82.00 361 ASP A CA 1
ATOM 2963 C C . ASP A 1 361 ? -0.711 18.521 28.106 1.00 82.00 361 ASP A C 1
ATOM 2965 O O . ASP A 1 361 ? 0.130 19.401 28.333 1.00 82.00 361 ASP A O 1
ATOM 2969 N N . ARG A 1 362 ? -0.498 17.603 27.147 1.00 80.44 362 ARG A N 1
ATOM 2970 C CA . ARG A 1 362 ? 0.732 17.585 26.339 1.00 80.44 362 ARG A CA 1
ATOM 2971 C C . ARG A 1 362 ? 0.833 18.828 25.461 1.00 80.44 362 ARG A C 1
ATOM 2973 O O . ARG A 1 362 ? -0.109 19.246 24.795 1.00 80.44 362 ARG A O 1
ATOM 2980 N N . GLN A 1 363 ? 2.035 19.396 25.418 1.00 81.75 363 GLN A N 1
ATOM 2981 C CA . GLN A 1 363 ? 2.334 20.486 24.495 1.00 81.75 363 GLN A CA 1
ATOM 2982 C C . GLN A 1 363 ? 2.462 19.964 23.056 1.00 81.75 363 GLN A C 1
ATOM 2984 O O . GLN A 1 363 ? 2.980 18.853 22.863 1.00 81.75 363 GLN A O 1
ATOM 2989 N N . PRO A 1 364 ? 2.038 20.759 22.054 1.00 84.50 364 PRO A N 1
ATOM 2990 C CA . PRO A 1 364 ? 2.200 20.402 20.650 1.00 84.50 364 PRO A CA 1
ATOM 2991 C C . PRO A 1 364 ? 3.675 20.225 20.298 1.00 84.50 364 PRO A C 1
ATOM 2993 O O . PRO A 1 364 ? 4.556 20.810 20.940 1.00 84.50 364 PRO A O 1
ATOM 2996 N N . LEU A 1 365 ? 3.943 19.420 19.269 1.00 85.81 365 LEU A N 1
ATOM 2997 C CA . LEU A 1 365 ? 5.300 19.288 18.755 1.00 85.81 365 LEU A CA 1
ATOM 2998 C C . LEU A 1 365 ? 5.831 20.644 18.256 1.00 85.81 365 LEU A C 1
ATOM 3000 O O . LEU A 1 365 ? 5.055 21.480 17.774 1.00 85.81 365 LEU A O 1
ATOM 3004 N N . PRO A 1 366 ? 7.148 20.897 18.378 1.00 85.56 366 PRO A N 1
ATOM 3005 C CA . PRO A 1 366 ? 7.754 22.094 17.814 1.00 85.56 366 PRO A CA 1
ATOM 3006 C C . PRO A 1 366 ? 7.456 22.188 16.312 1.00 85.56 366 PRO A C 1
ATOM 3008 O O . PRO A 1 366 ? 7.457 21.179 15.613 1.00 85.56 366 PRO A O 1
ATOM 3011 N N . ALA A 1 367 ? 7.230 23.397 15.789 1.00 81.38 367 ALA A N 1
ATOM 3012 C CA . ALA A 1 367 ? 6.988 23.585 14.354 1.00 81.38 367 ALA A CA 1
ATOM 3013 C C . ALA A 1 367 ? 8.100 22.909 13.542 1.00 81.38 367 ALA A C 1
ATOM 3015 O O . ALA A 1 367 ? 9.261 23.077 13.908 1.00 81.38 367 ALA A O 1
ATOM 3016 N N . GLY A 1 368 ? 7.770 22.179 12.474 1.00 78.19 368 GLY A N 1
ATOM 3017 C CA . GLY A 1 368 ? 8.738 21.343 11.747 1.00 78.19 368 GLY A CA 1
ATOM 3018 C C . GLY A 1 368 ? 8.613 19.852 12.049 1.00 78.19 368 GLY A C 1
ATOM 3019 O O . GLY A 1 368 ? 8.818 19.037 11.161 1.00 78.19 368 GLY A O 1
ATOM 3020 N N . TRP A 1 369 ? 8.242 19.512 13.282 1.00 83.25 369 TRP A N 1
ATOM 3021 C CA . TRP A 1 369 ? 8.255 18.141 13.773 1.00 83.25 369 TRP A CA 1
ATOM 3022 C C . TRP A 1 369 ? 6.890 17.473 13.669 1.00 83.25 369 TRP A C 1
ATOM 3024 O O . TRP A 1 369 ? 5.870 18.058 14.035 1.00 83.25 369 TRP A O 1
ATOM 3034 N N . GLU A 1 370 ? 6.901 16.221 13.239 1.00 87.38 370 GLU A N 1
ATOM 3035 C CA . GLU A 1 370 ? 5.760 15.311 13.233 1.00 87.38 370 GLU A CA 1
ATOM 3036 C C . GLU A 1 370 ? 6.177 13.975 13.857 1.00 87.38 370 GLU A C 1
ATOM 3038 O O . GLU A 1 370 ? 7.368 13.674 13.955 1.00 87.38 370 GLU A O 1
ATOM 3043 N N . MET A 1 371 ? 5.205 13.201 14.337 1.00 84.81 371 MET A N 1
ATOM 3044 C CA . MET A 1 371 ? 5.426 11.830 14.794 1.00 84.81 371 MET A CA 1
ATOM 3045 C C . MET A 1 371 ? 4.916 10.861 13.732 1.00 84.81 371 MET A C 1
ATOM 3047 O O . MET A 1 371 ? 3.859 11.100 13.152 1.00 84.81 371 MET A O 1
ATOM 3051 N N . ASP A 1 372 ? 5.635 9.765 13.529 1.00 83.94 372 ASP A N 1
ATOM 3052 C CA . ASP A 1 372 ? 5.237 8.660 12.660 1.00 83.94 372 ASP A CA 1
ATOM 3053 C C . ASP A 1 372 ? 5.683 7.319 13.275 1.00 83.94 372 ASP A C 1
ATOM 3055 O O . ASP A 1 372 ? 6.242 7.288 14.376 1.00 83.94 372 ASP A O 1
ATOM 3059 N N . PHE A 1 373 ? 5.413 6.209 12.595 1.00 81.75 373 PHE A N 1
ATOM 3060 C CA . PHE A 1 373 ? 5.750 4.860 13.034 1.00 81.75 373 PHE A CA 1
ATOM 3061 C C . PHE A 1 373 ? 6.721 4.179 12.086 1.00 81.75 373 PHE A C 1
ATOM 3063 O O . PHE A 1 373 ? 6.564 4.208 10.866 1.00 81.75 373 PHE A O 1
ATOM 3070 N N . SER A 1 374 ? 7.706 3.493 12.659 1.00 80.38 374 SER A N 1
ATOM 3071 C CA . SER A 1 374 ? 8.547 2.591 11.886 1.00 80.38 374 SER A CA 1
ATOM 3072 C C . SER A 1 374 ? 7.751 1.366 11.422 1.00 80.38 374 SER A C 1
ATOM 3074 O O . SER A 1 374 ? 6.641 1.091 11.880 1.00 80.38 374 SER A O 1
ATOM 3076 N N . SER A 1 375 ? 8.359 0.551 10.558 1.00 75.25 375 SER A N 1
ATOM 3077 C CA . SER A 1 375 ? 7.781 -0.735 10.129 1.00 75.25 375 SER A CA 1
ATOM 3078 C C . SER A 1 375 ? 7.502 -1.736 11.267 1.00 75.25 375 SER A C 1
ATOM 3080 O O . SER A 1 375 ? 6.833 -2.742 11.036 1.00 75.25 375 SER A O 1
ATOM 3082 N N . ARG A 1 376 ? 8.006 -1.475 12.482 1.00 77.25 376 ARG A N 1
ATOM 3083 C CA . ARG A 1 376 ? 7.778 -2.268 13.702 1.00 77.25 376 ARG A CA 1
ATOM 3084 C C . ARG A 1 376 ? 6.814 -1.613 14.690 1.00 77.25 376 ARG A C 1
ATOM 3086 O O . ARG A 1 376 ? 6.749 -2.047 15.836 1.00 77.25 376 ARG A O 1
ATOM 3093 N N . ASP A 1 377 ? 6.109 -0.567 14.271 1.00 81.75 377 ASP A N 1
ATOM 3094 C CA . ASP A 1 377 ? 5.288 0.284 15.135 1.00 81.75 377 ASP A CA 1
ATOM 3095 C C . ASP A 1 377 ? 6.072 0.984 16.254 1.00 81.75 377 ASP A C 1
ATOM 3097 O O . ASP A 1 377 ? 5.502 1.379 17.274 1.00 81.75 377 ASP A O 1
ATOM 3101 N N . THR A 1 378 ? 7.377 1.197 16.067 1.00 84.31 378 THR A N 1
ATOM 3102 C CA . THR A 1 378 ? 8.154 2.038 16.978 1.00 84.31 378 THR A CA 1
ATOM 3103 C C . THR A 1 378 ? 7.883 3.506 16.625 1.00 84.31 378 THR A C 1
ATOM 3105 O O . THR A 1 378 ? 8.215 3.921 15.509 1.00 84.31 378 THR A O 1
ATOM 3108 N N . PRO A 1 379 ? 7.273 4.309 17.520 1.00 86.00 379 PRO A N 1
ATOM 3109 C CA . PRO A 1 379 ? 7.000 5.710 17.236 1.00 86.00 379 PRO A CA 1
ATOM 3110 C C . PRO A 1 379 ? 8.310 6.495 17.178 1.00 86.00 379 PRO A C 1
ATOM 3112 O O . PRO A 1 379 ? 9.148 6.387 18.075 1.00 86.00 379 PRO A O 1
ATOM 3115 N N . TYR A 1 380 ? 8.467 7.311 16.145 1.00 86.25 380 TYR A N 1
ATOM 3116 C CA . TYR A 1 380 ? 9.605 8.202 15.964 1.00 86.25 380 TYR A CA 1
ATOM 3117 C C . TYR A 1 380 ? 9.140 9.605 15.580 1.00 86.25 380 TYR A C 1
ATOM 3119 O O . TYR A 1 380 ? 7.992 9.830 15.203 1.00 86.25 380 TYR A O 1
ATOM 3127 N N . PHE A 1 381 ? 10.043 10.570 15.692 1.00 88.00 381 PHE A N 1
ATOM 3128 C CA . PHE A 1 381 ? 9.827 11.966 15.356 1.00 88.00 381 PHE A CA 1
ATOM 3129 C C . PHE A 1 381 ? 10.638 12.334 14.118 1.00 88.00 381 PHE A C 1
ATOM 3131 O O . PHE A 1 381 ? 11.825 12.017 14.034 1.00 88.00 381 PHE A O 1
ATOM 3138 N N . PHE A 1 382 ? 10.020 13.039 13.179 1.00 86.50 382 PHE A N 1
ATOM 3139 C CA . PHE A 1 382 ? 10.649 13.524 11.956 1.00 86.50 382 PHE A CA 1
ATOM 3140 C C . PHE A 1 382 ? 10.484 15.032 11.827 1.00 86.50 382 PHE A C 1
ATOM 3142 O O . PHE A 1 382 ? 9.386 15.554 12.014 1.00 86.50 382 PHE A O 1
ATOM 3149 N N . ASP A 1 383 ? 11.560 15.733 11.474 1.00 83.81 383 ASP A N 1
ATOM 3150 C CA . ASP A 1 383 ? 11.507 17.153 11.124 1.00 83.81 383 ASP A CA 1
ATOM 3151 C C . ASP A 1 383 ? 11.572 17.346 9.609 1.00 83.81 383 ASP A C 1
ATOM 3153 O O . ASP A 1 383 ? 12.619 17.157 8.984 1.00 83.81 383 ASP A O 1
ATOM 3157 N N . PHE A 1 384 ? 10.478 17.824 9.011 1.00 78.62 384 PHE A N 1
ATOM 3158 C CA . PHE A 1 384 ? 10.389 18.016 7.559 1.00 78.62 384 PHE A CA 1
ATOM 3159 C C . PHE A 1 384 ? 11.350 19.086 7.022 1.00 78.62 384 PHE A C 1
ATOM 3161 O O . PHE A 1 384 ? 11.607 19.141 5.816 1.00 78.62 384 PHE A O 1
ATOM 3168 N N . ARG A 1 385 ? 11.872 19.963 7.890 1.00 77.00 385 ARG A N 1
ATOM 3169 C CA . ARG A 1 385 ? 12.803 21.030 7.490 1.00 77.00 385 ARG A CA 1
ATOM 3170 C C . ARG A 1 385 ? 14.241 20.542 7.444 1.00 77.00 385 ARG A C 1
ATOM 3172 O O . ARG A 1 385 ? 14.950 20.872 6.499 1.00 77.00 385 ARG A O 1
ATOM 3179 N N . SER A 1 386 ? 14.668 19.785 8.453 1.00 77.06 386 SER A N 1
ATOM 3180 C CA . SER A 1 386 ? 16.020 19.221 8.511 1.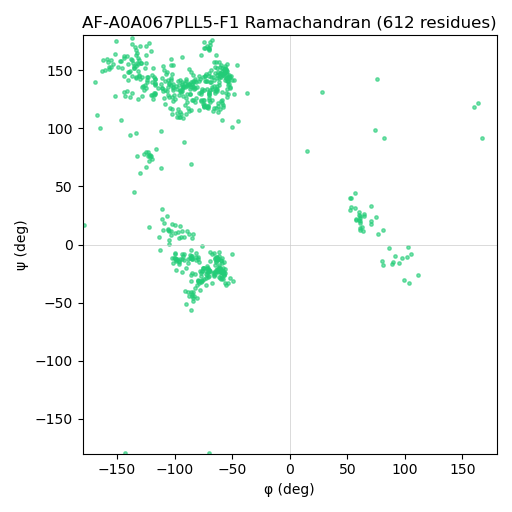00 77.06 386 SER A CA 1
ATOM 3181 C C . SER A 1 386 ? 16.148 17.858 7.833 1.00 77.06 386 SER A C 1
ATOM 3183 O O . SER A 1 386 ? 17.276 17.436 7.579 1.00 77.06 386 SER A O 1
ATOM 3185 N N . ARG A 1 387 ? 15.019 17.213 7.499 1.00 80.75 387 ARG A N 1
ATOM 3186 C CA . ARG A 1 387 ? 14.917 15.863 6.917 1.00 80.75 387 ARG A CA 1
ATOM 3187 C C . ARG A 1 387 ? 15.490 14.761 7.815 1.00 80.75 387 ARG A C 1
ATOM 3189 O O . ARG A 1 387 ? 15.885 13.707 7.327 1.00 80.75 387 ARG A O 1
ATOM 3196 N N . VAL A 1 388 ? 15.532 15.008 9.124 1.00 80.00 388 VAL A N 1
ATOM 3197 C CA . VAL A 1 388 ? 16.065 14.089 10.138 1.00 80.00 388 VAL A CA 1
ATOM 3198 C C . VAL A 1 388 ? 14.924 13.368 10.851 1.00 80.00 388 VAL A C 1
ATOM 3200 O O . VAL A 1 388 ? 13.938 14.004 11.225 1.00 80.00 388 VAL A O 1
ATOM 3203 N N . CYS A 1 389 ? 15.103 12.069 11.092 1.00 86.00 389 CYS A N 1
ATOM 3204 C CA . CYS A 1 389 ? 14.251 11.239 11.945 1.00 86.00 389 CYS A CA 1
ATOM 3205 C C . CYS A 1 389 ? 14.991 10.856 13.239 1.00 86.00 389 CYS A C 1
ATOM 3207 O O . CYS A 1 389 ? 16.214 10.718 13.246 1.00 86.00 389 CYS A O 1
ATOM 3209 N N . THR A 1 390 ? 14.274 10.664 14.345 1.00 86.31 390 THR A N 1
ATOM 3210 C CA . THR A 1 390 ? 14.839 10.252 15.641 1.00 86.31 390 THR A CA 1
ATOM 3211 C C . THR A 1 390 ? 13.783 9.592 16.523 1.00 86.31 390 THR A C 1
ATOM 3213 O O . THR A 1 390 ? 12.611 9.940 16.449 1.00 86.31 390 THR A O 1
ATOM 3216 N N . PHE A 1 391 ? 14.186 8.677 17.401 1.00 88.12 391 PHE A N 1
ATOM 3217 C CA . PHE A 1 391 ? 13.295 8.120 18.428 1.00 88.12 391 PHE A CA 1
ATOM 3218 C C . PHE A 1 391 ? 13.155 9.025 19.663 1.00 88.12 391 PHE A C 1
ATOM 3220 O O . PHE A 1 391 ? 12.293 8.796 20.507 1.00 88.12 391 PHE A O 1
ATOM 3227 N N . GLU A 1 392 ? 13.986 10.062 19.767 1.00 88.25 392 GLU A N 1
ATOM 3228 C CA . GLU A 1 392 ? 14.007 10.976 20.909 1.00 88.25 392 GLU A CA 1
ATOM 3229 C C . GLU A 1 392 ? 12.987 12.112 20.751 1.00 88.25 392 GLU A C 1
ATOM 3231 O O . GLU A 1 392 ? 12.890 12.737 19.694 1.00 88.25 392 GLU A O 1
ATOM 3236 N N . ASP A 1 393 ? 12.249 12.426 21.818 1.00 87.56 393 ASP A N 1
ATOM 3237 C CA . ASP A 1 393 ? 11.217 13.468 21.782 1.00 87.56 393 ASP A CA 1
ATOM 3238 C C . ASP A 1 393 ? 11.847 14.877 21.710 1.00 87.56 393 ASP A C 1
ATOM 3240 O O . ASP A 1 393 ? 12.512 15.311 22.660 1.00 87.56 393 ASP A O 1
ATOM 3244 N N . PRO A 1 394 ? 11.604 15.661 20.641 1.00 86.19 394 PRO A N 1
ATOM 3245 C CA . PRO A 1 394 ? 12.214 16.981 20.459 1.00 86.19 394 PRO A CA 1
ATOM 3246 C C . PRO A 1 394 ? 11.797 18.003 21.529 1.00 86.19 394 PRO A C 1
ATOM 3248 O O . PRO A 1 394 ? 12.425 19.055 21.661 1.00 86.19 394 PRO A O 1
ATOM 3251 N N . ARG A 1 395 ? 10.749 17.721 22.315 1.00 85.69 395 ARG A N 1
ATOM 3252 C CA . ARG A 1 395 ? 10.321 18.563 23.443 1.00 85.69 395 ARG A CA 1
ATOM 3253 C C . ARG A 1 395 ? 11.205 18.370 24.674 1.00 85.69 395 ARG A C 1
ATOM 3255 O O . ARG A 1 395 ? 11.375 19.315 25.444 1.00 85.69 395 ARG A O 1
ATOM 3262 N N . THR A 1 396 ? 11.754 17.171 24.872 1.00 86.94 396 THR A N 1
ATOM 3263 C CA . THR A 1 396 ? 12.657 16.853 25.993 1.00 86.94 396 THR A CA 1
ATOM 3264 C C . THR A 1 396 ? 14.131 16.910 25.600 1.00 86.94 396 THR A C 1
ATOM 3266 O O . THR A 1 396 ? 14.976 16.970 26.491 1.00 86.94 396 THR A O 1
ATOM 3269 N N . HIS A 1 397 ? 14.419 16.979 24.295 1.00 84.25 397 HIS A N 1
ATOM 3270 C CA . HIS A 1 397 ? 15.758 17.016 23.698 1.00 84.25 397 HIS A CA 1
ATOM 3271 C C . HIS A 1 397 ? 15.987 18.286 22.849 1.00 84.25 397 HIS A C 1
ATOM 3273 O O . HIS A 1 397 ? 15.963 18.235 21.614 1.00 84.25 397 HIS A O 1
ATOM 3279 N N . PRO A 1 398 ? 16.208 19.462 23.478 1.00 81.50 398 PRO A N 1
ATOM 3280 C CA . PRO A 1 398 ? 16.364 20.739 22.773 1.00 81.50 398 PRO A CA 1
ATOM 3281 C C . PRO A 1 398 ? 17.542 20.794 21.789 1.00 81.50 398 PRO A C 1
ATOM 3283 O O . PRO A 1 398 ? 17.563 21.651 20.903 1.00 81.50 398 PRO A O 1
ATOM 3286 N N . GLU A 1 399 ? 18.532 19.914 21.936 1.00 82.19 399 GLU A N 1
ATOM 3287 C CA . GLU A 1 399 ? 19.662 19.759 21.019 1.00 82.19 399 GLU A CA 1
ATOM 3288 C C . GLU A 1 399 ? 19.224 19.423 19.588 1.00 82.19 399 GLU A C 1
ATOM 3290 O O . GLU A 1 399 ? 19.882 19.845 18.636 1.00 82.19 399 GLU A O 1
ATOM 3295 N N . LEU A 1 400 ? 18.081 18.749 19.424 1.00 81.06 400 LEU A N 1
ATOM 3296 C CA . LEU A 1 400 ? 17.530 18.372 18.122 1.00 81.06 400 LEU A CA 1
ATOM 3297 C C . LEU A 1 400 ? 16.971 19.575 17.354 1.00 81.06 400 LEU A C 1
ATOM 3299 O O . LEU A 1 400 ? 16.957 19.580 16.127 1.00 81.06 400 LEU A O 1
ATOM 3303 N N . LEU A 1 401 ? 16.546 20.626 18.062 1.00 79.00 401 LEU A N 1
ATOM 3304 C CA . LEU A 1 401 ? 15.878 21.785 17.462 1.00 79.00 401 LEU A CA 1
ATOM 3305 C C . LEU A 1 401 ? 16.818 22.674 16.642 1.00 79.00 401 LEU A C 1
ATOM 3307 O O . LEU A 1 401 ? 16.351 23.463 15.824 1.00 79.00 401 LEU A O 1
ATOM 3311 N N . ASN A 1 402 ? 18.128 22.573 16.883 1.00 78.19 402 ASN A N 1
ATOM 3312 C CA . ASN A 1 402 ? 19.145 23.433 16.275 1.00 78.19 402 ASN A CA 1
ATOM 3313 C C . ASN A 1 402 ? 20.203 22.641 15.486 1.00 78.19 402 ASN A C 1
ATOM 3315 O O . ASN A 1 402 ? 21.275 23.174 15.192 1.00 78.19 402 ASN A O 1
ATOM 3319 N N . GLY A 1 403 ? 19.937 21.368 15.177 1.00 72.81 403 GLY A N 1
ATOM 3320 C CA . GLY A 1 403 ? 20.847 20.540 14.390 1.00 72.81 403 GLY A CA 1
ATOM 3321 C C . GLY A 1 403 ? 21.003 21.055 12.950 1.00 72.81 403 GLY A C 1
ATOM 3322 O O . GLY A 1 403 ? 20.052 21.609 12.392 1.00 72.81 403 GLY A O 1
ATOM 3323 N N . PRO A 1 404 ? 22.182 20.889 12.318 1.00 77.75 404 PRO A N 1
ATOM 3324 C CA . PRO A 1 404 ? 22.337 21.209 10.905 1.00 77.75 404 PRO A CA 1
ATOM 3325 C C . PRO A 1 404 ? 21.428 20.298 10.058 1.00 77.75 404 PRO A C 1
ATOM 3327 O O . PRO A 1 404 ? 21.415 19.080 10.293 1.00 77.75 404 PRO A O 1
ATOM 3330 N N . PRO A 1 405 ? 20.692 20.860 9.078 1.00 82.44 405 PRO A N 1
ATOM 3331 C CA . PRO A 1 405 ? 19.847 20.072 8.191 1.00 82.44 405 PRO A CA 1
ATOM 3332 C C . PRO A 1 405 ? 20.692 19.120 7.343 1.00 82.44 405 PRO A C 1
ATOM 3334 O O . PRO A 1 405 ? 21.885 19.362 7.120 1.00 82.44 405 PRO A O 1
ATOM 3337 N N . LEU A 1 406 ? 20.074 18.046 6.855 1.00 84.56 406 LEU A N 1
ATOM 3338 C CA . LEU A 1 406 ? 20.722 17.195 5.868 1.00 84.56 406 LEU A CA 1
ATOM 3339 C C . LEU A 1 406 ? 20.990 17.971 4.568 1.00 84.56 406 LEU A C 1
ATOM 3341 O O . LEU A 1 406 ? 20.268 18.923 4.243 1.00 84.56 406 LEU A O 1
ATOM 3345 N N . PRO A 1 407 ? 22.035 17.589 3.811 1.00 83.12 407 PRO A N 1
ATOM 3346 C CA . PRO A 1 407 ? 22.284 18.149 2.490 1.00 83.12 407 PRO A CA 1
ATOM 3347 C C . PRO A 1 407 ? 21.062 17.992 1.574 1.00 83.12 407 PRO A C 1
ATOM 3349 O O . PRO A 1 407 ? 20.289 17.049 1.707 1.00 83.12 407 PRO A O 1
ATOM 3352 N N . SER A 1 408 ? 20.887 18.900 0.610 1.00 79.31 408 SER A N 1
ATOM 3353 C CA . SER A 1 408 ? 19.734 18.852 -0.304 1.00 79.31 408 SER A CA 1
ATOM 3354 C C . SER A 1 408 ? 19.593 17.476 -0.974 1.00 79.31 408 SER A C 1
ATOM 3356 O O . SER A 1 408 ? 20.589 16.872 -1.371 1.00 79.31 408 SER A O 1
ATOM 3358 N N . GLY A 1 409 ? 18.365 16.967 -1.083 1.00 74.19 409 GLY A N 1
ATOM 3359 C CA . GLY A 1 409 ? 18.056 15.646 -1.642 1.00 74.19 409 GLY A CA 1
ATOM 3360 C C . GLY A 1 409 ? 18.253 14.463 -0.691 1.00 74.19 409 GLY A C 1
ATOM 3361 O O . GLY A 1 409 ? 17.657 13.417 -0.955 1.00 74.19 409 GLY A O 1
ATOM 3362 N N . TRP A 1 410 ? 19.007 14.639 0.403 1.00 80.25 410 TRP A N 1
ATOM 3363 C CA . TRP A 1 410 ? 19.189 13.630 1.442 1.00 80.25 410 TRP A CA 1
ATOM 3364 C C . TRP A 1 410 ? 18.063 13.659 2.467 1.00 80.25 410 TRP A C 1
ATOM 3366 O O . TRP A 1 410 ? 17.652 14.719 2.943 1.00 80.25 410 TRP A O 1
ATOM 3376 N N . GLU A 1 411 ? 17.619 12.472 2.845 1.00 85.81 411 GLU A N 1
ATOM 3377 C CA . GLU A 1 411 ? 16.612 12.230 3.865 1.00 85.81 411 GLU A CA 1
ATOM 3378 C C . GLU A 1 411 ? 17.083 11.085 4.771 1.00 85.81 411 GLU A C 1
ATOM 3380 O O . GLU A 1 411 ? 17.882 10.240 4.360 1.00 85.81 411 GLU A O 1
ATOM 3385 N N . MET A 1 412 ? 16.638 11.089 6.025 1.00 84.12 412 MET A N 1
ATOM 3386 C CA . MET A 1 412 ? 16.906 10.032 7.000 1.00 84.12 412 MET A CA 1
ATOM 3387 C C . MET A 1 412 ? 15.635 9.233 7.249 1.00 84.12 412 MET A C 1
ATOM 3389 O O . MET A 1 412 ? 14.560 9.815 7.348 1.00 84.12 412 MET A O 1
ATOM 3393 N N . ASP A 1 413 ? 15.765 7.923 7.389 1.00 81.31 413 ASP A N 1
ATOM 3394 C CA . ASP A 1 413 ? 14.651 7.011 7.639 1.00 81.31 413 ASP A CA 1
ATOM 3395 C C . ASP A 1 413 ? 15.140 5.792 8.444 1.00 81.31 413 ASP A C 1
ATOM 3397 O O . ASP A 1 413 ? 16.331 5.673 8.745 1.00 81.31 413 ASP A O 1
ATOM 3401 N N . PHE A 1 414 ? 14.231 4.905 8.840 1.00 79.69 414 PHE A N 1
ATOM 3402 C CA . PHE A 1 414 ? 14.524 3.723 9.638 1.00 79.69 414 PHE A CA 1
ATOM 3403 C C . PHE A 1 414 ? 14.353 2.438 8.841 1.00 79.69 414 PHE A C 1
ATOM 3405 O O . PHE A 1 414 ? 13.377 2.227 8.122 1.00 79.69 414 PHE A O 1
ATOM 3412 N N . SER A 1 415 ? 15.328 1.548 8.981 1.00 76.19 415 SER A N 1
ATOM 3413 C CA . SER A 1 415 ? 15.288 0.233 8.365 1.00 76.19 415 SER A CA 1
ATOM 3414 C C . SER A 1 415 ? 14.186 -0.642 8.974 1.00 76.19 415 SER A C 1
ATOM 3416 O O . SER A 1 415 ? 13.559 -0.309 9.983 1.00 76.19 415 SER A O 1
ATOM 3418 N N . SER A 1 416 ? 14.015 -1.846 8.423 1.00 72.81 416 SER A N 1
ATOM 3419 C CA . SER A 1 416 ? 13.136 -2.865 9.012 1.00 72.81 416 SER A CA 1
ATOM 3420 C C . SER A 1 416 ? 13.538 -3.285 10.429 1.00 72.81 416 SER A C 1
ATOM 3422 O O . SER A 1 416 ? 12.769 -3.971 11.107 1.00 72.81 416 SER A O 1
ATOM 3424 N N . ARG A 1 417 ? 14.746 -2.914 10.880 1.00 76.94 417 ARG A N 1
ATOM 3425 C CA . ARG A 1 417 ? 15.231 -3.120 12.244 1.00 76.94 417 ARG A CA 1
ATOM 3426 C C . ARG A 1 417 ? 15.353 -1.869 13.090 1.00 76.94 417 ARG A C 1
ATOM 3428 O O . ARG A 1 417 ? 16.008 -1.929 14.127 1.00 76.94 417 ARG A O 1
ATOM 3435 N N . ASP A 1 418 ? 14.681 -0.797 12.688 1.00 80.81 418 ASP A N 1
ATOM 3436 C CA . ASP A 1 418 ? 14.745 0.502 13.354 1.00 80.81 418 ASP A CA 1
ATOM 3437 C C . ASP A 1 418 ? 16.171 1.085 13.362 1.00 80.81 418 ASP A C 1
ATOM 3439 O O . ASP A 1 418 ? 16.513 1.936 14.182 1.00 80.81 418 ASP A O 1
ATOM 3443 N N . THR A 1 419 ? 17.025 0.643 12.430 1.00 81.69 419 THR A N 1
ATOM 3444 C CA . THR A 1 419 ? 18.369 1.194 12.254 1.00 81.69 419 THR A CA 1
ATOM 3445 C C . THR A 1 419 ? 18.261 2.458 11.401 1.00 81.69 419 THR A C 1
ATOM 3447 O O . THR A 1 419 ? 17.749 2.376 10.281 1.00 81.69 419 THR A O 1
ATOM 3450 N N . PRO A 1 420 ? 18.725 3.626 11.883 1.00 82.62 420 PRO A N 1
ATOM 3451 C CA . PRO A 1 420 ? 18.694 4.845 11.091 1.00 82.62 420 PRO A CA 1
ATOM 3452 C C . PRO A 1 420 ? 19.606 4.716 9.874 1.00 82.62 420 PRO A C 1
ATOM 3454 O O . PRO A 1 420 ? 20.768 4.332 10.001 1.00 82.62 420 PRO A O 1
ATOM 3457 N N . TYR A 1 421 ? 19.091 5.086 8.712 1.00 82.00 421 TYR A N 1
ATOM 3458 C CA . TYR A 1 421 ? 19.836 5.162 7.467 1.00 82.00 421 TYR A CA 1
ATOM 3459 C C . TYR A 1 421 ? 19.537 6.478 6.753 1.00 82.00 421 TYR A C 1
ATOM 3461 O O . TYR A 1 421 ? 18.554 7.162 7.034 1.00 82.00 421 TYR A O 1
ATOM 3469 N N . PHE A 1 422 ? 20.396 6.826 5.807 1.00 84.12 422 PHE A N 1
ATOM 3470 C CA . PHE A 1 422 ? 20.286 8.014 4.982 1.00 84.12 422 PHE A CA 1
ATOM 3471 C C . PHE A 1 422 ? 20.119 7.606 3.528 1.00 84.12 422 PHE A C 1
ATOM 3473 O O . PHE A 1 422 ? 20.792 6.689 3.049 1.00 84.12 422 PHE A O 1
ATOM 3480 N N . PHE A 1 423 ? 19.248 8.296 2.806 1.00 80.88 423 PHE A N 1
ATOM 3481 C CA . PHE A 1 423 ? 19.098 8.106 1.374 1.00 80.88 423 PHE A CA 1
ATOM 3482 C C . PHE A 1 423 ? 19.049 9.436 0.635 1.00 80.88 423 PHE A C 1
ATOM 3484 O O . PHE A 1 423 ? 18.476 10.408 1.113 1.00 80.88 423 PHE A O 1
ATOM 3491 N N . ASP A 1 424 ? 19.639 9.476 -0.555 1.00 79.62 424 ASP A N 1
ATOM 3492 C CA . ASP A 1 424 ? 19.535 10.609 -1.465 1.00 79.62 424 ASP A CA 1
ATOM 3493 C C . ASP A 1 424 ? 18.541 10.285 -2.576 1.00 79.62 424 ASP A C 1
ATOM 3495 O O . ASP A 1 424 ? 18.754 9.403 -3.411 1.00 79.62 424 ASP A O 1
ATOM 3499 N N . SER A 1 425 ? 17.456 11.047 -2.620 1.00 69.25 425 SER A N 1
ATOM 3500 C CA . SER A 1 425 ? 16.419 10.944 -3.648 1.00 69.25 425 SER A CA 1
ATOM 3501 C C . SER A 1 425 ? 16.947 11.181 -5.073 1.00 69.25 425 SER A C 1
ATOM 3503 O O . SER A 1 425 ? 16.374 10.647 -6.029 1.00 69.25 425 SER A O 1
ATOM 3505 N N . ARG A 1 426 ? 18.046 11.939 -5.229 1.00 69.31 426 ARG A N 1
ATOM 3506 C CA . ARG A 1 426 ? 18.612 12.333 -6.531 1.00 69.31 426 ARG A CA 1
ATOM 3507 C C . ARG A 1 426 ? 19.550 11.277 -7.104 1.00 69.31 426 ARG A C 1
ATOM 3509 O O . ARG A 1 426 ? 19.330 10.807 -8.218 1.00 69.31 426 ARG A O 1
ATOM 3516 N N . SER A 1 427 ? 20.579 10.889 -6.352 1.00 66.94 427 SER A N 1
ATOM 3517 C CA . SER A 1 427 ? 21.531 9.843 -6.761 1.00 66.94 427 SER A CA 1
ATOM 3518 C C . SER A 1 427 ? 21.016 8.421 -6.509 1.00 66.94 427 SER A C 1
ATOM 3520 O O . SER A 1 427 ? 21.639 7.451 -6.947 1.00 66.94 427 SER A O 1
ATOM 3522 N N . ARG A 1 428 ? 19.868 8.296 -5.825 1.00 69.50 428 ARG A N 1
ATOM 3523 C CA . ARG A 1 428 ? 19.298 7.045 -5.309 1.00 69.50 428 ARG A CA 1
ATOM 3524 C C . ARG A 1 428 ? 20.197 6.334 -4.301 1.00 69.50 428 ARG A C 1
ATOM 3526 O O . ARG A 1 428 ? 19.903 5.185 -4.007 1.00 69.50 428 ARG A O 1
ATOM 3533 N N . VAL A 1 429 ? 21.245 6.988 -3.783 1.00 71.81 429 VAL A N 1
ATOM 3534 C CA . VAL A 1 429 ? 22.167 6.457 -2.762 1.00 71.81 429 VAL A CA 1
ATOM 3535 C C . VAL A 1 429 ? 21.418 6.131 -1.476 1.00 71.81 429 VAL A C 1
ATOM 3537 O O . VAL A 1 429 ? 20.504 6.852 -1.102 1.00 71.81 429 VAL A O 1
ATOM 3540 N N . CYS A 1 430 ? 21.817 5.054 -0.804 1.00 73.81 430 CYS A N 1
ATOM 3541 C CA . CYS A 1 430 ? 21.301 4.647 0.492 1.00 73.81 430 CYS A CA 1
ATOM 3542 C C . CYS A 1 430 ? 22.470 4.103 1.328 1.00 73.81 430 CYS A C 1
ATOM 3544 O O . CYS A 1 430 ? 23.291 3.350 0.803 1.00 73.81 430 CYS A O 1
ATOM 3546 N N . THR A 1 431 ? 22.610 4.541 2.577 1.00 75.81 431 THR A N 1
ATOM 3547 C CA . THR A 1 431 ? 23.780 4.260 3.424 1.00 75.81 431 THR A CA 1
ATOM 3548 C C . THR A 1 431 ? 23.442 4.404 4.906 1.00 75.81 431 THR A C 1
ATOM 3550 O O . THR A 1 431 ? 22.514 5.120 5.265 1.00 75.81 431 THR A O 1
ATOM 3553 N N . PHE A 1 432 ? 24.212 3.756 5.778 1.00 80.88 432 PHE A N 1
ATOM 3554 C CA . PHE A 1 432 ? 24.146 3.971 7.230 1.00 80.88 432 PHE A CA 1
ATOM 3555 C C . PHE A 1 432 ? 25.038 5.126 7.707 1.00 80.88 432 PHE A C 1
ATOM 3557 O O . PHE A 1 432 ? 24.960 5.532 8.863 1.00 80.88 432 PHE A O 1
ATOM 3564 N N . GLU A 1 433 ? 25.875 5.663 6.821 1.00 81.31 433 GLU A N 1
ATOM 3565 C CA . GLU A 1 433 ? 26.806 6.746 7.131 1.00 81.31 433 GLU A CA 1
ATOM 3566 C C . GLU A 1 433 ? 26.149 8.118 6.948 1.00 81.31 433 GLU A C 1
ATOM 3568 O O . GLU A 1 433 ? 25.458 8.367 5.958 1.00 81.31 433 GLU A O 1
ATOM 3573 N N . ASP A 1 434 ? 26.394 9.034 7.885 1.00 84.81 434 ASP A N 1
ATOM 3574 C CA . ASP A 1 434 ? 25.799 10.371 7.860 1.00 84.81 434 ASP A CA 1
ATOM 3575 C C . ASP A 1 434 ? 26.468 11.262 6.790 1.00 84.81 434 ASP A C 1
ATOM 3577 O O . ASP A 1 434 ? 27.661 11.573 6.898 1.00 84.81 434 ASP A O 1
ATOM 3581 N N . PRO A 1 435 ? 25.726 11.759 5.781 1.00 83.12 435 PRO A N 1
ATOM 3582 C CA . PRO A 1 435 ? 26.285 12.586 4.707 1.00 83.12 435 PRO A CA 1
ATOM 3583 C C . PRO A 1 435 ? 26.856 13.927 5.193 1.00 83.12 435 PRO A C 1
ATOM 3585 O O . PRO A 1 435 ? 27.606 14.581 4.468 1.00 83.12 435 PRO A O 1
ATOM 3588 N N . ARG A 1 436 ? 26.535 14.361 6.419 1.00 84.19 436 ARG A N 1
ATOM 3589 C CA . ARG A 1 436 ? 27.102 15.572 7.031 1.00 84.19 436 ARG A CA 1
ATOM 3590 C C . ARG A 1 436 ? 28.533 15.355 7.517 1.00 84.19 436 ARG A C 1
ATOM 3592 O O . ARG A 1 436 ? 29.311 16.308 7.541 1.00 84.19 436 ARG A O 1
ATOM 3599 N N . THR A 1 437 ? 28.880 14.132 7.918 1.00 86.06 437 THR A N 1
ATOM 3600 C CA . THR A 1 437 ? 30.230 13.769 8.380 1.00 86.06 437 THR A CA 1
ATOM 3601 C C . THR A 1 437 ? 31.052 13.054 7.312 1.00 86.06 437 THR A C 1
ATOM 3603 O O . THR A 1 437 ? 32.268 12.961 7.467 1.00 86.06 437 THR A O 1
ATOM 3606 N N . HIS A 1 438 ? 30.408 12.635 6.218 1.00 79.81 438 HIS A N 1
ATOM 3607 C CA . HIS A 1 438 ? 30.993 11.903 5.093 1.00 79.81 438 HIS A CA 1
ATOM 3608 C C . HIS A 1 438 ? 30.779 12.642 3.757 1.00 79.81 438 HIS A C 1
ATOM 3610 O O . HIS A 1 438 ? 29.912 12.263 2.963 1.00 79.81 438 HIS A O 1
ATOM 3616 N N . PRO A 1 439 ? 31.546 13.719 3.479 1.00 79.19 439 PRO A N 1
ATOM 3617 C CA . PRO A 1 439 ? 31.386 14.528 2.268 1.00 79.19 439 PRO A CA 1
ATOM 3618 C C . PRO A 1 439 ? 31.568 13.746 0.962 1.00 79.19 439 PRO A C 1
ATOM 3620 O O . PRO A 1 439 ? 31.039 14.151 -0.068 1.00 79.19 439 PRO A O 1
ATOM 3623 N N . GLU A 1 440 ? 32.289 12.623 0.991 1.00 78.81 440 GLU A N 1
ATOM 3624 C CA . GLU A 1 440 ? 32.460 11.713 -0.144 1.00 78.81 440 GLU A CA 1
ATOM 3625 C C . GLU A 1 440 ? 31.132 11.179 -0.695 1.00 78.81 440 GLU A C 1
ATOM 3627 O O . GLU A 1 440 ? 31.057 10.824 -1.870 1.00 78.81 440 GLU A O 1
ATOM 3632 N N . LEU A 1 441 ? 30.077 11.163 0.125 1.00 76.62 441 LEU A N 1
ATOM 3633 C CA . LEU A 1 441 ? 28.744 10.723 -0.274 1.00 76.62 441 LEU A CA 1
ATOM 3634 C C . LEU A 1 441 ? 28.024 11.744 -1.166 1.00 76.62 441 LEU A C 1
ATOM 3636 O O . LEU A 1 441 ? 27.099 11.380 -1.890 1.00 76.62 441 LEU A O 1
ATOM 3640 N N . LEU A 1 442 ? 28.446 13.012 -1.148 1.00 76.62 442 LEU A N 1
ATOM 3641 C CA . LEU A 1 442 ? 27.784 14.095 -1.883 1.00 76.62 442 LEU A CA 1
ATOM 3642 C C . LEU A 1 442 ? 28.084 14.075 -3.388 1.00 76.62 442 LEU A C 1
ATOM 3644 O O . LEU A 1 442 ? 27.288 14.592 -4.170 1.00 76.62 442 LEU A O 1
ATOM 3648 N N . ASP A 1 443 ? 29.197 13.453 -3.783 1.00 73.19 443 ASP A N 1
ATOM 3649 C CA . ASP A 1 443 ? 29.678 13.391 -5.169 1.00 73.19 443 ASP A CA 1
ATOM 3650 C C . ASP A 1 443 ? 29.458 12.010 -5.817 1.00 73.19 443 ASP A C 1
ATOM 3652 O O . ASP A 1 443 ? 30.006 11.705 -6.883 1.00 73.19 443 ASP A O 1
ATOM 3656 N N . VAL A 1 444 ? 28.665 11.141 -5.185 1.00 70.31 444 VAL A N 1
ATOM 3657 C CA . VAL A 1 444 ? 28.421 9.788 -5.690 1.00 70.31 444 VAL A CA 1
ATOM 3658 C C . VAL A 1 444 ? 27.559 9.846 -6.951 1.00 70.31 444 VAL A C 1
ATOM 3660 O O . VAL A 1 444 ? 26.488 10.454 -6.983 1.00 70.31 444 VAL A O 1
ATOM 3663 N N . GLN A 1 445 ? 28.017 9.176 -8.012 1.00 68.94 445 GLN A N 1
ATOM 3664 C CA . GLN A 1 445 ? 27.258 9.109 -9.257 1.00 68.94 445 GLN A CA 1
ATOM 3665 C C . GLN A 1 445 ? 25.915 8.386 -9.058 1.00 68.94 445 GLN A C 1
ATOM 3667 O O . GLN A 1 445 ? 25.846 7.404 -8.302 1.00 68.94 445 GLN A O 1
ATOM 3672 N N . PRO A 1 446 ? 24.852 8.840 -9.753 1.00 69.81 446 PRO A N 1
ATOM 3673 C CA . PRO A 1 446 ? 23.565 8.167 -9.713 1.00 69.81 446 PRO A CA 1
ATOM 3674 C C . PRO A 1 446 ? 23.703 6.723 -10.196 1.00 69.81 446 PRO A C 1
ATOM 3676 O O . PRO A 1 446 ? 24.541 6.417 -11.050 1.00 69.81 446 PRO A O 1
ATOM 3679 N N . LEU A 1 447 ? 22.865 5.837 -9.659 1.00 71.00 447 LEU A N 1
ATOM 3680 C CA . LEU A 1 447 ? 22.797 4.466 -10.154 1.00 71.00 447 LEU A CA 1
ATOM 3681 C C . LEU A 1 447 ? 22.473 4.429 -11.661 1.00 71.00 447 LEU A C 1
ATOM 3683 O O . LEU A 1 447 ? 21.727 5.286 -12.153 1.00 71.00 447 LEU A O 1
ATOM 3687 N N . PRO A 1 448 ? 22.997 3.435 -12.404 1.00 74.31 448 PRO A N 1
ATOM 3688 C CA . PRO A 1 448 ? 22.639 3.235 -13.804 1.00 74.31 448 PRO A CA 1
ATOM 3689 C C . PRO A 1 448 ? 21.125 3.056 -13.989 1.00 74.31 448 PRO A C 1
ATOM 3691 O O . PRO A 1 448 ? 20.421 2.611 -13.083 1.00 74.31 448 PRO A O 1
ATOM 3694 N N . ALA A 1 449 ? 20.608 3.394 -15.172 1.00 70.31 449 ALA A N 1
ATOM 3695 C CA . ALA A 1 449 ? 19.176 3.298 -15.454 1.00 70.31 449 ALA A CA 1
ATOM 3696 C C . ALA A 1 449 ? 18.628 1.883 -15.180 1.00 70.31 449 ALA A C 1
ATOM 3698 O O . ALA A 1 449 ? 19.301 0.881 -15.427 1.00 70.31 449 ALA A O 1
ATOM 3699 N N . GLY A 1 450 ? 17.420 1.820 -14.619 1.00 69.06 450 GLY A N 1
ATOM 3700 C CA . GLY A 1 450 ? 16.780 0.575 -14.200 1.00 69.06 450 GLY A CA 1
ATOM 3701 C C . GLY A 1 450 ? 17.257 0.038 -12.847 1.00 69.06 450 GLY A C 1
ATOM 3702 O O . GLY A 1 450 ? 16.566 -0.805 -12.289 1.00 69.06 450 GLY A O 1
ATOM 3703 N N . TRP A 1 451 ? 18.371 0.525 -12.282 1.00 70.75 451 TRP A N 1
ATOM 3704 C CA . TRP A 1 451 ? 18.862 0.105 -10.965 1.00 70.75 451 TRP A CA 1
ATOM 3705 C C . TRP A 1 451 ? 18.300 0.957 -9.820 1.00 70.75 451 TRP A C 1
ATOM 3707 O O . TRP A 1 451 ? 18.197 2.179 -9.908 1.00 70.75 451 TRP A O 1
ATOM 3717 N N . GLY A 1 452 ? 17.987 0.298 -8.710 1.00 72.88 452 GLY A N 1
ATOM 3718 C CA . GLY A 1 452 ? 17.604 0.884 -7.433 1.00 72.88 452 GLY A CA 1
ATOM 3719 C C . GLY A 1 452 ? 18.284 0.161 -6.272 1.00 72.88 452 GLY A C 1
ATOM 3720 O O . GLY A 1 452 ? 18.932 -0.869 -6.455 1.00 72.88 452 GLY A O 1
ATOM 3721 N N . MET A 1 453 ? 18.124 0.707 -5.069 1.00 74.06 453 MET A N 1
ATOM 3722 C CA . MET A 1 453 ? 18.615 0.122 -3.820 1.00 74.06 453 MET A CA 1
ATOM 3723 C C . MET A 1 453 ? 17.490 -0.025 -2.807 1.00 74.06 453 MET A C 1
ATOM 3725 O O . MET A 1 453 ? 16.518 0.729 -2.838 1.00 74.06 453 MET A O 1
ATOM 3729 N N . ARG A 1 454 ? 17.620 -1.006 -1.918 1.00 71.75 454 ARG A N 1
ATOM 3730 C CA . ARG A 1 454 ? 16.771 -1.179 -0.736 1.00 71.75 454 ARG A CA 1
ATOM 3731 C C . ARG A 1 454 ? 17.523 -1.956 0.336 1.00 71.75 454 ARG A C 1
ATOM 3733 O O . ARG A 1 454 ? 18.436 -2.705 0.004 1.00 71.75 454 ARG A O 1
ATOM 3740 N N . PHE A 1 455 ? 17.099 -1.846 1.587 1.00 71.06 455 PHE A N 1
ATOM 3741 C CA . PHE A 1 455 ? 17.549 -2.769 2.623 1.00 71.06 455 PHE A CA 1
ATOM 3742 C C . PHE A 1 455 ? 16.738 -4.062 2.595 1.00 71.06 455 PHE A C 1
ATOM 3744 O O . PHE A 1 455 ? 15.534 -4.060 2.328 1.00 71.06 455 PHE A O 1
ATOM 3751 N N . SER A 1 456 ? 17.411 -5.176 2.845 1.00 68.38 456 SER A N 1
ATOM 3752 C CA . SER A 1 456 ? 16.777 -6.449 3.161 1.00 68.38 456 SER A CA 1
ATOM 3753 C C . SER A 1 456 ? 16.171 -6.428 4.579 1.00 68.38 456 SER A C 1
ATOM 3755 O O . SER A 1 456 ? 16.464 -5.516 5.358 1.00 68.38 456 SER A O 1
ATOM 3757 N N . PRO A 1 457 ? 15.385 -7.452 4.973 1.00 64.25 457 PRO A N 1
ATOM 3758 C CA . PRO A 1 457 ? 14.895 -7.609 6.354 1.00 64.25 457 PRO A CA 1
ATOM 3759 C C . PRO A 1 457 ? 15.997 -7.662 7.432 1.00 64.25 457 PRO A C 1
ATOM 3761 O O . PRO A 1 457 ? 15.740 -7.530 8.632 1.00 64.25 457 PRO A O 1
ATOM 3764 N N . ASN A 1 458 ? 17.243 -7.881 7.013 1.00 68.75 458 ASN A N 1
ATOM 3765 C CA . ASN A 1 458 ? 18.401 -7.940 7.888 1.00 68.75 458 ASN A CA 1
ATOM 3766 C C . ASN A 1 458 ? 19.300 -6.708 7.819 1.00 68.75 458 ASN A C 1
ATOM 3768 O O . ASN A 1 458 ? 20.407 -6.748 8.356 1.00 68.75 458 ASN A O 1
ATOM 3772 N N . ASP A 1 459 ? 18.817 -5.629 7.203 1.00 74.56 459 ASP A N 1
ATOM 3773 C CA . ASP A 1 459 ? 19.542 -4.372 7.012 1.00 74.56 459 ASP A CA 1
ATOM 3774 C C . ASP A 1 459 ? 20.774 -4.502 6.107 1.00 74.56 459 ASP A C 1
ATOM 3776 O O . ASP A 1 459 ? 21.706 -3.701 6.174 1.00 74.56 459 ASP A O 1
ATOM 3780 N N . VAL A 1 460 ? 20.772 -5.488 5.207 1.00 77.19 460 VAL A N 1
ATOM 3781 C CA . VAL A 1 460 ? 21.787 -5.596 4.158 1.00 77.19 460 VAL A CA 1
ATOM 3782 C C . VAL A 1 460 ? 21.353 -4.756 2.965 1.00 77.19 460 VAL A C 1
ATOM 3784 O O . VAL A 1 460 ? 20.216 -4.859 2.503 1.00 77.19 460 VAL A O 1
ATOM 3787 N N . LEU A 1 461 ? 22.248 -3.902 2.465 1.00 78.00 461 LEU A N 1
ATOM 3788 C CA . LEU A 1 461 ? 21.983 -3.094 1.280 1.00 78.00 461 LEU A CA 1
ATOM 3789 C C . LEU A 1 461 ? 21.948 -3.991 0.037 1.00 78.00 461 LEU A C 1
ATOM 3791 O O . LEU A 1 461 ? 22.895 -4.716 -0.256 1.00 78.00 461 LEU A O 1
ATOM 3795 N N . VAL A 1 462 ? 20.844 -3.918 -0.696 1.00 77.94 462 VAL A N 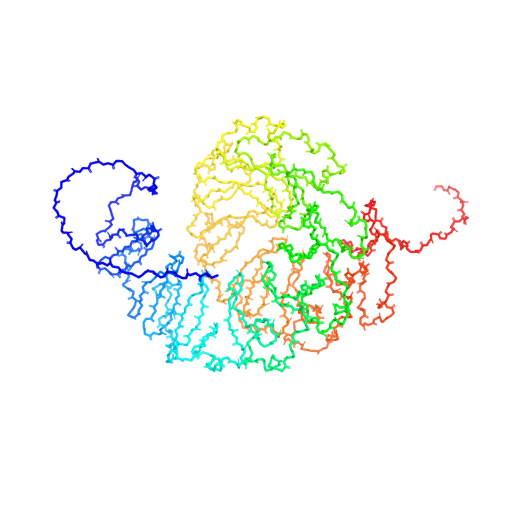1
ATOM 3796 C CA . VAL A 1 462 ? 20.582 -4.702 -1.900 1.00 77.94 462 VAL A CA 1
ATOM 3797 C C . VAL A 1 462 ? 20.392 -3.763 -3.072 1.00 77.94 462 VAL A C 1
ATOM 3799 O O . VAL A 1 462 ? 19.522 -2.890 -3.043 1.00 77.94 462 VAL A O 1
ATOM 3802 N N . PHE A 1 463 ? 21.118 -4.021 -4.152 1.00 80.00 463 PHE A N 1
ATOM 3803 C CA . PHE A 1 463 ? 20.891 -3.397 -5.446 1.00 80.00 463 PHE A CA 1
ATOM 3804 C C . PHE A 1 463 ? 19.961 -4.280 -6.272 1.00 80.00 463 PHE A C 1
ATOM 3806 O O . PHE A 1 463 ? 20.110 -5.501 -6.315 1.00 80.00 463 PHE A O 1
ATOM 3813 N N . TYR A 1 464 ? 18.989 -3.678 -6.941 1.00 79.19 464 TYR A N 1
ATOM 3814 C CA . TYR A 1 464 ? 18.058 -4.394 -7.804 1.00 79.19 464 TYR A CA 1
ATOM 3815 C C . TYR A 1 464 ? 17.837 -3.636 -9.099 1.00 79.19 464 TYR A C 1
ATOM 3817 O O . TYR A 1 464 ? 17.795 -2.413 -9.099 1.00 79.19 464 TYR A O 1
ATOM 3825 N N . ASN A 1 465 ? 17.651 -4.357 -10.197 1.00 77.75 465 ASN A N 1
ATOM 3826 C CA . ASN A 1 465 ? 17.274 -3.782 -11.472 1.00 77.75 465 ASN A CA 1
ATOM 3827 C C . ASN A 1 465 ? 15.815 -4.133 -11.799 1.00 77.75 465 ASN A C 1
ATOM 3829 O O . ASN A 1 465 ? 15.459 -5.312 -11.874 1.00 77.75 465 ASN A O 1
ATOM 3833 N N . SER A 1 466 ? 14.963 -3.121 -11.978 1.00 68.06 466 SER A N 1
ATOM 3834 C CA . SER A 1 466 ? 13.529 -3.297 -12.244 1.00 68.06 466 SER A CA 1
ATOM 3835 C C . SER A 1 466 ? 13.232 -3.859 -13.635 1.00 68.06 466 SER A C 1
ATOM 3837 O O . SER A 1 466 ? 12.213 -4.519 -13.815 1.00 68.06 466 SER A O 1
ATOM 3839 N N . GLU A 1 467 ? 14.107 -3.616 -14.611 1.00 72.75 467 GLU A N 1
ATOM 3840 C CA . GLU A 1 467 ? 13.933 -4.046 -16.003 1.00 72.75 467 GLU A CA 1
ATOM 3841 C C . GLU A 1 467 ? 14.414 -5.489 -16.203 1.00 72.75 467 GLU A C 1
ATOM 3843 O O . GLU A 1 467 ? 13.713 -6.316 -16.785 1.00 72.75 467 GLU A O 1
ATOM 3848 N N . THR A 1 468 ? 15.595 -5.826 -15.679 1.00 67.38 468 THR A N 1
ATOM 3849 C CA . THR A 1 468 ? 16.216 -7.150 -15.860 1.00 67.38 468 THR A CA 1
ATOM 3850 C C . THR A 1 468 ? 15.865 -8.151 -14.758 1.00 67.38 468 THR A C 1
ATOM 3852 O O . THR A 1 468 ? 16.198 -9.334 -14.884 1.00 67.38 468 THR A O 1
ATOM 3855 N N . ARG A 1 469 ? 15.193 -7.691 -13.688 1.00 68.75 469 ARG A N 1
ATOM 3856 C CA . ARG A 1 469 ? 14.859 -8.442 -12.458 1.00 68.75 469 ARG A CA 1
ATOM 3857 C C . ARG A 1 469 ? 16.074 -9.024 -11.728 1.00 68.75 469 ARG A C 1
ATOM 3859 O O . ARG A 1 469 ? 15.943 -9.970 -10.949 1.00 68.75 469 ARG A O 1
ATOM 3866 N N . VAL A 1 470 ? 17.257 -8.468 -11.982 1.00 73.12 470 VAL A N 1
ATOM 3867 C CA . VAL A 1 470 ? 18.507 -8.840 -11.311 1.00 73.12 470 VAL A CA 1
ATOM 3868 C C . VAL A 1 470 ? 18.553 -8.199 -9.929 1.00 73.12 470 VAL A C 1
ATOM 3870 O O . VAL A 1 470 ? 18.121 -7.064 -9.754 1.00 73.12 470 VAL A O 1
ATOM 3873 N N . GLN A 1 471 ? 19.079 -8.920 -8.946 1.00 80.69 471 GLN A N 1
ATOM 3874 C CA . GLN A 1 471 ? 19.418 -8.405 -7.621 1.00 80.69 471 GLN A CA 1
ATOM 3875 C C . GLN A 1 471 ? 20.894 -8.708 -7.331 1.00 80.69 471 GLN A C 1
ATOM 3877 O O . GLN A 1 471 ? 21.488 -9.584 -7.952 1.00 80.69 471 GLN A O 1
ATOM 3882 N N . THR A 1 472 ? 21.533 -7.952 -6.453 1.00 77.06 472 THR A N 1
ATOM 3883 C CA . THR A 1 472 ? 22.922 -8.192 -6.046 1.00 77.06 472 THR A CA 1
ATOM 3884 C C . THR A 1 472 ? 23.210 -7.460 -4.739 1.00 77.06 472 THR A C 1
ATOM 3886 O O . THR A 1 472 ? 22.517 -6.505 -4.385 1.00 77.06 472 THR A O 1
ATOM 3889 N N . LEU A 1 473 ? 24.236 -7.917 -4.029 1.00 78.06 473 LEU A N 1
ATOM 3890 C CA . LEU A 1 473 ? 24.799 -7.225 -2.866 1.00 78.06 473 LEU A CA 1
ATOM 3891 C C . LEU A 1 473 ? 25.955 -6.292 -3.261 1.00 78.06 473 LEU A C 1
ATOM 3893 O O . LEU A 1 473 ? 26.368 -5.447 -2.475 1.00 78.06 473 LEU A O 1
ATOM 3897 N N . GLU A 1 474 ? 26.459 -6.440 -4.485 1.00 78.50 474 GLU A N 1
ATOM 3898 C CA . GLU A 1 474 ? 27.592 -5.686 -5.014 1.00 78.50 474 GLU A CA 1
ATOM 3899 C C . GLU A 1 474 ? 27.128 -4.415 -5.732 1.00 78.50 474 GLU A C 1
ATOM 3901 O O . GLU A 1 474 ? 26.165 -4.438 -6.501 1.00 78.50 474 GLU A O 1
ATOM 3906 N N . ASP A 1 475 ? 27.838 -3.305 -5.530 1.00 78.19 475 ASP A N 1
ATOM 3907 C CA . ASP A 1 475 ? 27.469 -2.022 -6.127 1.00 78.19 475 ASP A CA 1
ATOM 3908 C C . ASP A 1 475 ? 27.718 -2.019 -7.652 1.00 78.19 475 ASP A C 1
ATOM 3910 O O . ASP A 1 475 ? 28.870 -2.095 -8.095 1.00 78.19 475 ASP A O 1
ATOM 3914 N N . PRO A 1 476 ? 26.679 -1.865 -8.495 1.00 74.00 476 PRO A N 1
ATOM 3915 C CA . PRO A 1 476 ? 26.815 -1.895 -9.951 1.00 74.00 476 PRO A CA 1
ATOM 3916 C C . PRO A 1 476 ? 27.654 -0.732 -10.511 1.00 74.00 476 PRO A C 1
ATOM 3918 O O . PRO A 1 476 ? 28.048 -0.763 -11.677 1.00 74.00 476 PRO A O 1
ATOM 3921 N N . ARG A 1 477 ? 27.948 0.303 -9.710 1.00 73.94 477 ARG A N 1
ATOM 3922 C CA . ARG A 1 477 ? 28.833 1.416 -10.093 1.00 73.94 477 ARG A CA 1
ATOM 3923 C C . ARG A 1 477 ? 30.307 1.041 -10.000 1.00 73.94 477 ARG A C 1
ATOM 3925 O O . ARG A 1 477 ? 31.108 1.547 -10.783 1.00 73.94 477 ARG A O 1
ATOM 3932 N N . THR A 1 478 ? 30.671 0.176 -9.054 1.00 75.88 478 THR A N 1
ATOM 3933 C CA . THR A 1 478 ? 32.047 -0.319 -8.885 1.00 75.88 478 THR A CA 1
ATOM 3934 C C . THR A 1 478 ? 32.268 -1.662 -9.576 1.00 75.88 478 THR A C 1
ATOM 3936 O O . THR A 1 478 ? 33.416 -2.013 -9.847 1.00 75.88 478 THR A O 1
ATOM 3939 N N . HIS A 1 479 ? 31.179 -2.355 -9.919 1.00 71.50 479 HIS A N 1
ATOM 3940 C CA . HIS A 1 479 ? 31.150 -3.668 -10.561 1.00 71.50 479 HIS A CA 1
ATOM 3941 C C . HIS A 1 479 ? 30.444 -3.616 -11.928 1.00 71.50 479 HIS A C 1
ATOM 3943 O O . HIS A 1 479 ? 29.306 -4.077 -12.070 1.00 71.50 479 HIS A O 1
ATOM 3949 N N . PRO A 1 480 ? 31.086 -3.038 -12.963 1.00 70.19 480 PRO A N 1
ATOM 3950 C CA . PRO A 1 480 ? 30.493 -2.896 -14.294 1.00 70.19 480 PRO A CA 1
ATOM 3951 C C . PRO A 1 480 ? 30.136 -4.238 -14.952 1.00 70.19 480 PRO A C 1
ATOM 3953 O O . PRO A 1 480 ? 29.263 -4.277 -15.815 1.00 70.19 480 PRO A O 1
ATOM 3956 N N . GLU A 1 481 ? 30.740 -5.348 -14.524 1.00 69.38 481 GLU A N 1
ATOM 3957 C CA . GLU A 1 481 ? 30.381 -6.707 -14.939 1.00 69.38 481 GLU A CA 1
ATOM 3958 C C . GLU A 1 481 ? 28.916 -7.070 -14.648 1.00 69.38 481 GLU A C 1
ATOM 3960 O O . GLU A 1 481 ? 28.347 -7.917 -15.333 1.00 69.38 481 GLU A O 1
ATOM 3965 N N . ILE A 1 482 ? 28.288 -6.404 -13.673 1.00 71.88 482 ILE A N 1
ATOM 3966 C CA . ILE A 1 482 ? 26.884 -6.607 -13.299 1.00 71.88 482 ILE A CA 1
ATOM 3967 C C . ILE A 1 482 ? 25.941 -5.919 -14.304 1.00 71.88 482 ILE A C 1
ATOM 3969 O O . ILE A 1 482 ? 24.795 -6.336 -14.484 1.00 71.88 482 ILE A O 1
ATOM 3973 N N . LEU A 1 483 ? 26.421 -4.890 -15.008 1.00 66.50 483 LEU A N 1
ATOM 3974 C CA . LEU A 1 483 ? 25.635 -4.137 -15.991 1.00 66.50 483 LEU A CA 1
ATOM 3975 C C . LEU A 1 483 ? 25.416 -4.918 -17.290 1.00 66.50 483 LEU A C 1
ATOM 3977 O O . LEU A 1 483 ? 24.382 -4.755 -17.932 1.00 66.50 483 LEU A O 1
ATOM 3981 N N . ASP A 1 484 ? 26.355 -5.797 -17.642 1.00 61.06 484 ASP A N 1
ATOM 3982 C CA . ASP A 1 484 ? 26.292 -6.651 -18.837 1.00 61.06 484 ASP A CA 1
ATOM 3983 C C . ASP A 1 484 ? 25.495 -7.949 -18.611 1.00 61.06 484 ASP A C 1
ATOM 3985 O O . ASP A 1 484 ? 25.423 -8.832 -19.477 1.00 61.06 484 ASP A O 1
ATOM 3989 N N . VAL A 1 485 ? 24.877 -8.092 -17.439 1.00 63.91 485 VAL A N 1
ATOM 3990 C CA . VAL A 1 485 ? 24.118 -9.282 -17.088 1.00 63.91 485 VAL A CA 1
ATOM 3991 C C . VAL A 1 485 ? 22.808 -9.311 -17.884 1.00 63.91 485 VAL A C 1
ATOM 3993 O O . VAL A 1 485 ? 21.937 -8.454 -17.738 1.00 63.91 485 VAL A O 1
ATOM 3996 N N . ARG A 1 486 ? 22.643 -10.346 -18.721 1.00 64.12 486 ARG A N 1
ATOM 3997 C CA . ARG A 1 486 ? 21.407 -10.574 -19.489 1.00 64.12 486 ARG A CA 1
ATOM 3998 C C . ARG A 1 486 ? 20.191 -10.639 -18.558 1.00 64.12 486 ARG A C 1
ATOM 4000 O O . ARG A 1 486 ? 20.266 -11.213 -17.465 1.00 64.12 486 ARG A O 1
ATOM 4007 N N . ALA A 1 487 ? 19.065 -10.106 -19.033 1.00 66.19 487 ALA A N 1
ATOM 4008 C CA . ALA A 1 487 ? 17.779 -10.221 -18.355 1.00 66.19 487 ALA A CA 1
ATOM 4009 C C . ALA A 1 487 ? 17.457 -11.685 -18.024 1.00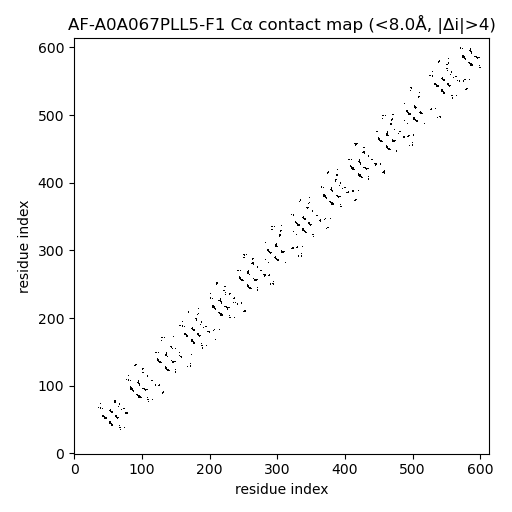 66.19 487 ALA A C 1
ATOM 4011 O O . ALA A 1 487 ? 17.803 -12.598 -18.784 1.00 66.19 487 ALA A O 1
ATOM 4012 N N . LEU A 1 488 ? 16.819 -11.906 -16.873 1.00 70.88 488 LEU A N 1
ATOM 4013 C CA . LEU A 1 488 ? 16.383 -13.245 -16.492 1.00 70.88 488 LEU A CA 1
ATOM 4014 C C . LEU A 1 488 ? 15.347 -13.783 -17.495 1.00 70.88 488 LEU A C 1
ATOM 4016 O O . LEU A 1 488 ? 14.559 -13.001 -18.034 1.00 70.88 488 LEU A O 1
ATOM 4020 N N . PRO A 1 489 ? 15.328 -15.103 -17.767 1.00 75.25 489 PRO A N 1
ATOM 4021 C CA . PRO A 1 489 ? 14.328 -15.682 -18.658 1.00 75.25 489 PRO A CA 1
ATOM 4022 C C . PRO A 1 489 ? 12.903 -15.418 -18.147 1.00 75.25 489 PRO A C 1
ATOM 4024 O O . PRO A 1 489 ? 12.676 -15.311 -16.944 1.00 75.25 489 PRO A O 1
ATOM 4027 N N . ALA A 1 490 ? 11.921 -15.343 -19.049 1.00 68.12 490 ALA A N 1
ATOM 4028 C CA . ALA A 1 490 ? 10.543 -15.002 -18.690 1.00 68.12 490 ALA A CA 1
ATOM 4029 C C . ALA A 1 490 ? 9.979 -15.910 -17.577 1.00 68.12 490 ALA A C 1
ATOM 4031 O O . ALA A 1 490 ? 10.020 -17.137 -17.669 1.00 68.12 490 ALA A O 1
ATOM 4032 N N . GLY A 1 491 ? 9.418 -15.292 -16.536 1.00 67.75 491 GLY A N 1
ATOM 4033 C CA . GLY A 1 491 ? 8.920 -15.984 -15.346 1.00 67.75 491 GLY A CA 1
ATOM 4034 C C . GLY A 1 491 ? 9.970 -16.179 -14.254 1.00 67.75 491 GLY A C 1
ATOM 4035 O O . GLY A 1 491 ? 9.576 -16.385 -13.118 1.00 67.75 491 GLY A O 1
ATOM 4036 N N . TRP A 1 492 ? 11.268 -16.055 -14.538 1.00 68.56 492 TRP A N 1
ATOM 4037 C CA . TRP A 1 492 ? 12.299 -16.046 -13.503 1.00 68.56 492 TRP A CA 1
ATOM 4038 C C . TRP A 1 492 ? 12.502 -14.645 -12.930 1.00 68.56 492 TRP A C 1
ATOM 4040 O O . TRP A 1 492 ? 12.530 -13.644 -13.645 1.00 68.56 492 TRP A O 1
ATOM 4050 N N . GLU A 1 493 ? 12.679 -14.581 -11.623 1.00 73.75 493 GLU A N 1
ATOM 4051 C CA . GLU A 1 493 ? 13.073 -13.390 -10.893 1.00 73.75 493 GLU A CA 1
ATOM 4052 C C . GLU A 1 493 ? 14.077 -13.765 -9.814 1.00 73.75 493 GLU A C 1
ATOM 4054 O O . GLU A 1 493 ? 14.043 -14.865 -9.267 1.00 73.75 493 GLU A O 1
ATOM 4059 N N . MET A 1 494 ? 14.990 -12.855 -9.513 1.00 73.50 494 MET A N 1
ATOM 4060 C CA . MET A 1 494 ? 15.889 -13.034 -8.392 1.00 73.50 494 MET A CA 1
ATOM 4061 C C . MET A 1 494 ? 15.229 -12.493 -7.129 1.00 73.50 494 MET A C 1
ATOM 4063 O O . MET A 1 494 ? 14.588 -11.441 -7.152 1.00 73.50 494 MET A O 1
ATOM 4067 N N . ARG A 1 495 ? 15.375 -13.212 -6.027 1.00 68.69 495 ARG A N 1
ATOM 4068 C CA . ARG A 1 495 ? 14.833 -12.864 -4.720 1.00 68.69 495 ARG A CA 1
ATOM 4069 C C . ARG A 1 495 ? 15.917 -12.997 -3.668 1.00 68.69 495 ARG A C 1
ATOM 4071 O O . ARG A 1 495 ? 16.915 -13.685 -3.865 1.00 68.69 495 ARG A O 1
ATOM 4078 N N . ILE A 1 496 ? 15.686 -12.342 -2.543 1.00 63.94 496 ILE A N 1
ATOM 4079 C CA . ILE A 1 496 ? 16.536 -12.433 -1.366 1.00 63.94 496 ILE A CA 1
ATOM 4080 C C . ILE A 1 496 ? 15.700 -13.034 -0.252 1.00 63.94 496 ILE A C 1
ATOM 4082 O O . ILE A 1 496 ? 14.556 -12.636 -0.039 1.00 63.94 496 ILE A O 1
ATOM 4086 N N . SER A 1 497 ? 16.252 -14.066 0.371 1.00 60.69 497 SER A N 1
ATOM 4087 C CA . SER A 1 497 ? 15.650 -14.724 1.526 1.00 60.69 497 SER A CA 1
ATOM 4088 C C . SER A 1 497 ? 15.798 -13.868 2.782 1.00 60.69 497 SER A C 1
ATOM 4090 O O . SER A 1 497 ? 16.602 -12.939 2.822 1.00 60.69 497 SER A O 1
ATOM 4092 N N . ASP A 1 498 ? 15.093 -14.246 3.845 1.00 54.91 498 ASP A N 1
ATOM 4093 C CA . ASP A 1 498 ? 15.203 -13.601 5.157 1.00 54.91 498 ASP A CA 1
ATOM 4094 C C . ASP A 1 498 ? 16.608 -13.703 5.781 1.00 54.91 498 ASP A C 1
ATOM 4096 O O . ASP A 1 498 ? 16.849 -13.083 6.806 1.00 54.91 498 ASP A O 1
ATOM 4100 N N . ASN A 1 499 ? 17.544 -14.454 5.183 1.00 57.56 499 ASN A N 1
ATOM 4101 C CA . ASN A 1 499 ? 18.953 -14.537 5.604 1.00 57.56 499 ASN A CA 1
ATOM 4102 C C . ASN A 1 499 ? 19.913 -13.887 4.596 1.00 57.56 499 ASN A C 1
ATOM 4104 O O . ASN A 1 499 ? 21.080 -14.263 4.529 1.00 57.56 499 ASN A O 1
ATOM 4108 N N . ASP A 1 500 ? 19.414 -12.981 3.754 1.00 65.38 500 ASP A N 1
ATOM 4109 C CA . ASP A 1 500 ? 20.186 -12.258 2.731 1.00 65.38 500 ASP A CA 1
ATOM 4110 C C . ASP A 1 500 ? 20.805 -13.133 1.641 1.00 65.38 500 ASP A C 1
ATOM 4112 O O . ASP A 1 500 ? 21.656 -12.691 0.869 1.00 65.38 500 ASP A O 1
ATOM 4116 N N . VAL A 1 501 ? 20.349 -14.382 1.532 1.00 63.41 501 VAL A N 1
ATOM 4117 C CA . VAL A 1 501 ? 20.793 -15.277 0.467 1.00 63.41 501 VAL A CA 1
ATOM 4118 C C . VAL A 1 501 ? 19.967 -15.010 -0.777 1.00 63.41 501 VAL A C 1
ATOM 4120 O O . VAL A 1 501 ? 18.734 -15.086 -0.750 1.00 63.41 501 VAL A O 1
ATOM 4123 N N . LEU A 1 502 ? 20.673 -14.714 -1.859 1.00 67.12 502 LEU A N 1
ATOM 4124 C CA . LEU A 1 502 ? 20.134 -14.482 -3.185 1.00 67.12 502 LEU A CA 1
ATOM 4125 C C . LEU A 1 502 ? 19.815 -15.819 -3.866 1.00 67.12 502 LEU A C 1
ATOM 4127 O O . LEU A 1 502 ? 20.642 -16.728 -3.897 1.00 67.12 502 LEU A O 1
ATOM 4131 N N . TYR A 1 503 ? 18.604 -15.939 -4.403 1.00 69.56 503 TYR A N 1
ATOM 4132 C CA . TYR A 1 503 ? 18.127 -17.115 -5.128 1.00 69.56 503 TYR A CA 1
ATOM 4133 C C . TYR A 1 503 ? 17.276 -16.702 -6.331 1.00 69.56 503 TYR A C 1
ATOM 4135 O O . TYR A 1 503 ? 16.783 -15.578 -6.414 1.00 69.56 503 TYR A O 1
ATOM 4143 N N . PHE A 1 504 ? 17.078 -17.614 -7.273 1.00 72.50 504 PHE A N 1
ATOM 4144 C CA . PHE A 1 504 ? 16.213 -17.435 -8.433 1.00 72.50 504 PHE A CA 1
ATOM 4145 C C . PHE A 1 504 ? 14.891 -18.150 -8.187 1.00 72.50 504 PHE A C 1
ATOM 4147 O O . PHE A 1 504 ? 14.874 -19.287 -7.728 1.00 72.50 504 PHE A O 1
ATOM 4154 N N . PHE A 1 505 ? 13.782 -17.501 -8.505 1.00 73.12 505 PHE A N 1
ATOM 4155 C CA . PHE A 1 505 ? 12.429 -18.015 -8.357 1.00 73.12 505 PHE A CA 1
ATOM 4156 C C . PHE A 1 505 ? 11.685 -17.900 -9.679 1.00 73.12 505 PHE A C 1
ATOM 4158 O O . PHE A 1 505 ? 11.706 -16.852 -10.316 1.00 73.12 505 PHE A O 1
ATOM 4165 N N . ASN A 1 506 ? 11.004 -18.963 -10.087 1.00 73.75 506 ASN A N 1
ATOM 4166 C CA . ASN A 1 506 ? 10.140 -18.955 -11.251 1.00 73.75 506 ASN A CA 1
ATOM 4167 C C . ASN A 1 506 ? 8.680 -18.754 -10.823 1.00 73.75 506 ASN A C 1
ATOM 4169 O O . ASN A 1 506 ? 8.076 -19.636 -10.216 1.00 73.75 506 ASN A O 1
ATOM 4173 N N . SER A 1 507 ? 8.088 -17.615 -11.175 1.00 62.91 507 SER A N 1
ATOM 4174 C CA . SER A 1 507 ? 6.709 -17.259 -10.835 1.00 62.91 507 SER A CA 1
ATOM 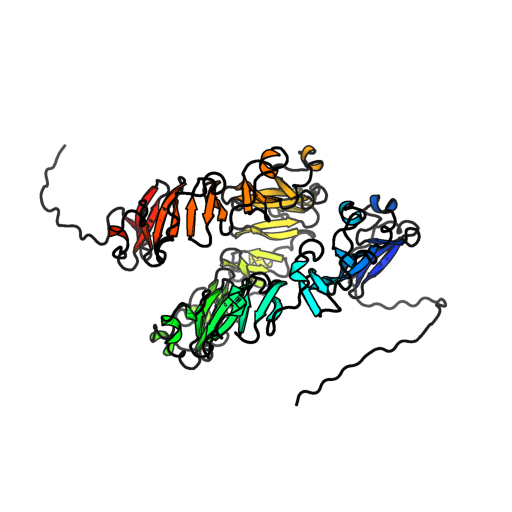4175 C C . SER A 1 507 ? 5.654 -18.133 -11.515 1.00 62.91 507 SER A C 1
ATOM 4177 O O . SER A 1 507 ? 4.562 -18.279 -10.972 1.00 62.91 507 SER A O 1
ATOM 4179 N N . LYS A 1 508 ? 5.976 -18.746 -12.664 1.00 64.12 508 LYS A N 1
ATOM 4180 C CA . LYS A 1 508 ? 5.066 -19.632 -13.406 1.00 64.12 508 LYS A CA 1
ATOM 4181 C C . LYS A 1 508 ? 5.082 -21.060 -12.865 1.00 64.12 508 LYS A C 1
ATOM 4183 O O . LYS A 1 508 ? 4.032 -21.680 -12.771 1.00 64.12 508 LYS A O 1
ATOM 4188 N N . THR A 1 509 ? 6.256 -21.589 -12.516 1.00 58.59 509 THR A N 1
ATOM 4189 C CA . THR A 1 509 ? 6.406 -22.982 -12.049 1.00 58.59 509 THR A CA 1
ATOM 4190 C C . THR A 1 509 ? 6.496 -23.117 -10.529 1.00 58.59 509 THR A C 1
ATOM 4192 O O . THR A 1 509 ? 6.483 -24.238 -10.024 1.00 58.59 509 THR A O 1
ATOM 4195 N N . ARG A 1 510 ? 6.598 -21.993 -9.802 1.00 61.62 510 ARG A N 1
ATOM 4196 C CA . ARG A 1 510 ? 6.825 -21.909 -8.346 1.00 61.62 510 ARG A CA 1
ATOM 4197 C C . ARG A 1 510 ? 8.107 -22.613 -7.874 1.00 61.62 510 ARG A C 1
ATOM 4199 O O . ARG A 1 510 ? 8.232 -22.961 -6.705 1.00 61.62 510 ARG A O 1
ATOM 4206 N N . VAL A 1 511 ? 9.074 -22.806 -8.772 1.00 59.97 511 VAL A N 1
ATOM 4207 C CA . VAL A 1 511 ? 10.371 -23.436 -8.474 1.00 59.97 511 VAL A CA 1
ATOM 4208 C C . VAL A 1 511 ? 11.402 -22.371 -8.112 1.00 59.97 511 VAL A C 1
ATOM 4210 O O . VAL A 1 511 ? 11.525 -21.379 -8.827 1.00 59.97 511 VAL A O 1
ATOM 4213 N N . SER A 1 512 ? 12.187 -22.594 -7.058 1.00 63.28 512 SER A N 1
ATOM 4214 C CA . SER A 1 512 ? 13.392 -21.815 -6.758 1.00 63.28 512 SER A CA 1
ATOM 4215 C C . SER A 1 512 ? 14.679 -22.622 -6.967 1.00 63.28 512 SER A C 1
ATOM 4217 O O . SER A 1 512 ? 14.685 -23.851 -6.907 1.00 63.28 512 SER A O 1
ATOM 4219 N N . THR A 1 513 ? 15.776 -21.925 -7.259 1.00 62.84 513 THR A N 1
ATOM 4220 C CA . THR A 1 513 ? 17.127 -22.479 -7.424 1.00 62.84 513 THR A CA 1
ATOM 4221 C C . THR A 1 513 ? 18.168 -21.447 -6.991 1.00 62.84 513 THR A C 1
ATOM 4223 O O . THR A 1 513 ? 17.920 -20.246 -7.073 1.00 62.84 513 THR A O 1
ATOM 4226 N N . PHE A 1 514 ? 19.337 -21.896 -6.543 1.00 65.94 514 PHE A N 1
ATOM 4227 C CA . PHE A 1 514 ? 20.502 -21.023 -6.340 1.00 65.94 514 PHE A CA 1
ATOM 4228 C C . PHE A 1 514 ? 21.353 -20.885 -7.605 1.00 65.94 514 PHE A C 1
ATOM 4230 O O . PHE A 1 514 ? 22.167 -19.973 -7.708 1.00 65.94 514 PHE A O 1
ATOM 4237 N N . GLU A 1 515 ? 21.144 -21.777 -8.571 1.00 66.62 515 GLU A N 1
ATOM 4238 C CA . GLU A 1 515 ? 21.863 -21.773 -9.837 1.00 66.62 515 GLU A CA 1
ATOM 4239 C C . GLU A 1 515 ? 21.265 -20.749 -10.794 1.00 66.62 515 GLU A C 1
ATOM 4241 O O . GLU A 1 515 ? 20.047 -20.676 -10.963 1.00 66.62 515 GLU A O 1
ATOM 4246 N N . ASP A 1 516 ? 22.127 -19.982 -11.453 1.00 67.88 516 ASP A N 1
ATOM 4247 C CA . ASP A 1 516 ? 21.694 -18.962 -12.397 1.00 67.88 516 ASP A CA 1
ATOM 4248 C C . ASP A 1 516 ? 21.024 -19.598 -13.631 1.00 67.88 516 ASP A C 1
ATOM 4250 O O . ASP A 1 516 ? 21.706 -20.255 -14.430 1.00 67.88 516 ASP A O 1
ATOM 4254 N N . PRO A 1 517 ? 19.715 -19.362 -13.862 1.00 67.06 517 PRO A N 1
ATOM 4255 C CA . PRO A 1 517 ? 18.973 -19.961 -14.971 1.00 67.06 517 PRO A CA 1
ATOM 4256 C C . PRO A 1 517 ? 19.462 -19.486 -16.351 1.00 67.06 517 PRO A C 1
ATOM 4258 O O . PRO A 1 517 ? 19.007 -19.992 -17.377 1.00 67.06 517 PRO A O 1
ATOM 4261 N N . ARG A 1 518 ? 20.368 -18.500 -16.408 1.00 70.50 518 ARG A N 1
ATOM 4262 C CA . ARG A 1 518 ? 20.998 -18.008 -17.642 1.00 70.50 518 ARG A CA 1
ATOM 4263 C C . ARG A 1 518 ? 22.229 -18.814 -18.046 1.00 70.50 518 ARG A C 1
ATOM 4265 O O . ARG A 1 518 ? 22.573 -18.807 -19.228 1.00 70.50 518 ARG A O 1
ATOM 4272 N N . ILE A 1 519 ? 22.910 -19.445 -17.088 1.00 64.94 519 ILE A N 1
ATOM 4273 C CA . ILE A 1 519 ? 24.160 -20.185 -17.317 1.00 64.94 519 ILE A CA 1
ATOM 4274 C C . ILE A 1 519 ? 23.847 -21.631 -17.696 1.00 64.94 519 ILE A C 1
ATOM 4276 O O . ILE A 1 519 ? 24.455 -22.158 -18.628 1.00 64.94 519 ILE A O 1
ATOM 4280 N N . ASP A 1 520 ? 22.859 -22.232 -17.031 1.00 59.06 520 ASP A N 1
ATOM 4281 C CA . ASP A 1 520 ? 22.397 -23.582 -17.331 1.00 59.06 520 ASP A CA 1
ATOM 4282 C C . ASP A 1 520 ? 20.857 -23.647 -17.408 1.00 59.06 520 ASP A C 1
ATOM 4284 O O . ASP A 1 520 ? 20.182 -23.767 -16.383 1.00 59.06 520 ASP A O 1
ATOM 4288 N N . PRO A 1 521 ? 20.260 -23.548 -18.612 1.00 51.25 521 PRO A N 1
ATOM 4289 C CA . PRO A 1 521 ? 18.811 -23.610 -18.769 1.00 51.25 521 PRO A CA 1
ATOM 4290 C C . PRO A 1 521 ? 18.202 -25.005 -18.496 1.00 51.25 521 PRO A C 1
ATOM 4292 O O . PRO A 1 521 ? 16.973 -25.103 -18.500 1.00 51.25 521 PRO A O 1
ATOM 4295 N N . ALA A 1 522 ? 18.992 -26.074 -18.267 1.00 45.84 522 ALA A N 1
ATOM 4296 C CA . ALA A 1 522 ? 18.500 -27.388 -17.810 1.00 45.84 522 ALA A CA 1
ATOM 4297 C C . ALA A 1 522 ? 19.637 -28.347 -17.365 1.00 45.84 522 ALA A C 1
ATOM 4299 O O . ALA A 1 522 ? 20.584 -28.514 -18.129 1.00 45.84 522 ALA A O 1
ATOM 4300 N N . PRO A 1 523 ? 19.480 -29.143 -16.275 1.00 46.94 523 PRO A N 1
ATOM 4301 C CA . PRO A 1 523 ? 18.215 -29.757 -15.872 1.00 46.94 523 PRO A CA 1
ATOM 4302 C C . PRO A 1 523 ? 17.979 -29.703 -14.352 1.00 46.94 523 PRO A C 1
ATOM 4304 O O . PRO A 1 523 ? 18.344 -30.616 -13.612 1.00 46.94 523 PRO A O 1
ATOM 4307 N N . LEU A 1 524 ? 17.274 -28.681 -13.875 1.00 44.34 524 LEU A N 1
ATOM 4308 C CA . LEU A 1 524 ? 16.677 -28.707 -12.540 1.00 44.34 524 LEU A CA 1
ATOM 4309 C C . LEU A 1 524 ? 15.160 -28.753 -12.706 1.00 44.34 524 LEU A C 1
ATOM 4311 O O . LEU A 1 524 ? 14.536 -27.740 -12.993 1.00 44.34 524 LEU A O 1
ATOM 4315 N N . LYS A 1 525 ? 14.608 -29.974 -12.610 1.00 51.00 525 LYS A N 1
ATOM 4316 C CA . LYS A 1 525 ? 13.181 -30.336 -12.482 1.00 51.00 525 LYS A CA 1
ATOM 4317 C C . LYS A 1 525 ? 12.213 -29.190 -12.823 1.00 51.00 525 LYS A C 1
ATOM 4319 O O . LYS A 1 525 ? 11.678 -28.524 -11.943 1.00 51.00 525 LYS A O 1
ATOM 4324 N N . THR A 1 526 ? 11.988 -28.988 -14.117 1.00 45.44 526 THR A N 1
ATOM 4325 C CA . THR A 1 526 ? 11.000 -28.044 -14.669 1.00 45.44 526 THR A CA 1
ATOM 4326 C C . THR A 1 526 ? 9.565 -28.557 -14.566 1.00 45.44 526 THR A C 1
ATOM 4328 O O . THR A 1 526 ? 8.639 -27.872 -14.990 1.00 45.44 526 THR A O 1
ATOM 4331 N N . GLU A 1 527 ? 9.379 -29.766 -14.033 1.00 54.41 527 GLU A N 1
ATOM 4332 C CA . GLU A 1 527 ? 8.072 -30.249 -13.606 1.00 54.41 527 GLU A CA 1
ATOM 4333 C C . GLU A 1 527 ? 7.556 -29.275 -12.533 1.00 54.41 527 GLU A C 1
ATOM 4335 O O . GLU A 1 527 ? 8.279 -29.033 -11.549 1.00 54.41 527 GLU A O 1
ATOM 4340 N N . PRO A 1 528 ? 6.365 -28.675 -12.727 1.00 54.97 528 PRO A N 1
ATOM 4341 C CA . PRO A 1 528 ? 5.762 -27.829 -11.709 1.00 54.97 528 PRO A CA 1
ATOM 4342 C C . PRO A 1 528 ? 5.713 -28.612 -10.399 1.00 54.97 528 PRO A C 1
ATOM 4344 O O . PRO A 1 528 ? 5.500 -29.830 -10.403 1.00 54.97 528 PRO A O 1
ATOM 4347 N N . LEU A 1 529 ? 5.934 -27.928 -9.274 1.00 59.75 529 LEU A N 1
ATOM 4348 C CA . LEU A 1 529 ? 5.597 -28.550 -7.999 1.00 59.75 529 LEU A CA 1
ATOM 4349 C C . LEU A 1 529 ? 4.130 -29.007 -8.083 1.00 59.75 529 LEU A C 1
ATOM 4351 O O . LEU A 1 529 ? 3.315 -28.308 -8.697 1.00 59.75 529 LEU A O 1
ATOM 4355 N N . PRO A 1 530 ? 3.786 -30.186 -7.534 1.00 65.31 530 PRO A N 1
ATOM 4356 C CA . PRO A 1 530 ? 2.391 -30.594 -7.442 1.00 65.31 530 PRO A CA 1
ATOM 4357 C C . PRO A 1 530 ? 1.579 -29.431 -6.859 1.00 65.31 530 PRO A C 1
ATOM 4359 O O . PRO A 1 530 ? 2.084 -28.752 -5.970 1.00 65.31 530 PRO A O 1
ATOM 4362 N N . THR A 1 531 ? 0.353 -29.200 -7.344 1.00 54.78 531 THR A N 1
ATOM 4363 C CA . THR A 1 531 ? -0.506 -28.007 -7.109 1.00 54.78 531 THR A CA 1
ATOM 4364 C C . THR A 1 531 ? -0.694 -27.595 -5.636 1.00 54.78 531 THR A C 1
ATOM 4366 O O . THR A 1 531 ? -1.264 -26.553 -5.335 1.00 54.78 531 THR A O 1
ATOM 4369 N N . MET A 1 532 ? -0.219 -28.420 -4.712 1.00 63.19 532 MET A N 1
ATOM 4370 C CA . MET A 1 532 ? -0.355 -28.319 -3.272 1.00 63.19 532 MET A CA 1
ATOM 4371 C C . MET A 1 532 ? 0.977 -28.053 -2.557 1.00 63.19 532 MET A C 1
ATOM 4373 O O . MET A 1 532 ? 0.987 -28.117 -1.344 1.00 63.19 532 MET A O 1
ATOM 4377 N N . TRP A 1 533 ? 2.092 -27.800 -3.253 1.00 63.31 533 TRP A N 1
ATOM 4378 C CA . TRP A 1 533 ? 3.420 -27.660 -2.639 1.00 63.31 533 TRP A CA 1
ATOM 4379 C C . TRP A 1 533 ? 4.133 -26.372 -3.060 1.00 63.31 533 TRP A C 1
ATOM 4381 O O . TRP A 1 533 ? 4.208 -26.035 -4.240 1.00 63.31 533 TRP A O 1
ATOM 4391 N N . GLU A 1 534 ? 4.734 -25.696 -2.088 1.00 67.62 534 GLU A N 1
ATOM 4392 C CA . GLU A 1 534 ? 5.595 -24.525 -2.246 1.00 67.62 534 GLU A CA 1
ATOM 4393 C C . GLU A 1 534 ? 6.992 -24.831 -1.691 1.00 67.62 534 GLU A C 1
ATOM 4395 O O . GLU A 1 534 ? 7.124 -25.574 -0.724 1.00 67.62 534 GLU A O 1
ATOM 4400 N N . MET A 1 535 ? 8.054 -24.277 -2.283 1.00 61.88 535 MET A N 1
ATOM 4401 C CA . MET A 1 535 ? 9.405 -24.359 -1.711 1.00 61.88 535 MET A CA 1
ATOM 4402 C C . MET A 1 535 ? 9.709 -23.088 -0.908 1.00 61.88 535 MET A C 1
ATOM 4404 O O . MET A 1 535 ? 9.584 -21.974 -1.416 1.00 61.88 535 MET A O 1
ATOM 4408 N N . CYS A 1 536 ? 10.149 -23.264 0.331 1.00 61.47 536 CYS A N 1
ATOM 4409 C CA . CYS A 1 536 ? 10.577 -22.230 1.264 1.00 61.47 536 CYS A CA 1
ATOM 4410 C C . CYS A 1 536 ? 12.029 -22.476 1.711 1.00 61.47 536 CYS A C 1
ATOM 4412 O O . CYS A 1 536 ? 12.629 -23.501 1.391 1.00 61.47 536 CYS A O 1
ATOM 4414 N N . PHE A 1 537 ? 12.607 -21.535 2.461 1.00 56.56 537 PHE A N 1
ATOM 4415 C CA . PHE A 1 537 ? 13.967 -21.646 2.994 1.00 56.56 537 PHE A CA 1
ATOM 4416 C C . PHE A 1 537 ? 13.971 -21.479 4.506 1.00 56.56 537 PHE A C 1
ATOM 4418 O O . PHE A 1 537 ? 13.241 -20.652 5.053 1.00 56.56 537 PHE A O 1
ATOM 4425 N N . SER A 1 538 ? 14.777 -22.287 5.186 1.00 59.03 538 SER A N 1
ATOM 4426 C CA . SER A 1 538 ? 14.993 -22.177 6.625 1.00 59.03 538 SER A CA 1
ATOM 4427 C C . SER A 1 538 ? 15.886 -20.978 6.982 1.00 59.03 538 SER A C 1
ATOM 4429 O O . SER A 1 538 ? 16.487 -20.351 6.108 1.00 59.03 538 SER A O 1
ATOM 4431 N N . ALA A 1 539 ? 16.059 -20.701 8.281 1.00 49.44 539 ALA A N 1
ATOM 4432 C CA . ALA A 1 539 ? 16.969 -19.661 8.792 1.00 49.44 539 ALA A CA 1
ATOM 4433 C C . ALA A 1 539 ? 18.462 -19.894 8.449 1.00 49.44 539 ALA A C 1
ATOM 4435 O O . ALA A 1 539 ? 19.288 -19.004 8.623 1.00 49.44 539 ALA A O 1
ATOM 4436 N N . LYS A 1 540 ? 18.832 -21.085 7.964 1.00 51.72 540 LYS A N 1
ATOM 4437 C CA . LYS A 1 540 ? 20.191 -21.402 7.490 1.00 51.72 540 LYS A CA 1
ATOM 4438 C C . LYS A 1 540 ? 20.297 -21.463 5.964 1.00 51.72 540 LYS A C 1
ATOM 4440 O O . LYS A 1 540 ? 21.359 -21.790 5.442 1.00 51.72 540 LYS A O 1
ATOM 4445 N N . GLY A 1 541 ? 19.214 -21.154 5.248 1.00 51.91 541 GLY A N 1
ATOM 4446 C CA . GLY A 1 541 ? 19.160 -21.225 3.787 1.00 51.91 541 GLY A CA 1
ATOM 4447 C C . GLY A 1 541 ? 18.929 -22.634 3.236 1.00 51.91 541 GLY A C 1
ATOM 4448 O O . GLY A 1 541 ? 19.071 -22.840 2.032 1.00 51.91 541 GLY A O 1
ATOM 4449 N N . THR A 1 542 ? 18.549 -23.600 4.077 1.00 60.03 542 THR A N 1
ATOM 4450 C CA . THR A 1 542 ? 18.226 -24.957 3.626 1.00 60.03 542 THR A CA 1
ATOM 4451 C C . THR A 1 542 ? 16.831 -24.959 2.993 1.00 60.03 542 THR A C 1
ATOM 4453 O O . THR A 1 542 ? 15.872 -24.534 3.651 1.00 60.03 542 THR A O 1
ATOM 4456 N N . PRO A 1 543 ? 16.682 -25.396 1.727 1.00 59.59 543 PRO A N 1
ATOM 4457 C CA . PRO A 1 543 ? 15.378 -25.473 1.085 1.00 59.59 543 PRO A CA 1
ATOM 4458 C C . PRO A 1 543 ? 14.520 -26.545 1.757 1.00 59.59 543 PRO A C 1
ATOM 4460 O O . PRO A 1 543 ? 14.983 -27.657 2.005 1.00 59.59 543 PRO A O 1
ATOM 4463 N N . TYR A 1 544 ? 13.261 -26.214 2.010 1.00 70.00 544 TYR A N 1
ATOM 4464 C CA . TYR A 1 544 ? 12.230 -27.153 2.431 1.00 70.00 544 TYR A CA 1
ATOM 4465 C C . TYR A 1 544 ? 10.968 -26.923 1.603 1.00 70.00 544 TYR A C 1
ATOM 4467 O O . TYR A 1 544 ? 10.755 -25.849 1.050 1.00 70.00 544 TYR A O 1
ATOM 4475 N N . PHE A 1 545 ? 10.126 -27.935 1.488 1.00 75.25 545 PHE A N 1
ATOM 4476 C CA . PHE A 1 545 ? 8.876 -27.894 0.744 1.00 75.25 545 PHE A CA 1
ATOM 4477 C C . PHE A 1 545 ? 7.740 -27.904 1.748 1.00 75.25 545 PHE A C 1
ATOM 4479 O O . PHE A 1 545 ? 7.777 -28.703 2.678 1.00 75.25 545 PHE A O 1
ATOM 4486 N N . ILE A 1 546 ? 6.757 -27.029 1.585 1.00 73.75 546 ILE A N 1
ATOM 4487 C CA . ILE A 1 546 ? 5.583 -26.926 2.442 1.00 73.75 546 ILE A CA 1
ATOM 4488 C C . ILE A 1 546 ? 4.316 -27.023 1.606 1.00 73.75 546 ILE A C 1
ATOM 4490 O O . ILE A 1 546 ? 4.217 -26.414 0.546 1.00 73.75 546 ILE A O 1
ATOM 4494 N N . ASP A 1 547 ? 3.331 -27.765 2.092 1.00 73.06 547 ASP A N 1
ATOM 4495 C CA . ASP A 1 547 ? 1.977 -27.717 1.560 1.00 73.06 547 ASP A CA 1
ATOM 4496 C C . ASP A 1 547 ? 1.195 -26.578 2.238 1.00 73.06 547 ASP A C 1
ATOM 4498 O O . ASP A 1 547 ? 0.968 -26.642 3.454 1.00 73.06 547 ASP A O 1
ATOM 4502 N N . PRO A 1 548 ? 0.767 -25.528 1.504 1.00 64.88 548 PRO A N 1
ATOM 4503 C CA . PRO A 1 548 ? 0.060 -24.392 2.090 1.00 64.88 548 PRO A CA 1
ATOM 4504 C C . PRO A 1 548 ? -1.270 -24.764 2.754 1.00 64.88 548 PRO A C 1
ATOM 4506 O O . PRO A 1 548 ? -1.684 -24.081 3.691 1.00 64.88 548 PRO A O 1
ATOM 4509 N N . LYS A 1 549 ? -1.942 -25.834 2.301 1.00 61.75 549 LYS A N 1
ATOM 4510 C CA . LYS A 1 549 ? -3.237 -26.268 2.847 1.00 61.75 549 LYS A CA 1
ATOM 4511 C C . LYS A 1 549 ? -3.074 -27.154 4.073 1.00 61.75 549 LYS A C 1
ATOM 4513 O O . LYS A 1 549 ? -3.820 -26.993 5.035 1.00 61.75 549 LYS A O 1
ATOM 4518 N N . THR A 1 550 ? -2.127 -28.091 4.054 1.00 61.50 550 THR A N 1
ATOM 4519 C CA . THR A 1 550 ? -1.931 -29.030 5.177 1.00 61.50 550 THR A CA 1
ATOM 4520 C C . THR A 1 550 ? -0.884 -28.562 6.186 1.00 61.50 550 THR A C 1
ATOM 4522 O O . THR A 1 550 ? -0.753 -29.168 7.251 1.00 61.50 550 THR A O 1
ATOM 4525 N N . ARG A 1 551 ? -0.154 -27.477 5.879 1.00 66.31 551 ARG A N 1
ATOM 4526 C CA . ARG A 1 551 ? 0.969 -26.946 6.675 1.00 66.31 551 ARG A CA 1
ATOM 4527 C C . ARG A 1 551 ? 2.015 -28.021 6.975 1.00 66.31 551 ARG A C 1
ATOM 4529 O O . ARG A 1 551 ? 2.661 -28.014 8.023 1.00 66.31 551 ARG A O 1
ATOM 4536 N N . PHE A 1 552 ? 2.132 -28.982 6.066 1.00 69.50 552 PHE A N 1
ATOM 4537 C CA . PHE A 1 552 ? 3.052 -30.099 6.154 1.00 69.50 552 PHE A CA 1
ATOM 4538 C C . PHE A 1 552 ? 4.344 -29.723 5.439 1.00 69.50 552 PHE A C 1
ATOM 4540 O O . PHE A 1 552 ? 4.281 -29.277 4.298 1.00 69.50 552 PHE A O 1
ATOM 4547 N N . ALA A 1 553 ? 5.494 -29.880 6.097 1.00 71.50 553 ALA A N 1
ATOM 4548 C CA . ALA A 1 553 ? 6.785 -29.477 5.554 1.00 71.50 553 ALA A CA 1
ATOM 4549 C C . ALA A 1 553 ? 7.786 -30.641 5.527 1.00 71.50 553 ALA A C 1
ATOM 4551 O O . ALA A 1 553 ? 7.798 -31.469 6.433 1.00 71.50 553 ALA A O 1
ATOM 4552 N N . ILE A 1 554 ? 8.631 -30.703 4.499 1.00 72.69 554 ILE A N 1
ATOM 4553 C CA . ILE A 1 554 ? 9.682 -31.719 4.316 1.00 72.69 554 ILE A CA 1
ATOM 4554 C C . ILE A 1 554 ? 10.944 -31.077 3.752 1.00 72.69 554 ILE A C 1
ATOM 4556 O O . ILE A 1 554 ? 10.867 -30.055 3.078 1.00 72.69 554 ILE A O 1
ATOM 4560 N N . PHE A 1 555 ? 12.107 -31.677 3.983 1.00 70.12 555 PHE A N 1
ATOM 4561 C CA . PHE A 1 555 ? 13.353 -31.214 3.361 1.00 70.12 555 PHE A CA 1
ATOM 4562 C C . PHE A 1 555 ? 13.612 -31.894 2.010 1.00 70.12 555 PHE A C 1
ATOM 4564 O O . PHE A 1 555 ? 14.361 -31.385 1.177 1.00 70.12 555 PHE A O 1
ATOM 4571 N N . GLU A 1 556 ? 12.975 -33.036 1.766 1.00 70.81 556 GLU A N 1
ATOM 4572 C CA . GLU A 1 556 ? 13.089 -33.795 0.531 1.00 70.81 556 GLU A CA 1
ATOM 4573 C C . GLU A 1 556 ? 12.177 -33.241 -0.567 1.00 70.81 556 GLU A C 1
ATOM 4575 O O . GLU A 1 556 ? 11.031 -32.881 -0.336 1.00 70.81 556 GLU A O 1
ATOM 4580 N N . ASP A 1 557 ? 12.659 -33.222 -1.807 1.00 66.81 557 ASP A N 1
ATOM 4581 C CA . ASP A 1 557 ? 11.860 -32.726 -2.925 1.00 66.81 557 ASP A CA 1
ATOM 4582 C C . ASP A 1 557 ? 10.711 -33.696 -3.270 1.00 66.81 557 ASP A C 1
ATOM 4584 O O . ASP A 1 557 ? 10.992 -34.836 -3.681 1.00 66.81 557 ASP A O 1
ATOM 4588 N N . PRO A 1 558 ? 9.435 -33.259 -3.177 1.00 66.75 558 PRO A N 1
ATOM 4589 C CA . PRO A 1 558 ? 8.263 -34.110 -3.388 1.00 66.75 558 PRO A CA 1
ATOM 4590 C C . PRO A 1 558 ? 8.188 -34.661 -4.819 1.00 66.75 558 PRO A C 1
ATOM 4592 O O . PRO A 1 558 ? 7.595 -35.711 -5.052 1.00 66.75 558 PRO A O 1
ATOM 4595 N N . ARG A 1 559 ? 8.866 -34.030 -5.789 1.00 65.31 559 ARG A N 1
ATOM 4596 C CA . ARG A 1 559 ? 8.957 -34.521 -7.178 1.00 65.31 559 ARG A CA 1
ATOM 4597 C C . ARG A 1 559 ? 9.825 -35.772 -7.309 1.00 65.31 559 ARG A C 1
ATOM 4599 O O . ARG A 1 559 ? 9.694 -36.523 -8.268 1.00 65.31 559 ARG A O 1
ATOM 4606 N N . THR A 1 560 ? 10.748 -35.985 -6.373 1.00 61.91 560 THR A N 1
ATOM 4607 C CA . THR A 1 560 ? 11.613 -37.179 -6.316 1.00 61.91 560 THR A CA 1
ATOM 4608 C C . THR A 1 560 ? 11.139 -38.227 -5.324 1.00 61.91 560 THR A C 1
ATOM 4610 O O . THR A 1 560 ? 11.675 -39.333 -5.325 1.00 61.91 560 THR A O 1
ATOM 4613 N N . HIS A 1 561 ? 10.124 -37.903 -4.524 1.00 63.16 561 HIS A N 1
ATOM 4614 C CA . HIS A 1 561 ? 9.572 -38.779 -3.500 1.00 63.16 561 HIS A CA 1
ATOM 4615 C C . HIS A 1 561 ? 8.036 -38.798 -3.585 1.00 63.16 561 HIS A C 1
ATOM 4617 O O . HIS A 1 561 ? 7.368 -38.182 -2.755 1.00 63.16 561 HIS A O 1
ATOM 4623 N N . PRO A 1 562 ? 7.463 -39.521 -4.574 1.00 58.75 562 PRO A N 1
ATOM 4624 C CA . PRO A 1 562 ? 6.015 -39.594 -4.785 1.00 58.75 562 PRO A CA 1
ATOM 4625 C C . PRO A 1 562 ? 5.235 -40.117 -3.571 1.00 58.75 562 PRO A C 1
ATOM 4627 O O . PRO A 1 562 ? 4.063 -39.799 -3.404 1.00 58.75 562 PRO A O 1
ATOM 4630 N N . ASP A 1 563 ? 5.898 -40.883 -2.702 1.00 58.47 563 ASP A N 1
ATOM 4631 C CA . ASP A 1 563 ? 5.330 -41.439 -1.468 1.00 58.47 563 ASP A CA 1
ATOM 4632 C C . ASP A 1 563 ? 4.941 -40.360 -0.437 1.00 58.47 563 ASP A C 1
ATOM 4634 O O . ASP A 1 563 ? 4.268 -40.658 0.548 1.00 58.47 563 ASP A O 1
ATOM 4638 N N . VAL A 1 564 ? 5.361 -39.109 -0.657 1.00 56.91 564 VAL A N 1
ATOM 4639 C CA . VAL A 1 564 ? 5.108 -37.960 0.224 1.00 56.91 564 VAL A CA 1
ATOM 4640 C C . VAL A 1 564 ? 4.032 -37.026 -0.350 1.00 56.91 564 VAL A C 1
ATOM 4642 O O . VAL A 1 564 ? 3.698 -36.028 0.272 1.00 56.91 564 VAL A O 1
ATOM 4645 N N . LEU A 1 565 ? 3.455 -37.341 -1.519 1.00 56.09 565 LEU A N 1
ATOM 4646 C CA . LEU A 1 565 ? 2.508 -36.464 -2.225 1.00 56.09 565 LEU A CA 1
ATOM 4647 C C . LEU A 1 565 ? 1.137 -36.321 -1.541 1.00 56.09 565 LEU A C 1
ATOM 4649 O O . LEU A 1 565 ? 0.484 -35.307 -1.763 1.00 56.09 565 LEU A O 1
ATOM 4653 N N . ASP A 1 566 ? 0.751 -37.274 -0.686 1.00 58.97 566 ASP A N 1
ATOM 4654 C CA . ASP A 1 566 ? -0.468 -37.237 0.141 1.00 58.97 566 ASP A CA 1
ATOM 4655 C C . ASP A 1 566 ? -0.112 -37.366 1.638 1.00 58.97 566 ASP A C 1
ATOM 4657 O O . ASP A 1 566 ? -0.330 -38.418 2.257 1.00 58.97 566 ASP A O 1
ATOM 4661 N N . PRO A 1 567 ? 0.481 -36.335 2.267 1.00 60.69 567 PRO A N 1
ATOM 4662 C CA . PRO A 1 567 ? 0.797 -36.405 3.682 1.00 60.69 567 PRO A CA 1
ATOM 4663 C C . PRO A 1 567 ? -0.495 -36.355 4.507 1.00 60.69 567 PRO A C 1
ATOM 4665 O O . PRO A 1 567 ? -1.335 -35.474 4.334 1.00 60.69 567 PRO A O 1
ATOM 4668 N N . VAL A 1 568 ? -0.656 -37.287 5.454 1.00 62.72 568 VAL A N 1
ATOM 4669 C CA . VAL A 1 568 ? -1.757 -37.223 6.430 1.00 62.72 568 VAL A CA 1
ATOM 4670 C C . VAL A 1 568 ? -1.632 -35.893 7.184 1.00 62.72 568 VAL A C 1
ATOM 4672 O O . VAL A 1 568 ? -0.600 -35.691 7.828 1.00 62.72 568 VAL A O 1
ATOM 4675 N N . PRO A 1 569 ? -2.620 -34.985 7.146 1.00 62.88 569 PRO A N 1
ATOM 4676 C CA . PRO A 1 569 ? -2.481 -33.690 7.796 1.00 62.88 569 PRO A CA 1
ATOM 4677 C C . PRO A 1 569 ? -2.233 -33.866 9.303 1.00 62.88 569 PRO A C 1
ATOM 4679 O O . PRO A 1 569 ? -2.712 -34.840 9.904 1.00 62.88 569 PRO A O 1
ATOM 4682 N N . PRO A 1 570 ? -1.471 -32.958 9.936 1.00 66.94 570 PRO A N 1
ATOM 4683 C CA . PRO A 1 570 ? -1.357 -32.943 11.386 1.00 66.94 570 PRO A CA 1
ATOM 4684 C C . PRO A 1 570 ? -2.755 -32.819 12.032 1.00 66.94 570 PRO A C 1
ATOM 4686 O O . PRO A 1 570 ? -3.683 -32.289 11.412 1.00 66.94 570 PRO A O 1
ATOM 4689 N N . PRO A 1 571 ? -2.954 -33.337 13.261 1.00 71.94 571 PRO A N 1
ATOM 4690 C CA . PRO A 1 571 ? -4.238 -33.233 13.946 1.00 71.94 571 PRO A CA 1
ATOM 4691 C C . PRO A 1 571 ? -4.684 -31.770 14.052 1.00 71.94 571 PRO A C 1
ATOM 4693 O O . PRO A 1 571 ? -3.846 -30.883 14.186 1.00 71.94 571 PRO A O 1
ATOM 4696 N N . ALA A 1 572 ? -5.994 -31.516 14.035 1.00 65.50 572 ALA A N 1
ATOM 4697 C CA . ALA A 1 572 ? -6.537 -30.158 14.092 1.00 65.50 572 ALA A CA 1
ATOM 4698 C C . ALA A 1 572 ? -5.891 -29.321 15.216 1.00 65.50 572 ALA A C 1
ATOM 4700 O O . ALA A 1 572 ? -5.806 -29.762 16.365 1.00 65.50 572 ALA A O 1
ATOM 4701 N N . GLY A 1 573 ? -5.422 -28.122 14.863 1.00 66.44 573 GLY A N 1
ATOM 4702 C CA . GLY A 1 573 ? -4.703 -27.223 15.768 1.00 66.44 573 GLY A CA 1
ATOM 4703 C C . GLY A 1 573 ? -3.194 -27.461 15.860 1.00 66.44 573 GLY A C 1
ATOM 4704 O O . GLY A 1 573 ? -2.531 -26.687 16.540 1.00 66.44 573 GLY A O 1
ATOM 4705 N N . TRP A 1 574 ? -2.638 -28.472 15.189 1.00 67.94 574 TRP A N 1
ATOM 4706 C CA . TRP A 1 574 ? -1.195 -28.665 15.031 1.00 67.94 574 TRP A CA 1
ATOM 4707 C C . TRP A 1 574 ? -0.747 -28.277 13.620 1.00 67.94 574 TRP A C 1
ATOM 4709 O O . TRP A 1 574 ? -1.394 -28.643 12.646 1.00 67.94 574 TRP A O 1
ATOM 4719 N N . GLU A 1 575 ? 0.386 -27.594 13.500 1.00 73.00 575 GLU A N 1
ATOM 4720 C CA . GLU A 1 575 ? 1.058 -27.321 12.224 1.00 73.00 575 GLU A CA 1
ATOM 4721 C C . GLU A 1 575 ? 2.536 -27.711 12.292 1.00 73.00 575 GLU A C 1
ATOM 4723 O O . GLU A 1 575 ? 3.113 -27.772 13.379 1.00 73.00 575 GLU A O 1
ATOM 4728 N N . MET A 1 576 ? 3.159 -27.986 11.146 1.00 71.12 576 MET A N 1
ATOM 4729 C CA . MET A 1 576 ? 4.592 -28.256 11.087 1.00 71.12 576 MET A CA 1
ATOM 4730 C C . MET A 1 576 ? 5.355 -26.965 10.799 1.00 71.12 576 MET A C 1
ATOM 4732 O O . MET A 1 576 ? 4.971 -26.175 9.940 1.00 71.12 576 MET A O 1
ATOM 4736 N N . ARG A 1 577 ? 6.443 -26.743 11.528 1.00 72.06 577 ARG A N 1
ATOM 4737 C CA . ARG A 1 577 ? 7.314 -25.579 11.385 1.00 72.06 577 ARG A CA 1
ATOM 4738 C C . ARG A 1 577 ? 8.766 -26.026 11.309 1.00 72.06 577 ARG A C 1
ATOM 4740 O O . ARG A 1 577 ? 9.131 -27.079 11.828 1.00 72.06 577 ARG A O 1
ATOM 4747 N N . VAL A 1 578 ? 9.593 -25.195 10.687 1.00 66.88 578 VAL A N 1
ATOM 4748 C CA . VAL A 1 578 ? 11.047 -25.368 10.649 1.00 66.88 578 VAL A CA 1
ATOM 4749 C C . VAL A 1 578 ? 11.660 -24.446 11.696 1.00 66.88 578 VAL A C 1
ATOM 4751 O O . VAL A 1 578 ? 11.368 -23.250 11.727 1.00 66.88 578 VAL A O 1
ATOM 4754 N N . SER A 1 579 ? 12.462 -24.993 12.604 1.00 62.94 579 SER A N 1
ATOM 4755 C CA . SER A 1 579 ? 13.198 -24.209 13.596 1.00 62.94 579 SER A CA 1
ATOM 4756 C C . SER A 1 579 ? 14.431 -23.542 12.974 1.00 62.94 579 SER A C 1
ATOM 4758 O O . SER A 1 579 ? 14.902 -23.965 11.916 1.00 62.94 579 SER A O 1
ATOM 4760 N N . PRO A 1 580 ? 15.016 -22.527 13.640 1.00 52.94 580 PRO A N 1
ATOM 4761 C CA . PRO A 1 580 ? 16.229 -21.865 13.157 1.00 52.94 580 PRO A CA 1
ATOM 4762 C C . PRO A 1 580 ? 17.448 -22.787 12.993 1.00 52.94 580 PRO A C 1
ATOM 4764 O O . PRO A 1 580 ? 18.448 -22.398 12.395 1.00 52.94 580 PRO A O 1
ATOM 4767 N N . ASP A 1 581 ? 17.400 -23.996 13.554 1.00 66.56 581 ASP A N 1
ATOM 4768 C CA . ASP A 1 581 ? 18.454 -24.995 13.445 1.00 66.56 581 ASP A CA 1
ATOM 4769 C C . ASP A 1 581 ? 18.256 -26.023 12.313 1.00 66.56 581 ASP A C 1
ATOM 4771 O O . ASP A 1 581 ? 19.111 -26.899 12.189 1.00 66.56 581 ASP A O 1
ATOM 4775 N N . ASP A 1 582 ? 17.246 -25.848 11.452 1.00 69.94 582 ASP A N 1
ATOM 4776 C CA . ASP A 1 582 ? 16.821 -26.757 10.366 1.00 69.94 582 ASP A CA 1
ATOM 4777 C C . ASP A 1 582 ? 16.170 -28.059 10.842 1.00 69.94 582 ASP A C 1
ATOM 4779 O O . ASP A 1 582 ? 16.281 -29.103 10.200 1.00 69.94 582 ASP A O 1
ATOM 4783 N N . THR A 1 583 ? 15.448 -28.005 11.958 1.00 71.56 583 THR A N 1
ATOM 4784 C CA . THR A 1 583 ? 14.680 -29.152 12.452 1.00 71.56 583 THR A CA 1
ATOM 4785 C C . THR A 1 583 ? 13.189 -28.940 12.198 1.00 71.56 583 THR A C 1
ATOM 4787 O O . THR A 1 583 ? 12.644 -27.866 12.448 1.00 71.56 583 THR A O 1
ATOM 4790 N N . LEU A 1 584 ? 12.495 -29.968 11.706 1.00 73.62 584 LEU A N 1
ATOM 4791 C CA . LEU A 1 584 ? 11.033 -29.953 11.649 1.00 73.62 584 LEU A CA 1
ATOM 4792 C C . LEU A 1 584 ? 10.464 -30.228 13.044 1.00 73.62 584 LEU A C 1
ATOM 4794 O O . LEU A 1 584 ? 10.864 -31.184 13.710 1.00 73.62 584 LEU A O 1
ATOM 4798 N N . TYR A 1 585 ? 9.516 -29.405 13.480 1.00 73.56 585 TYR A N 1
ATOM 4799 C CA . TYR A 1 585 ? 8.773 -29.601 14.721 1.00 73.56 585 TYR A CA 1
ATOM 4800 C C . TYR A 1 585 ? 7.282 -29.337 14.511 1.00 73.56 585 TYR A C 1
ATOM 4802 O O . TYR A 1 585 ? 6.879 -28.603 13.610 1.00 73.56 585 TYR A O 1
ATOM 4810 N N . PHE A 1 586 ? 6.452 -29.931 15.361 1.00 76.25 586 PHE A N 1
ATOM 4811 C CA . PHE A 1 586 ? 5.016 -29.697 15.388 1.00 76.25 586 PHE A CA 1
ATOM 4812 C C . PHE A 1 586 ? 4.692 -28.631 16.426 1.00 76.25 586 PHE A C 1
ATOM 4814 O O . PHE A 1 586 ? 5.164 -28.697 17.562 1.00 76.25 586 PHE A O 1
ATOM 4821 N N . PHE A 1 587 ? 3.875 -27.659 16.046 1.00 74.44 587 PHE A N 1
ATOM 4822 C CA . PHE A 1 587 ? 3.437 -26.550 16.877 1.00 74.44 587 PHE A CA 1
ATOM 4823 C C . PHE A 1 587 ? 1.921 -26.585 17.037 1.00 74.44 587 PHE A C 1
ATOM 4825 O O . PHE A 1 587 ? 1.194 -26.599 16.047 1.00 74.44 587 PHE A O 1
ATOM 4832 N N . ASN A 1 588 ? 1.439 -26.599 18.278 1.00 73.81 588 ASN A N 1
ATOM 4833 C CA . ASN A 1 588 ? 0.020 -26.484 18.570 1.00 73.81 588 ASN A CA 1
ATOM 4834 C C . ASN A 1 588 ? -0.379 -25.008 18.679 1.00 73.81 588 ASN A C 1
ATOM 4836 O O . ASN A 1 588 ? 0.043 -24.319 19.606 1.00 73.81 588 ASN A O 1
ATOM 4840 N N . ILE A 1 589 ? -1.229 -24.556 17.762 1.00 69.12 589 ILE A N 1
ATOM 4841 C CA . ILE A 1 589 ? -1.691 -23.170 17.634 1.00 69.12 589 ILE A CA 1
ATOM 4842 C C . ILE A 1 589 ? -2.582 -22.765 18.820 1.00 69.12 589 ILE A C 1
ATOM 4844 O O . ILE A 1 589 ? -2.543 -21.621 19.259 1.00 69.12 589 ILE A O 1
ATOM 4848 N N . ALA A 1 590 ? -3.363 -23.696 19.375 1.00 59.59 590 ALA A N 1
ATOM 4849 C CA . ALA A 1 590 ? -4.280 -23.408 20.479 1.00 59.59 590 ALA A CA 1
ATOM 4850 C C . ALA A 1 590 ? -3.578 -23.354 21.846 1.00 59.59 590 ALA A C 1
ATOM 4852 O O . ALA A 1 590 ? -4.026 -22.643 22.742 1.00 59.59 590 ALA A O 1
ATOM 4853 N N . THR A 1 591 ? -2.496 -24.118 22.029 1.00 60.19 591 THR A N 1
ATOM 4854 C CA . THR A 1 591 ? -1.813 -24.249 23.327 1.00 60.19 591 THR A CA 1
ATOM 4855 C C . THR A 1 591 ? -0.409 -23.648 23.357 1.00 60.19 591 THR A C 1
ATOM 4857 O O . THR A 1 591 ? 0.210 -23.661 24.418 1.00 60.19 591 THR A O 1
ATOM 4860 N N . ASN A 1 592 ? 0.116 -23.151 22.230 1.00 66.12 592 ASN A N 1
ATOM 4861 C CA . ASN A 1 592 ? 1.498 -22.670 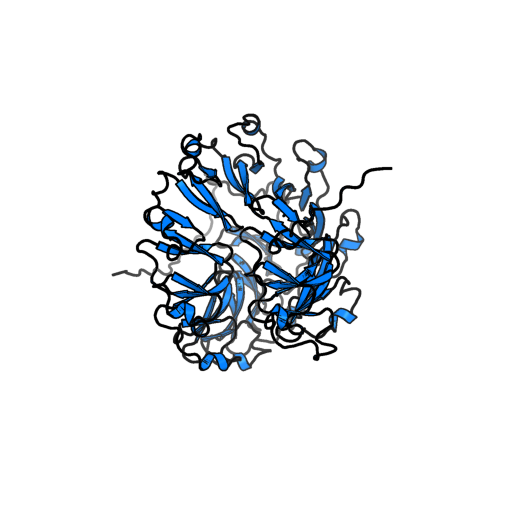22.070 1.00 66.12 592 ASN A CA 1
ATOM 4862 C C . ASN A 1 592 ? 2.570 -23.691 22.503 1.00 66.12 592 ASN A C 1
ATOM 4864 O O . ASN A 1 592 ? 3.635 -23.326 23.000 1.00 66.12 592 ASN A O 1
ATOM 4868 N N . VAL A 1 593 ? 2.294 -24.987 22.330 1.00 57.97 593 VAL A N 1
ATOM 4869 C CA . VAL A 1 593 ? 3.223 -26.073 22.687 1.00 57.97 593 VAL A CA 1
ATOM 4870 C C . VAL A 1 593 ? 3.908 -26.595 21.430 1.00 57.97 593 VAL A C 1
ATOM 4872 O O . VAL A 1 593 ? 3.240 -26.850 20.431 1.00 57.97 593 VAL A O 1
ATOM 4875 N N . SER A 1 594 ? 5.225 -26.800 21.487 1.00 69.44 594 SER A N 1
ATOM 4876 C CA . SER A 1 594 ? 6.003 -27.444 20.426 1.00 69.44 594 SER A CA 1
ATOM 4877 C C . SER A 1 594 ? 6.455 -28.855 20.818 1.00 69.44 594 SER A C 1
ATOM 4879 O O . SER A 1 594 ? 6.718 -29.144 21.985 1.00 69.44 594 SER A O 1
ATOM 4881 N N . THR A 1 595 ? 6.543 -29.755 19.840 1.00 65.81 595 THR A N 1
ATOM 4882 C CA . THR A 1 595 ? 7.070 -31.118 20.009 1.00 65.81 595 THR A CA 1
ATOM 4883 C C . THR A 1 595 ? 7.835 -31.553 18.763 1.00 65.81 595 THR A C 1
ATOM 4885 O O . THR A 1 595 ? 7.462 -31.209 17.645 1.00 65.81 595 THR A O 1
ATOM 4888 N N . SER A 1 596 ? 8.903 -32.329 18.941 1.00 67.44 596 SER A N 1
ATOM 4889 C CA . SER A 1 596 ? 9.607 -33.003 17.841 1.00 67.44 596 SER A CA 1
ATOM 4890 C C . SER A 1 596 ? 8.991 -34.362 17.488 1.00 67.44 596 SER A C 1
ATOM 4892 O O . SER A 1 596 ? 9.331 -34.945 16.462 1.00 67.44 596 SER A O 1
ATOM 4894 N N . GLN A 1 597 ? 8.092 -34.882 18.331 1.00 70.88 597 GLN A N 1
ATOM 4895 C CA . GLN A 1 597 ? 7.387 -36.138 18.082 1.00 70.88 597 GLN A CA 1
ATOM 4896 C C . GLN A 1 597 ? 6.122 -35.899 17.272 1.00 70.88 597 GLN A C 1
ATOM 4898 O O . GLN A 1 597 ? 5.361 -34.981 17.563 1.00 70.88 597 GLN A O 1
ATOM 4903 N N . ASP A 1 598 ? 5.877 -36.774 16.302 1.00 70.25 598 ASP A N 1
ATOM 4904 C CA . ASP A 1 598 ? 4.684 -36.720 15.473 1.00 70.25 598 ASP A CA 1
ATOM 4905 C C . ASP A 1 598 ? 3.406 -36.898 16.316 1.00 70.25 598 ASP A C 1
ATOM 4907 O O . ASP A 1 598 ? 3.170 -37.990 16.843 1.00 70.25 598 ASP A O 1
ATOM 4911 N N . PRO A 1 599 ? 2.544 -35.868 16.427 1.00 66.81 599 PRO A N 1
ATOM 4912 C CA . PRO A 1 599 ? 1.323 -35.925 17.224 1.00 66.81 599 PRO A CA 1
ATOM 4913 C C . PRO A 1 599 ? 0.279 -36.903 16.658 1.00 66.81 599 PRO A C 1
ATOM 4915 O O . PRO A 1 599 ? -0.725 -37.177 17.318 1.00 66.81 599 PRO A O 1
ATOM 4918 N N . ARG A 1 600 ? 0.493 -37.452 15.452 1.00 69.75 600 ARG A N 1
ATOM 4919 C CA . ARG A 1 600 ? -0.322 -38.529 14.861 1.00 69.75 600 ARG A CA 1
ATOM 4920 C C . ARG A 1 600 ? 0.001 -39.895 15.476 1.00 69.75 600 ARG A C 1
ATOM 4922 O O . ARG A 1 600 ? -0.841 -40.794 15.449 1.00 69.75 600 ARG A O 1
ATOM 4929 N N . VAL A 1 601 ? 1.194 -40.062 16.049 1.00 62.19 601 VAL A N 1
ATOM 4930 C CA . VAL A 1 601 ? 1.644 -41.312 16.668 1.00 62.19 601 VAL A CA 1
ATOM 4931 C C . VAL A 1 601 ? 1.251 -41.290 18.144 1.00 62.19 601 VAL A C 1
ATOM 4933 O O . VAL A 1 601 ? 1.764 -40.502 18.935 1.00 62.19 601 VAL A O 1
ATOM 4936 N N . ARG A 1 602 ? 0.308 -42.156 18.540 1.00 44.75 602 ARG A N 1
ATOM 4937 C CA . ARG A 1 602 ? -0.004 -42.350 19.965 1.00 44.75 602 ARG A CA 1
ATOM 4938 C C . ARG A 1 602 ? 1.253 -42.868 20.675 1.00 44.75 602 ARG A C 1
ATOM 4940 O O . ARG A 1 602 ? 1.871 -43.785 20.135 1.00 44.75 602 ARG A O 1
ATOM 4947 N N . PRO A 1 603 ? 1.600 -42.372 21.877 1.00 44.06 603 PRO A N 1
ATOM 4948 C CA . PRO A 1 603 ? 2.646 -42.990 22.677 1.00 44.06 603 PRO A CA 1
ATOM 4949 C C . PRO A 1 603 ? 2.242 -44.440 22.954 1.00 44.06 603 PRO A C 1
ATOM 4951 O O . PRO A 1 603 ? 1.300 -44.697 23.709 1.00 44.06 603 PRO A O 1
ATOM 4954 N N . GLU A 1 604 ? 2.899 -45.395 22.300 1.00 38.69 604 GLU A N 1
ATOM 4955 C CA . GLU A 1 604 ? 2.813 -46.780 22.729 1.00 38.69 604 GLU A CA 1
ATOM 4956 C C . GLU A 1 604 ? 3.425 -46.878 24.124 1.00 38.69 604 GLU A C 1
ATOM 4958 O O . GLU A 1 604 ? 4.465 -46.299 24.437 1.00 38.69 604 GLU A O 1
ATOM 4963 N N . VAL A 1 605 ? 2.690 -47.582 24.973 1.00 40.06 605 VAL A N 1
ATOM 4964 C CA . VAL A 1 605 ? 2.970 -47.869 26.371 1.00 40.06 605 VAL A CA 1
ATOM 4965 C C . VAL A 1 605 ? 4.399 -48.404 26.529 1.00 40.06 605 VAL A C 1
ATOM 4967 O O . VAL A 1 605 ? 4.657 -49.585 26.317 1.00 40.06 605 VAL A O 1
ATOM 4970 N N . LEU A 1 606 ? 5.323 -47.543 26.955 1.00 32.88 606 LEU A N 1
ATOM 4971 C CA . LEU A 1 606 ? 6.582 -47.943 27.584 1.00 32.88 606 LEU A CA 1
ATOM 4972 C C . LEU A 1 606 ? 6.321 -48.136 29.083 1.00 32.88 606 LEU A C 1
ATOM 4974 O O . LEU A 1 606 ? 6.770 -47.361 29.922 1.00 32.88 606 LEU A O 1
ATOM 4978 N N . ASP A 1 607 ? 5.560 -49.182 29.411 1.00 35.12 607 ASP A N 1
ATOM 4979 C CA . ASP A 1 607 ? 5.663 -49.806 30.728 1.00 35.12 607 ASP A CA 1
ATOM 4980 C C . ASP A 1 607 ? 6.824 -50.805 30.702 1.00 35.12 607 ASP A C 1
ATOM 4982 O O . ASP A 1 607 ? 6.998 -51.563 29.748 1.00 35.12 607 ASP A O 1
ATOM 4986 N N . SER A 1 608 ? 7.561 -50.840 31.812 1.00 35.88 608 SER A N 1
ATOM 4987 C CA . SER A 1 608 ? 8.698 -51.710 32.145 1.00 35.88 608 SER A CA 1
ATOM 4988 C C . SER A 1 608 ? 10.070 -51.292 31.581 1.00 35.88 608 SER A C 1
ATOM 4990 O O . SER A 1 608 ? 10.518 -51.733 30.534 1.00 35.88 608 SER A O 1
ATOM 4992 N N . GLN A 1 609 ? 10.832 -50.511 32.347 1.00 30.36 609 GLN A N 1
ATOM 4993 C CA . GLN A 1 609 ? 11.634 -51.042 33.455 1.00 30.36 609 GLN A CA 1
ATOM 4994 C C . GLN A 1 609 ? 12.156 -49.899 34.328 1.00 30.36 609 GLN A C 1
ATOM 4996 O O . GLN A 1 609 ? 13.026 -49.120 33.955 1.00 30.36 609 GLN A O 1
ATOM 5001 N N . SER A 1 610 ? 11.624 -49.846 35.541 1.00 37.56 610 SER A N 1
ATOM 5002 C CA . SER A 1 610 ? 12.272 -49.238 36.690 1.00 37.56 610 SER A CA 1
ATOM 5003 C C . SER A 1 610 ? 13.524 -50.037 37.065 1.00 37.56 610 SER A C 1
ATOM 5005 O O . SER A 1 610 ? 13.406 -51.175 37.523 1.00 37.56 610 SER A O 1
ATOM 5007 N N . THR A 1 611 ? 14.694 -49.414 36.978 1.00 31.23 611 THR A N 1
ATOM 5008 C CA . THR A 1 611 ? 15.844 -49.734 37.836 1.00 31.23 611 THR A CA 1
ATOM 5009 C C . THR A 1 611 ? 16.422 -48.430 38.392 1.00 31.23 611 THR A C 1
ATOM 5011 O O . THR A 1 611 ? 16.715 -47.535 37.600 1.00 31.23 611 THR A O 1
ATOM 5014 N N . PRO A 1 612 ? 16.551 -48.287 39.724 1.00 39.25 612 PRO A N 1
ATOM 5015 C CA . PRO A 1 612 ? 17.126 -47.105 40.362 1.00 39.25 612 PRO A CA 1
ATOM 5016 C C . PRO A 1 612 ? 18.639 -47.249 40.635 1.00 39.25 612 PRO A C 1
ATOM 5018 O O . PRO A 1 612 ? 19.126 -48.368 40.784 1.00 39.25 612 PRO A O 1
ATOM 5021 N N . ALA A 1 613 ? 19.284 -46.090 40.841 1.00 35.56 613 ALA A N 1
ATOM 5022 C CA . ALA A 1 613 ? 20.646 -45.835 41.357 1.00 35.56 613 ALA A CA 1
ATOM 5023 C C . ALA A 1 613 ? 21.813 -46.095 40.372 1.00 35.56 613 ALA A C 1
ATOM 5025 O O . ALA A 1 613 ? 21.755 -47.025 39.577 1.00 35.56 613 ALA A O 1
ATOM 5026 N N . GLU A 1 614 ? 22.891 -45.301 40.340 1.00 37.03 614 GLU A N 1
ATOM 5027 C CA . GLU A 1 614 ? 23.457 -44.320 41.297 1.00 37.03 614 GLU A CA 1
ATOM 5028 C C . GLU A 1 614 ? 23.748 -42.947 40.674 1.00 37.03 614 GLU A C 1
ATOM 5030 O O . GLU A 1 614 ? 24.100 -42.898 39.473 1.00 37.03 614 GLU A O 1
#